Protein AF-0000000084665982 (afdb_homodimer)

Secondary structure (DSSP, 8-state):
-HHHHH---TT----------HHHHHHHHHHS-GGG-----HHHHHHHHHHHHHHHHHH-GGGGGG-SHHHHHHHHHHHHHHHTT-HHHHHHHHHHHTT--BHHHHHHHHHT--SSHHHHHHHHHHTS-HHHHHHHHHHHHHHHH-SS-EEHHHHHHHTTB-TTSSSSB-GGGSBSSTTHHHHHHGGGEEEEEGGGS---------S-----GGGEEEEES-HHHHHHHTSGGGGGSTTGGG---HHHHHHHHHHHHHHHHTT---S---HHHHHH-TTHHHHHHHHHHHHHTS-S--HHHHHHHHHHT-TTSHHHHHHHHH--TTSTTSPP-TT--GGGS--HHHHHHHTT-HHHHHHHHHHHHHTT--SS-THHHHHH-/-HHHHH---TT----------HHHHHHHHHHS-GGG-----HHHHHHHHHHHHHHHHHH-GGGGGG-SHHHHHHHHHHHHHHHTT-HHHHHHHHHHHTT--BHHHHHHHHHT--SSHHHHHHHHHHTS-HHHHHHHHHHHHHHHH-SS-EEHHHHHHHTTB-TTSSSSB-GGGSBSSTTHHHHHHGGGEEEEEGGGS---------S-----GGGEEEEES-HHHHHHHTSGGGGGSTTGGG---HHHHHHHHHHHHHHHHTT---S---HHHHHH-TTHHHHHHHHHHHHHTS-S--HHHHHHHHHHT-TTSHHHHHHHHH--TTSTTSPP-TT--GGGS--HHHHHHHTT-HHHHHHHHHHHHHTT--SS-THHHHHH-

pLDDT: mean 83.97, std 17.58, range [30.2, 98.5]

Sequence (762 aa):
LEIIAGRSLQNLHLLVTSRREPDIESTLEDIVNDQSRICLQSALVDKDIQRYVQDRLATDKLLQKWRKDDVRQEIEAVLKDGAKGMFRWAACQVDSLAKCRNRATLRKTLATLPPTLDQTYERILSAISEADSEYAIRILRWLTFSARPLSINDIAEVVAIDTKRDPVFDRDEVLEDPLEALHICSSLVTITDSDSEQDSDYEQDSDCELEDVSQQIVALAHYSVKEYLMSDRILTGEAAKYGMRDDACHYAMARSCLGYLLQLEQPELHAAFLEEFRLARYSAEYWSSHARKTGERTEDIGQLAARLCSRNSYLYVNWIRLWGPEEPEDDPCLQRRLDQIYDPIYYAALLGLKDVVKLLQQECAQGSYKNRPRASVQATALEIIAGRSLQNLHLLVTSRREPDIESTLEDIVNDQSRICLQSALVDKDIQRYVQDRLATDKLLQKWRKDDVRQEIEAVLKDGAKGMFRWAACQVDSLAKCRNRATLRKTLATLPPTLDQTYERILSAISEADSEYAIRILRWLTFSARPLSINDIAEVVAIDTKRDPVFDRDEVLEDPLEALHICSSLVTITDSDSEQDSDYEQDSDCELEDVSQQIVALAHYSVKEYLMSDRILTGEAAKYGMRDDACHYAMARSCLGYLLQLEQPELHAAFLEEFRLARYSAEYWSSHARKTGERTEDIGQLAARLCSRNSYLYVNWIRLWGPEEPEDDPCLQRRLDQIYDPIYYAALLGLKDVVKLLQQECAQGSYKNRPRASVQATA

InterPro domains:
  IPR054471 GPI inositol-deacylase, winged helix domain [PF22939] (134-195)

Foldseek 3Di:
DCVVLPPPPPPDDDDDDDDVDVVVCVVCPVRPDPVNDDDPPLVVLLVVLLVVLVVCCVPPPLNVVQVDDVSSVVLSVLLSVLCSNPSLLSLLLSLVLSPDDDPVVNVVSSVPRDSDPLVSLLVLLLPQDPVLNLLLLQLVLCQLDAPDWDALQRSLQSSQACLVDVLRGDLVSRDPDSCCNCVRSPSQKDKDAPPPPPPPPPPPPPPPPPPPSRRITMHGNDVVSSVSLADPVCCPDSNNVSHDHQQVSLLSLLSRLLSLLLVPQDLADDPCNCVSPVCNLSSLQCSLVSLVSHPDPCVVSLVSLLSQQDLPTSSVVQSCQSAPLVCRPDHGNRPDDSVNDDHSLLVCLSSPPVSNNVVVVVVVVVDPPPDDDPPPNVVSD/DCVVLPPPPPPDDDDDDDDVDVVVCVVCPVRPDPVNDDDPPLVVLLVVLLVVLVVCCVPPPLNVVQVDDVSSVVLSVLLSVLCSNPSLLSLLLSLVLSPDDDPVVNVVSSVPRDSDPLVSLLVLLLPQDPVLNLLLLQLVLCQLDAPDWDALQRSLQSSQACLPDVLRGDLVSRDPDSCCNCVRSPSQKDKDAPPPPPPPPPPPPPPPPPPPSRRITMHGNDVVSSVSLADPVCCPDSNNVSHDHQQVSLLSLLSRLLSLLLVPQDLADDPCNCVSPVCNLSSLQCSLVSVVSRDPDPVVSLVSLLSQQDLPTSSVVQSCQSAPLVCRPDHGNRPDDSVNDDHSLLVCLSSPVVSNNVVVVVVVVVDPPPDDDPPPNVVSD

Organism: Exserohilum turcicum (strain 28A) (NCBI:txid671987)

Radius of gyration: 35.39 Å; Cα contacts (8 Å, |Δi|>4): 920; chains: 2; bounding box: 88×113×77 Å

Solvent-accessible surface area (backbone atoms only — not comparable to full-atom values): 42826 Å² total; per-residue (Å²): 107,64,65,62,61,63,48,72,54,86,91,62,82,81,87,82,85,74,74,96,37,66,72,53,46,57,52,40,62,73,66,44,55,74,86,73,55,74,69,83,51,54,66,62,40,28,53,50,45,36,51,48,51,52,49,46,37,71,67,36,76,69,34,42,69,49,58,52,64,71,57,35,53,50,52,43,50,53,42,37,67,60,27,73,53,35,61,67,48,37,55,50,50,55,58,57,56,45,73,43,58,21,54,46,54,39,51,52,47,68,73,62,57,61,85,44,62,67,52,42,50,38,50,57,56,56,64,42,50,78,86,41,42,66,41,35,45,41,46,52,50,48,56,65,65,50,92,59,89,37,31,32,55,37,50,16,46,42,46,15,48,38,79,89,45,90,70,22,56,39,78,46,42,24,38,60,49,41,70,51,55,46,66,52,45,41,80,54,41,40,78,45,72,62,57,75,75,64,76,70,78,78,70,78,71,74,75,77,70,71,69,72,57,69,53,23,30,43,39,58,56,44,72,66,55,52,53,46,35,54,34,74,71,28,58,77,46,89,32,27,89,59,40,48,48,70,37,63,49,24,38,50,48,15,49,42,20,48,40,47,48,68,66,47,59,52,88,70,57,53,80,66,44,54,74,73,38,60,52,51,47,58,25,46,62,41,22,66,62,25,48,68,53,25,61,88,91,46,65,66,56,30,54,53,49,40,62,39,47,32,85,92,36,43,32,30,50,45,38,43,17,43,30,39,85,92,47,70,87,54,76,59,42,53,78,65,50,70,91,76,51,78,59,47,58,50,55,30,54,73,70,65,34,62,64,33,35,52,51,51,49,51,49,51,66,70,41,81,76,77,80,71,84,68,60,71,59,60,70,75,103,106,66,66,61,60,64,49,71,53,87,92,62,84,82,87,82,84,74,73,94,37,67,72,56,46,56,52,40,63,73,65,43,56,74,87,74,55,75,69,83,50,52,66,62,40,31,53,51,45,37,50,49,50,51,49,45,37,71,67,37,76,69,32,42,70,50,59,53,64,72,57,35,52,51,53,42,52,52,42,36,66,60,27,73,51,36,62,67,48,38,54,50,52,57,58,59,56,45,73,44,58,20,54,46,55,39,52,52,47,68,72,60,57,62,84,43,60,66,53,42,51,37,50,57,57,54,65,42,49,77,87,41,42,66,42,34,45,41,45,52,49,47,56,66,66,49,92,60,89,36,31,31,56,37,51,16,46,41,46,16,49,38,77,91,46,89,70,22,56,39,79,46,42,24,38,61,49,40,71,50,56,47,67,51,44,42,79,54,41,41,76,43,71,60,56,75,76,63,75,72,77,79,71,79,72,74,75,76,69,70,70,72,57,67,54,23,30,44,38,59,55,45,70,66,55,51,51,44,35,55,32,76,72,28,58,78,45,90,32,27,88,60,41,48,48,69,37,63,49,23,38,50,48,16,49,42,20,47,40,46,49,68,66,46,60,54,88,70,57,54,81,66,44,55,73,72,38,59,54,52,47,56,23,47,64,39,21,64,62,25,47,68,52,24,61,91,83,56,63,65,54,35,52,53,51,39,62,38,48,31,87,92,37,42,31,29,48,44,39,43,17,43,31,39,85,90,48,71,87,54,75,58,43,53,78,67,50,71,91,76,52,78,58,47,60,51,56,30,52,74,70,66,35,61,66,35,36,52,53,52,51,50,50,52,66,72,42,82,76,76,80,73,84,67,61,73,60,57,68,76,97

Structure (mmCIF, N/CA/C/O backbone):
data_AF-0000000084665982-model_v1
#
loop_
_entity.id
_entity.type
_entity.pdbx_description
1 polymer 'Nuclear pore complex protein'
#
loop_
_atom_site.group_PDB
_atom_site.id
_atom_site.type_symbol
_atom_site.label_atom_id
_atom_site.label_alt_id
_atom_site.label_comp_id
_atom_site.label_asym_id
_atom_site.label_entity_id
_atom_site.label_seq_id
_atom_site.pdbx_PDB_ins_code
_atom_site.Cartn_x
_atom_site.Cartn_y
_atom_site.Cartn_z
_atom_site.occupancy
_atom_site.B_iso_or_equiv
_atom_site.auth_seq_id
_atom_site.auth_comp_id
_atom_site.auth_asym_id
_atom_site.auth_atom_id
_atom_site.pdbx_PDB_model_num
ATOM 1 N N . LEU A 1 1 ? 31.25 32.875 6.523 1 62.34 1 LEU A N 1
ATOM 2 C CA . LEU A 1 1 ? 32.438 32.062 6.746 1 62.34 1 LEU A CA 1
ATOM 3 C C . LEU A 1 1 ? 33.656 32.938 6.98 1 62.34 1 LEU A C 1
ATOM 5 O O . LEU A 1 1 ? 34.469 32.656 7.879 1 62.34 1 LEU A O 1
ATOM 9 N N . GLU A 1 2 ? 33.781 34 6.27 1 62.09 2 GLU A N 1
ATOM 10 C CA . GLU A 1 2 ? 34.906 34.938 6.418 1 62.09 2 GLU A CA 1
ATOM 11 C C . GLU A 1 2 ? 34.906 35.594 7.793 1 62.09 2 GLU A C 1
ATOM 13 O O . GLU A 1 2 ? 35.938 35.781 8.414 1 62.09 2 GLU A O 1
ATOM 18 N N . ILE A 1 3 ? 33.688 35.875 8.156 1 63.06 3 ILE A N 1
ATOM 19 C CA . ILE A 1 3 ? 33.562 36.562 9.453 1 63.06 3 ILE A CA 1
ATOM 20 C C . ILE A 1 3 ? 33.969 35.594 10.57 1 63.06 3 ILE A C 1
ATOM 22 O O . ILE A 1 3 ? 34.656 36 11.508 1 63.06 3 ILE A O 1
ATOM 26 N N . ILE A 1 4 ? 33.531 34.344 10.398 1 61.84 4 ILE A N 1
ATOM 27 C CA . ILE A 1 4 ? 33.875 33.375 11.406 1 61.84 4 ILE A CA 1
ATOM 28 C C . ILE A 1 4 ? 35.375 33.094 11.398 1 61.84 4 ILE A C 1
ATOM 30 O O . ILE A 1 4 ? 36 32.969 12.453 1 61.84 4 ILE A O 1
ATOM 34 N N . ALA A 1 5 ? 35.875 33.031 10.156 1 59.81 5 ALA A N 1
ATOM 35 C CA . ALA A 1 5 ? 37.312 32.75 9.992 1 59.81 5 ALA A CA 1
ATOM 36 C C . ALA A 1 5 ? 38.156 33.938 10.516 1 59.81 5 ALA A C 1
ATOM 38 O O . ALA A 1 5 ? 39.281 33.719 11 1 59.81 5 ALA A O 1
ATOM 39 N N . GLY A 1 6 ? 37.562 35.031 10.305 1 59.38 6 GLY A N 1
ATOM 40 C CA . GLY A 1 6 ? 38.281 36.219 10.75 1 59.38 6 GLY A CA 1
ATOM 41 C C . GLY A 1 6 ? 38.219 36.406 12.258 1 59.38 6 GLY A C 1
ATOM 42 O O . GLY A 1 6 ? 39 37.188 12.82 1 59.38 6 GLY A O 1
ATOM 43 N N . ARG A 1 7 ? 37.125 35.906 12.758 1 54.84 7 ARG A N 1
ATOM 44 C CA . ARG A 1 7 ? 37.031 36.094 14.203 1 54.84 7 ARG A CA 1
ATOM 45 C C . ARG A 1 7 ? 37.906 35.062 14.93 1 54.84 7 ARG A C 1
ATOM 47 O O . ARG A 1 7 ? 37.719 33.875 14.812 1 54.84 7 ARG A O 1
ATOM 54 N N . SER A 1 8 ? 39.188 35.281 14.859 1 53.34 8 SER A N 1
ATOM 55 C CA . SER A 1 8 ? 40.188 34.5 15.594 1 53.34 8 SER A CA 1
ATOM 56 C C . SER A 1 8 ? 39.75 34.312 17.047 1 53.34 8 SER A C 1
ATOM 58 O O . SER A 1 8 ? 39.938 35.25 17.859 1 53.34 8 SER A O 1
ATOM 60 N N . LEU A 1 9 ? 38.5 33.906 17.281 1 51.44 9 LEU A N 1
ATOM 61 C CA . LEU A 1 9 ? 38.281 33.625 18.703 1 51.44 9 LEU A CA 1
ATOM 62 C C . LEU A 1 9 ? 39.375 32.719 19.25 1 51.44 9 LEU A C 1
ATOM 64 O O . LEU A 1 9 ? 39.656 31.656 18.672 1 51.44 9 LEU A O 1
ATOM 68 N N . GLN A 1 10 ? 40.219 33.062 20.047 1 56.03 10 GLN A N 1
ATOM 69 C CA . GLN A 1 10 ? 41.188 32.312 20.859 1 56.03 10 GLN A CA 1
ATOM 70 C C . GLN A 1 10 ? 40.5 31.109 21.516 1 56.03 10 GLN A C 1
ATOM 72 O O . GLN A 1 10 ? 39.406 31.219 22.062 1 56.03 10 GLN A O 1
ATOM 77 N N . ASN A 1 11 ? 40.844 29.781 21.047 1 66.06 11 ASN A N 1
ATOM 78 C CA . ASN A 1 11 ? 40.438 28.516 21.656 1 66.06 11 ASN A CA 1
ATOM 79 C C . ASN A 1 11 ? 39.188 27.938 21 1 66.06 11 ASN A C 1
ATOM 81 O O . ASN A 1 11 ? 38.5 27.109 21.594 1 66.06 11 ASN A O 1
ATOM 85 N N . LEU A 1 12 ? 38.656 28.656 20.047 1 64.75 12 LEU A N 1
ATOM 86 C CA . LEU A 1 12 ? 37.531 28.062 19.359 1 64.75 12 LEU A CA 1
ATOM 87 C C . LEU A 1 12 ? 37.969 27.344 18.094 1 64.75 12 LEU A C 1
ATOM 89 O O . LEU A 1 12 ? 38.656 27.922 17.25 1 64.75 12 LEU A O 1
ATOM 93 N N . HIS A 1 13 ? 37.969 26.031 18.141 1 69 13 HIS A N 1
ATOM 94 C CA . HIS A 1 13 ? 38.156 25.219 16.953 1 69 13 HIS A CA 1
ATOM 95 C C . HIS A 1 13 ? 36.844 25.047 16.172 1 69 13 HIS A C 1
ATOM 97 O O . HIS A 1 13 ? 35.844 24.688 16.766 1 69 13 HIS A O 1
ATOM 103 N N . LEU A 1 14 ? 36.812 25.703 15.062 1 65.62 14 LEU A N 1
ATOM 104 C CA . LEU A 1 14 ? 35.625 25.609 14.25 1 65.62 14 LEU A CA 1
ATOM 105 C C . LEU A 1 14 ? 35.75 24.516 13.195 1 65.62 14 LEU A C 1
ATOM 107 O O . LEU A 1 14 ? 36.781 24.438 12.492 1 65.62 14 LEU A O 1
ATOM 111 N N . LEU A 1 15 ? 34.938 23.438 13.312 1 69.5 15 LEU A N 1
ATOM 112 C CA . LEU A 1 15 ? 34.812 22.453 12.242 1 69.5 15 LEU A CA 1
ATOM 113 C C . LEU A 1 15 ? 33.625 22.828 11.32 1 69.5 15 LEU A C 1
ATOM 115 O O . LEU A 1 15 ? 32.5 23.016 11.781 1 69.5 15 LEU A O 1
ATOM 119 N N . VAL A 1 16 ? 34.062 23.234 10.141 1 66.06 16 VAL A N 1
ATOM 120 C CA . VAL A 1 16 ? 33.031 23.578 9.156 1 66.06 16 VAL A CA 1
ATOM 121 C C . VAL A 1 16 ? 32.906 22.438 8.141 1 66.06 16 VAL A C 1
ATOM 123 O O . VAL A 1 16 ? 33.906 21.953 7.617 1 66.06 16 VAL A O 1
ATOM 126 N N . THR A 1 17 ? 31.75 21.906 8.062 1 68.5 17 THR A N 1
ATOM 127 C CA . THR A 1 17 ? 31.484 20.891 7.043 1 68.5 17 THR A CA 1
ATOM 128 C C . THR A 1 17 ? 30.547 21.453 5.965 1 68.5 17 THR A C 1
ATOM 130 O O . THR A 1 17 ? 29.719 22.312 6.242 1 68.5 17 THR A O 1
ATOM 133 N N . SER A 1 18 ? 31 21.438 4.766 1 64.81 18 SER A N 1
ATOM 134 C CA . SER A 1 18 ? 30.172 21.906 3.664 1 64.81 18 SER A CA 1
ATOM 135 C C . SER A 1 18 ? 30.188 20.922 2.504 1 64.81 18 SER A C 1
ATOM 137 O O . SER A 1 18 ? 31.094 20.109 2.381 1 64.81 18 SER A O 1
ATOM 139 N N . ARG A 1 19 ? 29.031 21 1.774 1 64.69 19 ARG A N 1
ATOM 140 C CA . ARG A 1 19 ? 29.094 20.375 0.459 1 64.69 19 ARG A CA 1
ATOM 141 C C . ARG A 1 19 ? 30.031 21.141 -0.469 1 64.69 19 ARG A C 1
ATOM 143 O O . ARG A 1 19 ? 30.469 22.25 -0.146 1 64.69 19 ARG A O 1
ATOM 150 N N . ARG A 1 20 ? 30.562 20.453 -1.64 1 61.31 20 ARG A N 1
ATOM 151 C CA . ARG A 1 20 ? 31.484 21.094 -2.572 1 61.31 20 ARG A CA 1
ATOM 152 C C . ARG A 1 20 ? 30.766 22.188 -3.377 1 61.31 20 ARG A C 1
ATOM 154 O O . ARG A 1 20 ? 30.453 21.984 -4.555 1 61.31 20 ARG A O 1
ATOM 161 N N . GLU A 1 21 ? 30.219 23.031 -2.684 1 62.59 21 GLU A N 1
ATOM 162 C CA . GLU A 1 21 ? 29.641 24.188 -3.35 1 62.59 21 GLU A CA 1
ATOM 163 C C . GLU A 1 21 ? 30.703 25.234 -3.689 1 62.59 21 GLU A C 1
ATOM 165 O O . GLU A 1 21 ? 31.5 25.609 -2.828 1 62.59 21 GLU A O 1
ATOM 170 N N . PRO A 1 22 ? 30.766 25.484 -4.965 1 63.16 22 PRO A N 1
ATOM 171 C CA . PRO A 1 22 ? 31.859 26.344 -5.422 1 63.16 22 PRO A CA 1
ATOM 172 C C . PRO A 1 22 ? 32.031 27.594 -4.555 1 63.16 22 PRO A C 1
ATOM 174 O O . PRO A 1 22 ? 33.188 27.984 -4.254 1 63.16 22 PRO A O 1
ATOM 177 N N . ASP A 1 23 ? 30.922 28.156 -4.266 1 63.25 23 ASP A N 1
ATOM 178 C CA . ASP A 1 23 ? 31.031 29.391 -3.498 1 63.25 23 ASP A CA 1
ATOM 179 C C . ASP A 1 23 ? 31.656 29.141 -2.125 1 63.25 23 ASP A C 1
ATOM 181 O O . ASP A 1 23 ? 32.469 29.938 -1.651 1 63.25 23 ASP A O 1
ATOM 185 N N . ILE A 1 24 ? 31.297 28.031 -1.513 1 65.44 24 ILE A N 1
ATOM 186 C CA . ILE A 1 24 ? 31.844 27.703 -0.198 1 65.44 24 ILE A CA 1
ATOM 187 C C . ILE A 1 24 ? 33.281 27.281 -0.333 1 65.44 24 ILE A C 1
ATOM 189 O O . ILE A 1 24 ? 34.156 27.672 0.472 1 65.44 24 ILE A O 1
ATOM 193 N N . GLU A 1 25 ? 33.562 26.547 -1.387 1 67.56 25 GLU A N 1
ATOM 194 C CA . GLU A 1 25 ? 34.938 26.031 -1.6 1 67.56 25 GLU A CA 1
ATOM 195 C C . GLU A 1 25 ? 35.906 27.188 -1.798 1 67.56 25 GLU A C 1
ATOM 197 O O . GLU A 1 25 ? 37 27.172 -1.233 1 67.56 25 GLU A O 1
ATOM 202 N N . SER A 1 26 ? 35.406 28.109 -2.562 1 68.75 26 SER A N 1
ATOM 203 C CA . SER A 1 26 ? 36.281 29.234 -2.834 1 68.75 26 SER A CA 1
ATOM 204 C C . SER A 1 26 ? 36.562 30.047 -1.564 1 68.75 26 SER A C 1
ATOM 206 O O . SER A 1 26 ? 37.688 30.453 -1.315 1 68.75 26 SER A O 1
ATOM 208 N N . THR A 1 27 ? 35.5 30.141 -0.818 1 66 27 THR A N 1
ATOM 209 C CA . THR A 1 27 ? 35.656 30.922 0.405 1 66 27 THR A CA 1
ATOM 210 C C . THR A 1 27 ? 36.5 30.188 1.432 1 66 27 THR A C 1
ATOM 212 O O . THR A 1 27 ? 37.344 30.781 2.1 1 66 27 THR A O 1
ATOM 215 N N . LEU A 1 28 ? 36.344 28.938 1.464 1 71 28 LEU A N 1
ATOM 216 C CA . LEU A 1 28 ? 37.062 28.141 2.455 1 71 28 LEU A CA 1
ATOM 217 C C . LEU A 1 28 ? 38.531 27.969 2.07 1 71 28 LEU A C 1
ATOM 219 O O . LEU A 1 28 ? 39.406 27.859 2.941 1 71 28 LEU A O 1
ATOM 223 N N . GLU A 1 29 ? 38.75 27.875 0.781 1 70.31 29 GLU A N 1
ATOM 224 C CA . GLU A 1 29 ? 40.125 27.766 0.307 1 70.31 29 GLU A CA 1
ATOM 225 C C . GLU A 1 29 ? 40.938 28.953 0.769 1 70.31 29 GLU A C 1
ATOM 227 O O . GLU A 1 29 ? 42.156 28.812 1.054 1 70.31 29 GLU A O 1
ATOM 232 N N . ASP A 1 30 ? 40.219 30 0.969 1 67.94 30 ASP A N 1
ATOM 233 C CA . ASP A 1 30 ? 40.906 31.234 1.358 1 67.94 30 ASP A CA 1
ATOM 234 C C . ASP A 1 30 ? 41.094 31.297 2.873 1 67.94 30 ASP A C 1
ATOM 236 O O . ASP A 1 30 ? 42.031 31.938 3.359 1 67.94 30 ASP A O 1
ATOM 240 N N . ILE A 1 31 ? 40.219 30.578 3.529 1 69.56 31 ILE A N 1
ATOM 241 C CA . ILE A 1 31 ? 40.156 30.781 4.973 1 69.56 31 ILE A CA 1
ATOM 242 C C . ILE A 1 31 ? 40.812 29.609 5.684 1 69.56 31 ILE A C 1
ATOM 244 O O . ILE A 1 31 ? 41.406 29.766 6.754 1 69.56 31 ILE A O 1
ATOM 248 N N . VAL A 1 32 ? 40.688 28.438 5.133 1 69.06 32 VAL A N 1
ATOM 249 C CA . VAL A 1 32 ? 41.125 27.234 5.824 1 69.06 32 VAL A CA 1
ATOM 250 C C . VAL A 1 32 ? 42.344 26.641 5.105 1 69.06 32 VAL A C 1
ATOM 252 O O . VAL A 1 32 ? 42.375 26.594 3.873 1 69.06 32 VAL A O 1
ATOM 255 N N . ASN A 1 33 ? 43.344 26.406 5.891 1 66.38 33 ASN A N 1
ATOM 256 C CA . ASN A 1 33 ? 44.531 25.766 5.352 1 66.38 33 ASN A CA 1
ATOM 257 C C . ASN A 1 33 ? 44.219 24.406 4.73 1 66.38 33 ASN A C 1
ATOM 259 O O . ASN A 1 33 ? 43.312 23.719 5.18 1 66.38 33 ASN A O 1
ATOM 263 N N . ASP A 1 34 ? 44.875 24.047 3.613 1 65.31 34 ASP A N 1
ATOM 264 C CA . ASP A 1 34 ? 44.688 22.812 2.871 1 65.31 34 ASP A CA 1
ATOM 265 C C . ASP A 1 34 ? 44.75 21.594 3.801 1 65.31 34 ASP A C 1
ATOM 267 O O . ASP A 1 34 ? 44 20.625 3.607 1 65.31 34 ASP A O 1
ATOM 271 N N . GLN A 1 35 ? 45.594 21.75 4.82 1 66 35 GLN A N 1
ATOM 272 C CA . GLN A 1 35 ? 45.75 20.625 5.727 1 66 35 GLN A CA 1
ATOM 273 C C . GLN A 1 35 ? 44.531 20.422 6.605 1 66 35 GLN A C 1
ATOM 275 O O . GLN A 1 35 ? 44.281 19.328 7.094 1 66 35 GLN A O 1
ATOM 280 N N . SER A 1 36 ? 43.812 21.516 6.711 1 63.81 36 SER A N 1
ATOM 281 C CA . SER A 1 36 ? 42.656 21.469 7.598 1 63.81 36 SER A CA 1
ATOM 282 C C . SER A 1 36 ? 41.375 21.172 6.816 1 63.81 36 SER A C 1
ATOM 284 O O . SER A 1 36 ? 40.281 21.172 7.383 1 63.81 36 SER A O 1
ATOM 286 N N . ARG A 1 37 ? 41.5 21.062 5.609 1 63.16 37 ARG A N 1
ATOM 287 C CA . ARG A 1 37 ? 40.344 20.703 4.773 1 63.16 37 ARG A CA 1
ATOM 288 C C . ARG A 1 37 ? 40.312 19.188 4.527 1 63.16 37 ARG A C 1
ATOM 290 O O . ARG A 1 37 ? 41.281 18.609 4.016 1 63.16 37 ARG A O 1
ATOM 297 N N . ILE A 1 38 ? 39.375 18.578 5.145 1 59.78 38 ILE A N 1
ATOM 298 C CA . ILE A 1 38 ? 39.188 17.156 4.945 1 59.78 38 ILE A CA 1
ATOM 299 C C . ILE A 1 38 ? 38.031 16.906 4.008 1 59.78 38 ILE A C 1
ATOM 301 O O . ILE A 1 38 ? 36.906 17.375 4.266 1 59.78 38 ILE A O 1
ATOM 305 N N . CYS A 1 39 ? 38.406 16.609 2.824 1 56.19 39 CYS A N 1
ATOM 306 C CA . CYS A 1 39 ? 37.344 16.188 1.923 1 56.19 39 CYS A CA 1
ATOM 307 C C . CYS A 1 39 ? 36.844 14.789 2.266 1 56.19 39 CYS A C 1
ATOM 309 O O . CYS A 1 39 ? 37.656 13.867 2.414 1 56.19 39 CYS A O 1
ATOM 311 N N . LEU A 1 40 ? 35.719 14.812 2.955 1 56.28 40 LEU A N 1
ATOM 312 C CA . LEU A 1 40 ? 35.219 13.461 3.166 1 56.28 40 LEU A CA 1
ATOM 313 C C . LEU A 1 40 ? 35.375 12.617 1.91 1 56.28 40 LEU A C 1
ATOM 315 O O . LEU A 1 40 ? 34.906 12.992 0.835 1 56.28 40 LEU A O 1
ATOM 319 N N . GLN A 1 41 ? 36.5 11.859 1.886 1 56.28 41 GLN A N 1
ATOM 320 C CA . GLN A 1 41 ? 36.844 11.008 0.75 1 56.28 41 GLN A CA 1
ATOM 321 C C . GLN A 1 41 ? 35.688 10.078 0.4 1 56.28 41 GLN A C 1
ATOM 323 O O . GLN A 1 41 ? 35.062 9.484 1.287 1 56.28 41 GLN A O 1
ATOM 328 N N . SER A 1 42 ? 35.25 10.211 -0.871 1 60.41 42 SER A N 1
ATOM 329 C CA . SER A 1 42 ? 34.188 9.414 -1.461 1 60.41 42 SER A CA 1
ATOM 330 C C . SER A 1 42 ? 34.312 7.949 -1.062 1 60.41 42 SER A C 1
ATOM 332 O O . SER A 1 42 ? 33.312 7.309 -0.747 1 60.41 42 SER A O 1
ATOM 334 N N . ALA A 1 43 ? 35.562 7.449 -0.907 1 63.59 43 ALA A N 1
ATOM 335 C CA . ALA A 1 43 ? 35.75 6.023 -0.653 1 63.59 43 ALA A CA 1
ATOM 336 C C . ALA A 1 43 ? 35.312 5.652 0.753 1 63.59 43 ALA A C 1
ATOM 338 O O . ALA A 1 43 ? 34.719 4.586 0.958 1 63.59 43 ALA A O 1
ATOM 339 N N . LEU A 1 44 ? 35.656 6.48 1.688 1 68.69 44 LEU A N 1
ATOM 340 C CA . LEU A 1 44 ? 35.219 6.215 3.059 1 68.69 44 LEU A CA 1
ATOM 341 C C . LEU A 1 44 ? 33.719 6.305 3.18 1 68.69 44 LEU A C 1
ATOM 343 O O . LEU A 1 44 ? 33.094 5.496 3.877 1 68.69 44 LEU A O 1
ATOM 347 N N . VAL A 1 45 ? 33.219 7.129 2.434 1 79.44 45 VAL A N 1
ATOM 348 C CA . VAL A 1 45 ? 31.781 7.305 2.463 1 79.44 45 VAL A CA 1
ATOM 349 C C . VAL A 1 45 ? 31.109 6.098 1.814 1 79.44 45 VAL A C 1
ATOM 351 O O . VAL A 1 45 ? 30.062 5.633 2.291 1 79.44 45 VAL A O 1
ATOM 354 N N . ASP A 1 46 ? 31.828 5.547 0.889 1 83.75 46 ASP A N 1
ATOM 355 C CA . ASP A 1 46 ? 31.266 4.398 0.185 1 83.75 46 ASP A CA 1
ATOM 356 C C . ASP A 1 46 ? 31.172 3.184 1.106 1 83.75 46 ASP A C 1
ATOM 358 O O . ASP A 1 46 ? 30.203 2.43 1.052 1 83.75 46 ASP A O 1
ATOM 362 N N . LYS A 1 47 ? 32.156 3.039 1.879 1 86.75 47 LYS A N 1
ATOM 363 C CA . LYS A 1 47 ? 32.125 1.924 2.822 1 86.75 47 LYS A CA 1
ATOM 364 C C . LYS A 1 47 ? 31.016 2.104 3.852 1 86.75 47 LYS A C 1
ATOM 366 O O . LYS A 1 47 ? 30.375 1.132 4.258 1 86.75 47 LYS A O 1
ATOM 371 N N . ASP A 1 48 ? 30.891 3.301 4.254 1 89.5 48 ASP A N 1
ATOM 372 C CA . ASP A 1 48 ? 29.828 3.588 5.203 1 89.5 48 ASP A CA 1
ATOM 373 C C . ASP A 1 48 ? 28.453 3.33 4.574 1 89.5 48 ASP A C 1
ATOM 375 O O . ASP A 1 48 ? 27.547 2.805 5.234 1 89.5 48 ASP A O 1
ATOM 379 N N . ILE A 1 49 ? 28.312 3.721 3.344 1 91.56 49 ILE A N 1
ATOM 380 C CA . ILE A 1 49 ? 27.062 3.49 2.627 1 91.56 49 ILE A CA 1
ATOM 381 C C . ILE A 1 49 ? 26.812 1.99 2.51 1 91.56 49 ILE A C 1
ATOM 383 O O . ILE A 1 49 ? 25.688 1.53 2.711 1 91.56 49 ILE A O 1
ATOM 387 N N . GLN A 1 50 ? 27.844 1.3 2.221 1 92.31 50 GLN A N 1
ATOM 388 C CA . GLN A 1 50 ? 27.719 -0.151 2.133 1 92.31 50 GLN A CA 1
ATOM 389 C C . GLN A 1 50 ? 27.25 -0.745 3.457 1 92.31 50 GLN A C 1
ATOM 391 O O . GLN A 1 50 ? 26.359 -1.601 3.48 1 92.31 50 GLN A O 1
ATOM 396 N N . ARG A 1 51 ? 27.828 -0.292 4.527 1 92.19 51 ARG A N 1
ATOM 397 C CA . ARG A 1 51 ? 27.422 -0.772 5.852 1 92.19 51 ARG A CA 1
ATOM 398 C C . ARG A 1 51 ? 25.984 -0.412 6.156 1 92.19 51 ARG A C 1
ATOM 400 O O . ARG A 1 51 ? 25.25 -1.208 6.75 1 92.19 51 ARG A O 1
ATOM 407 N N . TYR A 1 52 ? 25.688 0.759 5.77 1 92.75 52 TYR A N 1
ATOM 408 C CA . TYR A 1 52 ? 24.312 1.207 5.961 1 92.75 52 TYR A CA 1
ATOM 409 C C . TYR A 1 52 ? 23.328 0.295 5.227 1 92.75 52 TYR A C 1
ATOM 411 O O . TYR A 1 52 ? 22.328 -0.137 5.801 1 92.75 52 TYR A O 1
ATOM 419 N N . VAL A 1 53 ? 23.562 0.017 3.99 1 93.75 53 VAL A N 1
ATOM 420 C CA . VAL A 1 53 ? 22.703 -0.82 3.16 1 93.75 53 VAL A CA 1
ATOM 421 C C . VAL A 1 53 ? 22.609 -2.221 3.762 1 93.75 53 VAL A C 1
ATOM 423 O O . VAL A 1 53 ? 21.531 -2.789 3.859 1 93.75 53 VAL A O 1
ATOM 426 N N . GLN A 1 54 ? 23.703 -2.701 4.215 1 92.94 54 GLN A N 1
ATOM 427 C CA . GLN A 1 54 ? 23.734 -4.016 4.844 1 92.94 54 GLN A CA 1
ATOM 428 C C . GLN A 1 54 ? 22.859 -4.051 6.09 1 92.94 54 GLN A C 1
ATOM 430 O O . GLN A 1 54 ? 22.094 -5 6.289 1 92.94 54 GLN A O 1
ATOM 435 N N . ASP A 1 55 ? 23 -3.051 6.836 1 92.06 55 ASP A N 1
ATOM 436 C CA . ASP A 1 55 ? 22.203 -2.965 8.062 1 92.06 55 ASP A CA 1
ATOM 437 C C . ASP A 1 55 ? 20.719 -2.9 7.75 1 92.06 55 ASP A C 1
ATOM 439 O O . ASP A 1 55 ? 19.906 -3.586 8.391 1 92.06 55 ASP A O 1
ATOM 443 N N . ARG A 1 56 ? 20.359 -2.094 6.766 1 92.44 56 ARG A N 1
ATOM 444 C CA . ARG A 1 56 ? 18.969 -1.953 6.367 1 92.44 56 ARG A CA 1
ATOM 445 C C . ARG A 1 56 ? 18.406 -3.277 5.863 1 92.44 56 ARG A C 1
ATOM 447 O O . ARG A 1 56 ? 17.297 -3.672 6.234 1 92.44 56 ARG A O 1
ATOM 454 N N . LEU A 1 57 ? 19.125 -3.982 5.055 1 93.19 57 LEU A N 1
ATOM 455 C CA . LEU A 1 57 ? 18.703 -5.262 4.5 1 93.19 57 LEU A CA 1
ATOM 456 C C . LEU A 1 57 ? 18.547 -6.309 5.594 1 93.19 57 LEU A C 1
ATOM 458 O O . LEU A 1 57 ? 17.719 -7.211 5.488 1 93.19 57 LEU A O 1
ATOM 462 N N . ALA A 1 58 ? 19.266 -6.141 6.664 1 89.31 58 ALA A N 1
ATOM 463 C CA . ALA A 1 58 ? 19.266 -7.121 7.746 1 89.31 58 ALA A CA 1
ATOM 464 C C . ALA A 1 58 ? 18.141 -6.844 8.742 1 89.31 58 ALA A C 1
ATOM 466 O O . ALA A 1 58 ? 17.562 -7.773 9.312 1 89.31 58 ALA A O 1
ATOM 467 N N . THR A 1 59 ? 17.781 -5.59 8.914 1 89.25 59 THR A N 1
ATOM 468 C CA . THR A 1 59 ? 16.938 -5.23 10.047 1 89.25 59 THR A CA 1
ATOM 469 C C . THR A 1 59 ? 15.539 -4.848 9.586 1 89.25 59 THR A C 1
ATOM 471 O O . THR A 1 59 ? 14.562 -4.992 10.328 1 89.25 59 THR A O 1
ATOM 474 N N . ASP A 1 60 ? 15.445 -4.332 8.406 1 89.12 60 ASP A N 1
ATOM 475 C CA . ASP A 1 60 ? 14.148 -3.885 7.898 1 89.12 60 ASP A CA 1
ATOM 476 C C . ASP A 1 60 ? 13.289 -5.07 7.461 1 89.12 60 ASP A C 1
ATOM 478 O O . ASP A 1 60 ? 13.68 -5.824 6.566 1 89.12 60 ASP A O 1
ATOM 482 N N . LYS A 1 61 ? 12.125 -5.191 8.008 1 85.62 61 LYS A N 1
ATOM 483 C CA . LYS A 1 61 ? 11.242 -6.328 7.777 1 85.62 61 LYS A CA 1
ATOM 484 C C . LYS A 1 61 ? 10.797 -6.395 6.32 1 85.62 61 LYS A C 1
ATOM 486 O O . LYS A 1 61 ? 10.641 -7.48 5.762 1 85.62 61 LYS A O 1
ATOM 491 N N . LEU A 1 62 ? 10.641 -5.27 5.684 1 85 62 LEU A N 1
ATOM 492 C CA . LEU A 1 62 ? 10.156 -5.215 4.309 1 85 62 LEU A CA 1
ATOM 493 C C . LEU A 1 62 ? 11.258 -5.602 3.33 1 85 62 LEU A C 1
ATOM 495 O O . LEU A 1 62 ? 10.977 -5.922 2.172 1 85 62 LEU A O 1
ATOM 499 N N . LEU A 1 63 ? 12.5 -5.559 3.793 1 92.19 63 LEU A N 1
ATOM 500 C CA . LEU A 1 63 ? 13.641 -5.82 2.918 1 92.19 63 LEU A CA 1
ATOM 501 C C . LEU A 1 63 ? 14.227 -7.203 3.193 1 92.19 63 LEU A C 1
ATOM 503 O O . LEU A 1 63 ? 15.141 -7.645 2.488 1 92.19 63 LEU A O 1
ATOM 507 N N . GLN A 1 64 ? 13.625 -7.895 4.141 1 87.81 64 GLN A N 1
ATOM 508 C CA . GLN A 1 64 ? 14.156 -9.18 4.574 1 87.81 64 GLN A CA 1
ATOM 509 C C . GLN A 1 64 ? 14.07 -10.219 3.455 1 87.81 64 GLN A C 1
ATOM 511 O O . GLN A 1 64 ? 14.844 -11.18 3.432 1 87.81 64 GLN A O 1
ATOM 516 N N . LYS A 1 65 ? 13.188 -10.023 2.58 1 90.19 65 LYS A N 1
ATOM 517 C CA . LYS A 1 65 ? 13.031 -10.969 1.479 1 90.19 65 LYS A CA 1
ATOM 518 C C . LYS A 1 65 ? 14.258 -10.961 0.571 1 90.19 65 LYS A C 1
ATOM 520 O O . LYS A 1 65 ? 14.477 -11.906 -0.189 1 90.19 65 LYS A O 1
ATOM 525 N N . TRP A 1 66 ? 15.07 -9.93 0.669 1 93.62 66 TRP A N 1
ATOM 526 C CA . TRP A 1 66 ? 16.266 -9.82 -0.166 1 93.62 66 TRP A CA 1
ATOM 527 C C . TRP A 1 66 ? 17.5 -10.242 0.603 1 93.62 66 TRP A C 1
ATOM 529 O O . TRP A 1 66 ? 18.609 -9.789 0.306 1 93.62 66 TRP A O 1
ATOM 539 N N . ARG A 1 67 ? 17.406 -11.094 1.515 1 85.31 67 ARG A N 1
ATOM 540 C CA . ARG A 1 67 ? 18.5 -11.422 2.422 1 85.31 67 ARG A CA 1
ATOM 541 C C . ARG A 1 67 ? 19.422 -12.477 1.807 1 85.31 67 ARG A C 1
ATOM 543 O O . ARG A 1 67 ? 20.531 -12.688 2.285 1 85.31 67 ARG A O 1
ATOM 550 N N . LYS A 1 68 ? 18.938 -13.211 0.775 1 87.5 68 LYS A N 1
ATOM 551 C CA . LYS A 1 68 ? 19.812 -14.211 0.158 1 87.5 68 LYS A CA 1
ATOM 552 C C . LYS A 1 68 ? 21.094 -13.586 -0.371 1 87.5 68 LYS A C 1
ATOM 554 O O . LYS A 1 68 ? 21.062 -12.492 -0.944 1 87.5 68 LYS A O 1
ATOM 559 N N . ASP A 1 69 ? 22.172 -14.258 -0.299 1 84.69 69 ASP A N 1
ATOM 560 C CA . ASP A 1 69 ? 23.516 -13.719 -0.475 1 84.69 69 ASP A CA 1
ATOM 561 C C . ASP A 1 69 ? 23.703 -13.148 -1.878 1 84.69 69 ASP A C 1
ATOM 563 O O . ASP A 1 69 ? 24.203 -12.031 -2.037 1 84.69 69 ASP A O 1
ATOM 567 N N . ASP A 1 70 ? 23.297 -13.82 -2.822 1 89.25 70 ASP A N 1
ATOM 568 C CA . ASP A 1 70 ? 23.531 -13.367 -4.188 1 89.25 70 ASP A CA 1
ATOM 569 C C . ASP A 1 70 ? 22.781 -12.062 -4.469 1 89.25 70 ASP A C 1
ATOM 571 O O . ASP A 1 70 ? 23.359 -11.117 -5.016 1 89.25 70 ASP A O 1
ATOM 575 N N . VAL A 1 71 ? 21.609 -11.953 -4.043 1 93.44 71 VAL A N 1
ATOM 576 C CA . VAL A 1 71 ? 20.797 -10.766 -4.273 1 93.44 71 VAL A CA 1
ATOM 577 C C . VAL A 1 71 ? 21.297 -9.617 -3.406 1 93.44 71 VAL A C 1
ATOM 579 O O . VAL A 1 71 ? 21.391 -8.477 -3.871 1 93.44 71 VAL A O 1
ATOM 582 N N . ARG A 1 72 ? 21.594 -9.906 -2.186 1 94.06 72 ARG A N 1
ATOM 583 C CA . ARG A 1 72 ? 22.109 -8.906 -1.26 1 94.06 72 ARG A CA 1
ATOM 584 C C . ARG A 1 72 ? 23.375 -8.25 -1.812 1 94.06 72 ARG A C 1
ATOM 586 O O . ARG A 1 72 ? 23.5 -7.02 -1.805 1 94.06 72 ARG A O 1
ATOM 593 N N . GLN A 1 73 ? 24.312 -9.07 -2.26 1 93.81 73 GLN A N 1
ATOM 594 C CA . GLN A 1 73 ? 25.578 -8.562 -2.807 1 93.81 73 GLN A CA 1
ATOM 595 C C . GLN A 1 73 ? 25.328 -7.691 -4.035 1 93.81 73 GLN A C 1
ATOM 597 O O . GLN A 1 73 ? 25.969 -6.66 -4.211 1 93.81 73 GLN A O 1
ATOM 602 N N . GLU A 1 74 ? 24.391 -8.148 -4.809 1 95.31 74 GLU A N 1
ATOM 603 C CA . GLU A 1 74 ? 24.031 -7.367 -5.988 1 95.31 74 GLU A CA 1
ATOM 604 C C . GLU A 1 74 ? 23.5 -5.996 -5.594 1 95.31 74 GLU A C 1
ATOM 606 O O . GLU A 1 74 ? 23.906 -4.977 -6.148 1 95.31 74 GLU A O 1
ATOM 611 N N . ILE A 1 75 ? 22.578 -5.93 -4.66 1 96.62 75 ILE A N 1
ATOM 612 C CA . ILE A 1 75 ? 21.969 -4.691 -4.172 1 96.62 75 ILE A CA 1
ATOM 613 C C . ILE A 1 75 ? 23.062 -3.773 -3.615 1 96.62 75 ILE A C 1
ATOM 615 O O . ILE A 1 75 ? 23.141 -2.598 -3.977 1 96.62 75 ILE A O 1
ATOM 619 N N . GLU A 1 76 ? 23.984 -4.328 -2.777 1 94.56 76 GLU A N 1
ATOM 620 C CA . GLU A 1 76 ? 25.031 -3.555 -2.139 1 94.56 76 GLU A CA 1
ATOM 621 C C . GLU A 1 76 ? 25.969 -2.93 -3.176 1 94.56 76 GLU A C 1
ATOM 623 O O . GLU A 1 76 ? 26.312 -1.753 -3.074 1 94.56 76 GLU A O 1
ATOM 628 N N . ALA A 1 77 ? 26.312 -3.699 -4.133 1 93.62 77 ALA A N 1
ATOM 629 C CA . ALA A 1 77 ? 27.234 -3.227 -5.164 1 93.62 77 ALA A CA 1
ATOM 630 C C . ALA A 1 77 ? 26.609 -2.09 -5.973 1 93.62 77 ALA A C 1
ATOM 632 O O . ALA A 1 77 ? 27.25 -1.047 -6.168 1 93.62 77 ALA A O 1
ATOM 633 N N . VAL A 1 78 ? 25.391 -2.264 -6.414 1 95.62 78 VAL A N 1
ATOM 634 C CA . VAL A 1 78 ? 24.734 -1.273 -7.258 1 95.62 78 VAL A CA 1
ATOM 635 C C . VAL A 1 78 ? 24.516 0.019 -6.469 1 95.62 78 VAL A C 1
ATOM 637 O O . VAL A 1 78 ? 24.781 1.111 -6.98 1 95.62 78 VAL A O 1
ATOM 640 N N . LEU A 1 79 ? 24.078 -0.058 -5.227 1 94.81 79 LEU A N 1
ATOM 641 C CA . LEU A 1 79 ? 23.781 1.125 -4.426 1 94.81 79 LEU A CA 1
ATOM 642 C C . LEU A 1 79 ? 25.062 1.847 -4.027 1 94.81 79 LEU A C 1
ATOM 644 O O . LEU A 1 79 ? 25.109 3.078 -3.98 1 94.81 79 LEU A O 1
ATOM 648 N N . LYS A 1 80 ? 26.094 1.078 -3.73 1 91.38 80 LYS A N 1
ATOM 649 C CA . LYS A 1 80 ? 27.391 1.681 -3.418 1 91.38 80 LYS A CA 1
ATOM 650 C C . LYS A 1 80 ? 27.938 2.459 -4.613 1 91.38 80 LYS A C 1
ATOM 652 O O . LYS A 1 80 ? 28.328 3.623 -4.477 1 91.38 80 LYS A O 1
ATOM 657 N N . ASP A 1 81 ? 27.891 1.85 -5.742 1 90.5 81 ASP A N 1
ATOM 658 C CA . ASP A 1 81 ? 28.438 2.459 -6.953 1 90.5 81 ASP A CA 1
ATOM 659 C C . ASP A 1 81 ? 27.578 3.635 -7.406 1 90.5 81 ASP A C 1
ATOM 661 O O . ASP A 1 81 ? 28.094 4.648 -7.879 1 90.5 81 ASP A O 1
ATOM 665 N N . GLY A 1 82 ? 26.312 3.516 -7.25 1 91.12 82 GLY A N 1
ATOM 666 C CA . GLY A 1 82 ? 25.391 4.547 -7.707 1 91.12 82 GLY A CA 1
ATOM 667 C C . GLY A 1 82 ? 25.328 5.746 -6.781 1 91.12 82 GLY A C 1
ATOM 668 O O . GLY A 1 82 ? 25.016 6.859 -7.215 1 91.12 82 GLY A O 1
ATOM 669 N N . ALA A 1 83 ? 25.547 5.559 -5.531 1 90.31 83 ALA A N 1
ATOM 670 C CA . ALA A 1 83 ? 25.375 6.617 -4.539 1 90.31 83 ALA A CA 1
ATOM 671 C C . ALA A 1 83 ? 26.422 7.715 -4.734 1 90.31 83 ALA A C 1
ATOM 673 O O . ALA A 1 83 ? 26.141 8.891 -4.5 1 90.31 83 ALA A O 1
ATOM 674 N N . LYS A 1 84 ? 27.625 7.305 -5.176 1 84.69 84 LYS A N 1
ATOM 675 C CA . LYS A 1 84 ? 28.719 8.25 -5.352 1 84.69 84 LYS A CA 1
ATOM 676 C C . LYS A 1 84 ? 28.859 9.156 -4.129 1 84.69 84 LYS A C 1
ATOM 678 O O . LYS A 1 84 ? 28.938 10.383 -4.262 1 84.69 84 LYS A O 1
ATOM 683 N N . GLY A 1 85 ? 28.703 8.57 -3.023 1 81.94 85 GLY A N 1
ATOM 684 C CA . GLY A 1 85 ? 28.922 9.273 -1.767 1 81.94 85 GLY A CA 1
ATOM 685 C C . GLY A 1 85 ? 27.656 9.914 -1.223 1 81.94 85 GLY A C 1
ATOM 686 O O . GLY A 1 85 ? 27.656 10.492 -0.135 1 81.94 85 GLY A O 1
ATOM 687 N N . MET A 1 86 ? 26.594 9.859 -1.891 1 86.06 86 MET A N 1
ATOM 688 C CA . MET A 1 86 ? 25.344 10.477 -1.44 1 86.06 86 MET A CA 1
ATOM 689 C C . MET A 1 86 ? 24.516 9.5 -0.618 1 86.06 86 MET A C 1
ATOM 691 O O . MET A 1 86 ? 23.766 8.695 -1.175 1 86.06 86 MET A O 1
ATOM 695 N N . PHE A 1 87 ? 24.578 9.672 0.734 1 87.62 87 PHE A N 1
ATOM 696 C CA . PHE A 1 87 ? 23.844 8.812 1.658 1 87.62 87 PHE A CA 1
ATOM 697 C C . PHE A 1 87 ? 22.344 8.914 1.408 1 87.62 87 PHE A C 1
ATOM 699 O O . PHE A 1 87 ? 21.641 7.902 1.435 1 87.62 87 PHE A O 1
ATOM 706 N N . ARG A 1 88 ? 21.953 10.086 1.125 1 91.25 88 ARG A N 1
ATOM 707 C CA . ARG A 1 88 ? 20.531 10.336 0.913 1 91.25 88 ARG A CA 1
ATOM 708 C C . ARG A 1 88 ? 20.016 9.562 -0.295 1 91.25 88 ARG A C 1
ATOM 710 O O . ARG A 1 88 ? 18.922 8.984 -0.25 1 91.25 88 ARG A O 1
ATOM 717 N N . TRP A 1 89 ? 20.781 9.555 -1.305 1 93.62 89 TRP A N 1
ATOM 718 C CA . TRP A 1 89 ? 20.422 8.797 -2.498 1 93.62 89 TRP A CA 1
ATOM 719 C C . TRP A 1 89 ? 20.281 7.316 -2.18 1 93.62 89 TRP A C 1
ATOM 721 O O . TRP A 1 89 ? 19.266 6.695 -2.512 1 93.62 89 TRP A O 1
ATOM 731 N N . ALA A 1 90 ? 21.25 6.781 -1.493 1 93.62 90 ALA A N 1
ATOM 732 C CA . ALA A 1 90 ? 21.25 5.367 -1.139 1 93.62 90 ALA A CA 1
ATOM 733 C C . ALA A 1 90 ? 20.031 5.027 -0.271 1 93.62 90 ALA A C 1
ATOM 735 O O . ALA A 1 90 ? 19.375 4.016 -0.49 1 93.62 90 ALA A O 1
ATOM 736 N N . ALA A 1 91 ? 19.734 5.902 0.653 1 91.69 91 ALA A N 1
ATOM 737 C CA . ALA A 1 91 ? 18.625 5.676 1.564 1 91.69 91 ALA A CA 1
ATOM 738 C C . ALA A 1 91 ? 17.297 5.609 0.805 1 91.69 91 ALA A C 1
ATOM 740 O O . ALA A 1 91 ? 16.484 4.711 1.033 1 91.69 91 ALA A O 1
ATOM 741 N N . CYS A 1 92 ? 17.109 6.516 -0.121 1 95.12 92 CYS A N 1
ATOM 742 C CA . CYS A 1 92 ? 15.891 6.551 -0.914 1 95.12 92 CYS A CA 1
ATOM 743 C C . CYS A 1 92 ? 15.781 5.32 -1.805 1 95.12 92 CYS A C 1
ATOM 745 O O . CYS A 1 92 ? 14.695 4.746 -1.946 1 95.12 92 CYS A O 1
ATOM 747 N N . GLN A 1 93 ? 16.906 4.914 -2.391 1 96 93 GLN A N 1
ATOM 748 C CA . GLN A 1 93 ? 16.875 3.787 -3.316 1 96 93 GLN A CA 1
ATOM 749 C C . GLN A 1 93 ? 16.578 2.482 -2.582 1 96 93 GLN A C 1
ATOM 751 O O . GLN A 1 93 ? 15.844 1.634 -3.088 1 96 93 GLN A O 1
ATOM 756 N N . VAL A 1 94 ? 17.141 2.359 -1.423 1 94.75 94 VAL A N 1
ATOM 757 C CA . VAL A 1 94 ? 16.891 1.155 -0.639 1 94.75 94 VAL A CA 1
ATOM 758 C C . VAL A 1 94 ? 15.391 1.042 -0.341 1 94.75 94 VAL A C 1
ATOM 760 O O . VAL A 1 94 ? 14.82 -0.048 -0.415 1 94.75 94 VAL A O 1
ATOM 763 N N . ASP A 1 95 ? 14.734 2.148 -0.024 1 92.44 95 ASP A N 1
ATOM 764 C CA . ASP A 1 95 ? 13.297 2.166 0.252 1 92.44 95 ASP A CA 1
ATOM 765 C C . ASP A 1 95 ? 12.5 1.665 -0.95 1 92.44 95 ASP A C 1
ATOM 767 O O . ASP A 1 95 ? 11.484 0.983 -0.789 1 92.44 95 ASP A O 1
ATOM 771 N N . SER A 1 96 ? 12.953 1.996 -2.096 1 92.69 96 SER A N 1
ATOM 772 C CA . SER A 1 96 ? 12.219 1.642 -3.307 1 92.69 96 SER A CA 1
ATOM 773 C C . SER A 1 96 ? 12.258 0.137 -3.557 1 92.69 96 SER A C 1
ATOM 775 O O . SER A 1 96 ? 11.375 -0.411 -4.219 1 92.69 96 SER A O 1
ATOM 777 N N . LEU A 1 97 ? 13.281 -0.518 -3.01 1 94.88 97 LEU A N 1
ATOM 778 C CA . LEU A 1 97 ? 13.461 -1.942 -3.27 1 94.88 97 LEU A CA 1
ATOM 779 C C . LEU A 1 97 ? 12.438 -2.766 -2.49 1 94.88 97 LEU A C 1
ATOM 781 O O . LEU A 1 97 ? 12.18 -3.924 -2.826 1 94.88 97 LEU A O 1
ATOM 785 N N . ALA A 1 98 ? 11.898 -2.148 -1.444 1 89.19 98 ALA A N 1
ATOM 786 C CA . ALA A 1 98 ? 10.914 -2.84 -0.617 1 89.19 98 ALA A CA 1
ATOM 787 C C . ALA A 1 98 ? 9.641 -3.137 -1.409 1 89.19 98 ALA A C 1
ATOM 789 O O . ALA A 1 98 ? 8.93 -4.094 -1.109 1 89.19 98 ALA A O 1
ATOM 790 N N . LYS A 1 99 ? 9.391 -2.445 -2.461 1 89.06 99 LYS A N 1
ATOM 791 C CA . LYS A 1 99 ? 8.148 -2.572 -3.227 1 89.06 99 LYS A CA 1
ATOM 792 C C . LYS A 1 99 ? 8.266 -3.668 -4.281 1 89.06 99 LYS A C 1
ATOM 794 O O . LYS A 1 99 ? 7.258 -4.105 -4.84 1 89.06 99 LYS A O 1
ATOM 799 N N . CYS A 1 100 ? 9.438 -4.098 -4.574 1 94.12 100 CYS A N 1
ATOM 800 C CA . CYS A 1 100 ? 9.641 -5.133 -5.578 1 94.12 100 CYS A CA 1
ATOM 801 C C . CYS A 1 100 ? 9.141 -6.484 -5.082 1 94.12 100 CYS A C 1
ATOM 803 O O . CYS A 1 100 ? 9.336 -6.832 -3.918 1 94.12 100 CYS A O 1
ATOM 805 N N . ARG A 1 101 ? 8.5 -7.191 -5.98 1 94.25 101 ARG A N 1
ATOM 806 C CA . ARG A 1 101 ? 7.855 -8.438 -5.578 1 94.25 101 ARG A CA 1
ATOM 807 C C . ARG A 1 101 ? 8.758 -9.633 -5.84 1 94.25 101 ARG A C 1
ATOM 809 O O . ARG A 1 101 ? 8.641 -10.664 -5.176 1 94.25 101 ARG A O 1
ATOM 816 N N . ASN A 1 102 ? 9.594 -9.547 -6.785 1 95.81 102 ASN A N 1
ATOM 817 C CA . ASN A 1 102 ? 10.438 -10.656 -7.211 1 95.81 102 ASN A CA 1
ATOM 818 C C . ASN A 1 102 ? 11.773 -10.172 -7.75 1 95.81 102 ASN A C 1
ATOM 820 O O . ASN A 1 102 ? 12.008 -8.961 -7.844 1 95.81 102 ASN A O 1
ATOM 824 N N . ARG A 1 103 ? 12.672 -11.07 -8.078 1 96.19 103 ARG A N 1
ATOM 825 C CA . ARG A 1 103 ? 14.023 -10.742 -8.492 1 96.19 103 ARG A CA 1
ATOM 826 C C . ARG A 1 103 ? 14.023 -10.023 -9.836 1 96.19 103 ARG A C 1
ATOM 828 O O . ARG A 1 103 ? 14.852 -9.141 -10.078 1 96.19 103 ARG A O 1
ATOM 835 N N . ALA A 1 104 ? 13.141 -10.438 -10.727 1 95.75 104 ALA A N 1
ATOM 836 C CA . ALA A 1 104 ? 13.062 -9.789 -12.031 1 95.75 104 ALA A CA 1
ATOM 837 C C . ALA A 1 104 ? 12.766 -8.297 -11.883 1 95.75 104 ALA A C 1
ATOM 839 O O . ALA A 1 104 ? 13.453 -7.457 -12.461 1 95.75 104 ALA A O 1
ATOM 840 N N . THR A 1 105 ? 11.75 -7.988 -11.117 1 95.12 105 THR A N 1
ATOM 841 C CA . THR A 1 105 ? 11.398 -6.59 -10.906 1 95.12 105 THR A CA 1
ATOM 842 C C . THR A 1 105 ? 12.484 -5.875 -10.109 1 95.12 105 THR A C 1
ATOM 844 O O . THR A 1 105 ? 12.742 -4.688 -10.328 1 95.12 105 THR A O 1
ATOM 847 N N . LEU A 1 106 ? 13.133 -6.527 -9.148 1 96.31 106 LEU A N 1
ATOM 848 C CA . LEU A 1 106 ? 14.25 -5.965 -8.391 1 96.31 106 LEU A CA 1
ATOM 849 C C . LEU A 1 106 ? 15.391 -5.562 -9.32 1 96.31 106 LEU A C 1
ATOM 851 O O . LEU A 1 106 ? 15.883 -4.434 -9.25 1 96.31 106 LEU A O 1
ATOM 855 N N . ARG A 1 107 ? 15.773 -6.473 -10.172 1 96.31 107 ARG A N 1
ATOM 856 C CA . ARG A 1 107 ? 16.891 -6.219 -11.086 1 96.31 107 ARG A CA 1
ATOM 857 C C . ARG A 1 107 ? 16.547 -5.121 -12.078 1 96.31 107 ARG A C 1
ATOM 859 O O . ARG A 1 107 ? 17.391 -4.293 -12.422 1 96.31 107 ARG A O 1
ATOM 866 N N . LYS A 1 108 ? 15.344 -5.172 -12.547 1 95.5 108 LYS A N 1
ATOM 867 C CA . LYS A 1 108 ? 14.898 -4.082 -13.406 1 95.5 108 LYS A CA 1
ATOM 868 C C . LYS A 1 108 ? 14.984 -2.738 -12.688 1 95.5 108 LYS A C 1
ATOM 870 O O . LYS A 1 108 ? 15.438 -1.749 -13.258 1 95.5 108 LYS A O 1
ATOM 875 N N . THR A 1 109 ? 14.539 -2.68 -11.438 1 95.38 109 THR A N 1
ATOM 876 C CA . THR A 1 109 ? 14.594 -1.464 -10.633 1 95.38 109 THR A CA 1
ATOM 877 C C . THR A 1 109 ? 16.031 -1.021 -10.414 1 95.38 109 THR A C 1
ATOM 879 O O . THR A 1 109 ? 16.359 0.151 -10.594 1 95.38 109 THR A O 1
ATOM 882 N N . LEU A 1 110 ? 16.906 -1.955 -10.055 1 96.5 110 LEU A N 1
ATOM 883 C CA . LEU A 1 110 ? 18.312 -1.655 -9.82 1 96.5 110 LEU A CA 1
ATOM 884 C C . LEU A 1 110 ? 18.969 -1.098 -11.078 1 96.5 110 LEU A C 1
ATOM 886 O O . LEU A 1 110 ? 19.859 -0.24 -10.992 1 96.5 110 LEU A O 1
ATOM 890 N N . ALA A 1 111 ? 18.484 -1.543 -12.203 1 96 111 ALA A N 1
ATOM 891 C CA . ALA A 1 111 ? 19.078 -1.133 -13.477 1 96 111 ALA A CA 1
ATOM 892 C C . ALA A 1 111 ? 18.594 0.254 -13.883 1 96 111 ALA A C 1
ATOM 894 O O . ALA A 1 111 ? 19.203 0.916 -14.719 1 96 111 ALA A O 1
ATOM 895 N N . THR A 1 112 ? 17.469 0.664 -13.289 1 95.56 112 THR A N 1
ATOM 896 C CA . THR A 1 112 ? 16.859 1.907 -13.75 1 95.56 112 THR A CA 1
ATOM 897 C C . THR A 1 112 ? 16.812 2.936 -12.625 1 95.56 112 THR A C 1
ATOM 899 O O . THR A 1 112 ? 15.977 3.836 -12.633 1 95.56 112 THR A O 1
ATOM 902 N N . LEU A 1 113 ? 17.625 2.795 -11.602 1 95.44 113 LEU A N 1
ATOM 903 C CA . LEU A 1 113 ? 17.672 3.773 -10.523 1 95.44 113 LEU A CA 1
ATOM 904 C C . LEU A 1 113 ? 18.016 5.16 -11.055 1 95.44 113 LEU A C 1
ATOM 906 O O . LEU A 1 113 ? 18.859 5.293 -11.945 1 95.44 113 LEU A O 1
ATOM 910 N N . PRO A 1 114 ? 17.312 6.195 -10.547 1 95.12 114 PRO A N 1
ATOM 911 C CA . PRO A 1 114 ? 17.672 7.551 -10.992 1 95.12 114 PRO A CA 1
ATOM 912 C C . PRO A 1 114 ? 19.094 7.941 -10.617 1 95.12 114 PRO A C 1
ATOM 914 O O . PRO A 1 114 ? 19.547 7.648 -9.508 1 95.12 114 PRO A O 1
ATOM 917 N N . PRO A 1 115 ? 19.766 8.617 -11.461 1 92.25 115 PRO A N 1
ATOM 918 C CA . PRO A 1 115 ? 21.172 8.93 -11.195 1 92.25 115 PRO A CA 1
ATOM 919 C C . PRO A 1 115 ? 21.344 10.117 -10.25 1 92.25 115 PRO A C 1
ATOM 921 O O . PRO A 1 115 ? 22.406 10.281 -9.656 1 92.25 115 PRO A O 1
ATOM 924 N N . THR A 1 116 ? 20.328 10.961 -10.109 1 92.94 116 THR A N 1
ATOM 925 C CA . THR A 1 116 ? 20.484 12.156 -9.281 1 92.94 116 THR A CA 1
ATOM 926 C C . THR A 1 116 ? 19.438 12.188 -8.172 1 92.94 116 THR A C 1
ATOM 928 O O . THR A 1 116 ? 18.438 11.461 -8.234 1 92.94 116 THR A O 1
ATOM 931 N N . LEU A 1 117 ? 19.703 13 -7.223 1 93 117 LEU A N 1
ATOM 932 C CA . LEU A 1 117 ? 18.75 13.172 -6.121 1 93 117 LEU A CA 1
ATOM 933 C C . LEU A 1 117 ? 17.469 13.812 -6.609 1 93 117 LEU A C 1
ATOM 935 O O . LEU A 1 117 ? 16.375 13.422 -6.188 1 93 117 LEU A O 1
ATOM 939 N N . ASP A 1 118 ? 17.578 14.773 -7.492 1 94.56 118 ASP A N 1
ATOM 940 C CA . ASP A 1 118 ? 16.391 15.43 -8.047 1 94.56 118 ASP A CA 1
ATOM 941 C C . ASP A 1 118 ? 15.469 14.414 -8.711 1 94.56 118 ASP A C 1
ATOM 943 O O . ASP A 1 118 ? 14.266 14.398 -8.445 1 94.56 118 ASP A O 1
ATOM 947 N N . GLN A 1 119 ? 16.078 13.602 -9.508 1 95.81 119 GLN A N 1
ATOM 948 C CA . GLN A 1 119 ? 15.289 12.594 -10.195 1 95.81 119 GLN A CA 1
ATOM 949 C C . GLN A 1 119 ? 14.711 11.578 -9.211 1 95.81 119 GLN A C 1
ATOM 951 O O . GLN A 1 119 ? 13.609 11.055 -9.422 1 95.81 119 GLN A O 1
ATOM 956 N N . THR A 1 120 ? 15.453 11.305 -8.156 1 96.19 120 THR A N 1
ATOM 957 C CA . THR A 1 120 ? 14.977 10.414 -7.102 1 96.19 120 THR A CA 1
ATOM 958 C C . THR A 1 120 ? 13.742 10.992 -6.43 1 96.19 120 THR A C 1
ATOM 960 O O . THR A 1 120 ? 12.727 10.305 -6.277 1 96.19 120 THR A O 1
ATOM 963 N N . TYR A 1 121 ? 13.82 12.258 -6.066 1 97.38 121 TYR A N 1
ATOM 964 C CA . TYR A 1 121 ? 12.688 12.914 -5.426 1 97.38 121 TYR A CA 1
ATOM 965 C C . TYR A 1 121 ? 11.492 12.984 -6.371 1 97.38 121 TYR A C 1
ATOM 967 O O . TYR A 1 121 ? 10.352 12.773 -5.957 1 97.38 121 TYR A O 1
ATOM 975 N N . GLU A 1 122 ? 11.797 13.289 -7.613 1 97.5 122 GLU A N 1
ATOM 976 C CA . GLU A 1 122 ? 10.727 13.328 -8.609 1 97.5 122 GLU A CA 1
ATOM 977 C C . GLU A 1 122 ? 9.992 11.992 -8.688 1 97.5 122 GLU A C 1
ATOM 979 O O . GLU A 1 122 ? 8.766 11.953 -8.727 1 97.5 122 GLU A O 1
ATOM 984 N N . ARG A 1 123 ? 10.758 10.961 -8.711 1 95.62 123 ARG A N 1
ATOM 985 C CA . ARG A 1 123 ? 10.18 9.617 -8.773 1 95.62 123 ARG A CA 1
ATOM 986 C C . ARG A 1 123 ? 9.32 9.328 -7.547 1 95.62 123 ARG A C 1
ATOM 988 O O . ARG A 1 123 ? 8.227 8.773 -7.664 1 95.62 123 ARG A O 1
ATOM 995 N N . ILE A 1 124 ? 9.766 9.648 -6.355 1 96.56 124 ILE A N 1
ATOM 996 C CA . ILE A 1 124 ? 9.047 9.406 -5.113 1 96.56 124 ILE A CA 1
ATOM 997 C C . ILE A 1 124 ? 7.742 10.211 -5.109 1 96.56 124 ILE A C 1
ATOM 999 O O . ILE A 1 124 ? 6.676 9.664 -4.809 1 96.56 124 ILE A O 1
ATOM 1003 N N . LEU A 1 125 ? 7.832 11.484 -5.504 1 97.88 125 LEU A N 1
ATOM 1004 C CA . LEU A 1 125 ? 6.664 12.359 -5.531 1 97.88 125 LEU A CA 1
ATOM 1005 C C . LEU A 1 125 ? 5.641 11.867 -6.547 1 97.88 125 LEU A C 1
ATOM 1007 O O . LEU A 1 125 ? 4.441 11.844 -6.27 1 97.88 125 LEU A O 1
ATOM 1011 N N . SER A 1 126 ? 6.168 11.43 -7.691 1 95.94 126 SER A N 1
ATOM 1012 C CA . SER A 1 126 ? 5.285 10.984 -8.766 1 95.94 126 SER A CA 1
ATOM 1013 C C . SER A 1 126 ? 4.605 9.672 -8.406 1 95.94 126 SER A C 1
ATOM 1015 O O . SER A 1 126 ? 3.566 9.32 -8.977 1 95.94 126 SER A O 1
ATOM 1017 N N . ALA A 1 127 ? 5.16 8.953 -7.492 1 92.56 127 ALA A N 1
ATOM 1018 C CA . ALA A 1 127 ? 4.621 7.656 -7.098 1 92.56 127 ALA A CA 1
ATOM 1019 C C . ALA A 1 127 ? 3.533 7.809 -6.043 1 92.56 127 ALA A C 1
ATOM 1021 O O . ALA A 1 127 ? 2.828 6.848 -5.723 1 92.56 127 ALA A O 1
ATOM 1022 N N . ILE A 1 128 ? 3.346 9 -5.465 1 95 128 ILE A N 1
ATOM 1023 C CA . ILE A 1 128 ? 2.287 9.227 -4.488 1 95 128 ILE A CA 1
ATOM 1024 C C . ILE A 1 128 ? 0.924 9.094 -5.164 1 95 128 ILE A C 1
ATOM 1026 O O . ILE A 1 128 ? 0.705 9.648 -6.246 1 95 128 ILE A O 1
ATOM 1030 N N . SER A 1 129 ? 0.051 8.359 -4.535 1 91.19 129 SER A N 1
ATOM 1031 C CA . SER A 1 129 ? -1.264 8.125 -5.125 1 91.19 129 SER A CA 1
ATOM 1032 C C . SER A 1 129 ? -2.037 9.43 -5.289 1 91.19 129 SER A C 1
ATOM 1034 O O . SER A 1 129 ? -1.806 10.391 -4.551 1 91.19 129 SER A O 1
ATOM 1036 N N . GLU A 1 130 ? -2.945 9.406 -6.16 1 91.19 130 GLU A N 1
ATOM 1037 C CA . GLU A 1 130 ? -3.775 10.586 -6.402 1 91.19 130 GLU A CA 1
ATOM 1038 C C . GLU A 1 130 ? -4.578 10.953 -5.16 1 91.19 130 GLU A C 1
ATOM 1040 O O . GLU A 1 130 ? -4.719 12.141 -4.836 1 91.19 130 GLU A O 1
ATOM 1045 N N . ALA A 1 131 ? -5.039 10 -4.43 1 88.69 131 ALA A N 1
ATOM 1046 C CA . ALA A 1 131 ? -5.848 10.219 -3.232 1 88.69 131 ALA A CA 1
ATOM 1047 C C . ALA A 1 131 ? -5.027 10.891 -2.135 1 88.69 131 ALA A C 1
ATOM 1049 O O . ALA A 1 131 ? -5.559 11.672 -1.34 1 88.69 131 ALA A O 1
ATOM 1050 N N . ASP A 1 132 ? -3.717 10.617 -2.125 1 94.88 132 ASP A N 1
ATOM 1051 C CA . ASP A 1 132 ? -2.861 11.109 -1.054 1 94.88 132 ASP A CA 1
ATOM 1052 C C . ASP A 1 132 ? -2.139 12.391 -1.476 1 94.88 132 ASP A C 1
ATOM 1054 O O . ASP A 1 132 ? -1.502 13.047 -0.653 1 94.88 132 ASP A O 1
ATOM 1058 N N . SER A 1 133 ? -2.219 12.758 -2.73 1 96.88 133 SER A N 1
ATOM 1059 C CA . SER A 1 133 ? -1.411 13.836 -3.289 1 96.88 133 SER A CA 1
ATOM 1060 C C . SER A 1 133 ? -1.669 15.156 -2.564 1 96.88 133 SER A C 1
ATOM 1062 O O . SER A 1 133 ? -0.729 15.859 -2.193 1 96.88 133 SER A O 1
ATOM 1064 N N . GLU A 1 134 ? -2.977 15.453 -2.348 1 96.25 134 GLU A N 1
ATOM 1065 C CA . GLU A 1 134 ? -3.303 16.719 -1.688 1 96.25 134 GLU A CA 1
ATOM 1066 C C . GLU A 1 134 ? -2.781 16.734 -0.253 1 96.25 134 GLU A C 1
ATOM 1068 O O . GLU A 1 134 ? -2.316 17.766 0.229 1 96.25 134 GLU A O 1
ATOM 1073 N N . TYR A 1 135 ? -2.871 15.617 0.413 1 97.25 135 TYR A N 1
ATOM 1074 C CA . TYR A 1 135 ? -2.348 15.516 1.771 1 97.25 135 TYR A CA 1
ATOM 1075 C C . TYR A 1 135 ? -0.834 15.695 1.786 1 97.25 135 TYR A C 1
ATOM 1077 O O . TYR A 1 135 ? -0.295 16.406 2.646 1 97.25 135 TYR A O 1
ATOM 1085 N N . ALA A 1 136 ? -0.195 15.078 0.784 1 98.19 136 ALA A N 1
ATOM 1086 C CA . ALA A 1 136 ? 1.258 15.195 0.69 1 98.19 136 ALA A CA 1
ATOM 1087 C C . ALA A 1 136 ? 1.679 16.641 0.502 1 98.19 136 ALA A C 1
ATOM 1089 O O . ALA A 1 136 ? 2.627 17.109 1.139 1 98.19 136 ALA A O 1
ATOM 1090 N N . ILE A 1 137 ? 0.977 17.359 -0.311 1 98 137 ILE A N 1
ATOM 1091 C CA . ILE A 1 137 ? 1.279 18.766 -0.573 1 98 137 ILE A CA 1
ATOM 1092 C C . ILE A 1 137 ? 1.175 19.562 0.723 1 98 137 ILE A C 1
ATOM 1094 O O . ILE A 1 137 ? 2.068 20.359 1.048 1 98 137 ILE A O 1
ATOM 1098 N N . ARG A 1 138 ? 0.115 19.328 1.427 1 97.94 138 ARG A N 1
ATOM 1099 C CA . ARG A 1 138 ? -0.106 20.062 2.672 1 97.94 138 ARG A CA 1
ATOM 1100 C C . ARG A 1 138 ? 0.971 19.719 3.699 1 97.94 138 ARG A C 1
ATOM 1102 O O . ARG A 1 138 ? 1.533 20.625 4.332 1 97.94 138 ARG A O 1
ATOM 1109 N N . ILE A 1 139 ? 1.325 18.469 3.852 1 98.38 139 ILE A N 1
ATOM 1110 C CA . ILE A 1 139 ? 2.326 18.016 4.816 1 98.38 139 ILE A CA 1
ATOM 1111 C C . ILE A 1 139 ? 3.684 18.625 4.465 1 98.38 139 ILE A C 1
ATOM 1113 O O . ILE A 1 139 ? 4.34 19.234 5.32 1 98.38 139 ILE A O 1
ATOM 1117 N N . LEU A 1 140 ? 4.062 18.516 3.188 1 98.5 140 LEU A N 1
ATOM 1118 C CA . LEU A 1 140 ? 5.379 18.969 2.76 1 98.5 140 LEU A CA 1
ATOM 1119 C C . LEU A 1 140 ? 5.488 20.484 2.875 1 98.5 140 LEU A C 1
ATOM 1121 O O . LEU A 1 140 ? 6.539 21.016 3.25 1 98.5 140 LEU A O 1
ATOM 1125 N N . ARG A 1 141 ? 4.445 21.203 2.596 1 98.19 141 ARG A N 1
ATOM 1126 C CA . ARG A 1 141 ? 4.438 22.656 2.736 1 98.19 141 ARG A CA 1
ATOM 1127 C C . ARG A 1 141 ? 4.668 23.078 4.188 1 98.19 141 ARG A C 1
ATOM 1129 O O . ARG A 1 141 ? 5.523 23.906 4.473 1 98.19 141 ARG A O 1
ATOM 1136 N N . TRP A 1 142 ? 3.961 22.453 5.059 1 98.44 142 TRP A N 1
ATOM 1137 C CA . TRP A 1 142 ? 4.086 22.812 6.469 1 98.44 142 TRP A CA 1
ATOM 1138 C C . TRP A 1 142 ? 5.461 22.422 7.008 1 98.44 142 TRP A C 1
ATOM 1140 O O . TRP A 1 142 ? 6.059 23.156 7.797 1 98.44 142 TRP A O 1
ATOM 1150 N N . LEU A 1 143 ? 5.945 21.281 6.578 1 98.06 143 LEU A N 1
ATOM 1151 C CA . LEU A 1 143 ? 7.254 20.859 7.055 1 98.06 143 LEU A CA 1
ATOM 1152 C C . LEU A 1 143 ? 8.359 21.75 6.496 1 98.06 143 LEU A C 1
ATOM 1154 O O . LEU A 1 143 ? 9.398 21.938 7.133 1 98.06 143 LEU A O 1
ATOM 1158 N N . THR A 1 144 ? 8.156 22.281 5.359 1 98.19 144 THR A N 1
ATOM 1159 C CA . THR A 1 144 ? 9.148 23.125 4.695 1 98.19 144 THR A CA 1
ATOM 1160 C C . THR A 1 144 ? 9.164 24.531 5.301 1 98.19 144 THR A C 1
ATOM 1162 O O . THR A 1 144 ? 10.234 25.125 5.457 1 98.19 144 THR A O 1
ATOM 1165 N N . PHE A 1 145 ? 8.008 25.047 5.758 1 97.88 145 PHE A N 1
ATOM 1166 C CA . PHE A 1 145 ? 7.941 26.469 6.031 1 97.88 145 PHE A CA 1
ATOM 1167 C C . PHE A 1 145 ? 7.574 26.734 7.488 1 97.88 145 PHE A C 1
ATOM 1169 O O . PHE A 1 145 ? 7.562 27.875 7.938 1 97.88 145 PHE A O 1
ATOM 1176 N N . SER A 1 146 ? 7.285 25.656 8.227 1 97.12 146 SER A N 1
ATOM 1177 C CA . SER A 1 146 ? 6.945 25.875 9.633 1 97.12 146 SER A CA 1
ATOM 1178 C C . SER A 1 146 ? 8.094 26.547 10.383 1 97.12 146 SER A C 1
ATOM 1180 O O . SER A 1 146 ? 9.266 26.281 10.094 1 97.12 146 SER A O 1
ATOM 1182 N N . ALA A 1 147 ? 7.703 27.312 11.344 1 95.81 147 ALA A N 1
ATOM 1183 C CA . ALA A 1 147 ? 8.672 28.094 12.109 1 95.81 147 ALA A CA 1
ATOM 1184 C C . ALA A 1 147 ? 9.25 27.281 13.258 1 95.81 147 ALA A C 1
ATOM 1186 O O . ALA A 1 147 ? 10.242 27.672 13.867 1 95.81 147 ALA A O 1
ATOM 1187 N N . ARG A 1 148 ? 8.727 26.188 13.609 1 94.38 148 ARG A N 1
ATOM 1188 C CA . ARG A 1 148 ? 9.211 25.266 14.633 1 94.38 148 ARG A CA 1
ATOM 1189 C C . ARG A 1 148 ? 8.922 23.828 14.242 1 94.38 148 ARG A C 1
ATOM 1191 O O . ARG A 1 148 ? 8.094 23.562 13.359 1 94.38 148 ARG A O 1
ATOM 1198 N N . PRO A 1 149 ? 9.609 22.891 14.883 1 94.31 149 PRO A N 1
ATOM 1199 C CA . PRO A 1 149 ? 9.32 21.484 14.594 1 94.31 149 PRO A CA 1
ATOM 1200 C C . PRO A 1 149 ? 7.875 21.109 14.914 1 94.31 149 PRO A C 1
ATOM 1202 O O . PRO A 1 149 ? 7.297 21.625 15.883 1 94.31 149 PRO A O 1
ATOM 1205 N N . LEU A 1 150 ? 7.344 20.297 14.133 1 96.31 150 LEU A N 1
ATOM 1206 C CA . LEU A 1 150 ? 5.973 19.828 14.305 1 96.31 150 LEU A CA 1
ATOM 1207 C C . LEU A 1 150 ? 5.938 18.391 14.789 1 96.31 150 LEU A C 1
ATOM 1209 O O . LEU A 1 150 ? 6.723 17.562 14.328 1 96.31 150 LEU A O 1
ATOM 1213 N N . SER A 1 151 ? 5.066 18.125 15.727 1 94.69 151 SER A N 1
ATOM 1214 C CA . SER A 1 151 ? 4.863 16.75 16.188 1 94.69 151 SER A CA 1
ATOM 1215 C C . SER A 1 151 ? 4.027 15.953 15.188 1 94.69 151 SER A C 1
ATOM 1217 O O . SER A 1 151 ? 3.426 16.531 14.273 1 94.69 151 SER A O 1
ATOM 1219 N N . ILE A 1 152 ? 4.059 14.688 15.391 1 94.69 152 ILE A N 1
ATOM 1220 C CA . ILE A 1 152 ? 3.287 13.805 14.523 1 94.69 152 ILE A CA 1
ATOM 1221 C C . ILE A 1 152 ? 1.801 14.141 14.633 1 94.69 152 ILE A C 1
ATOM 1223 O O . ILE A 1 152 ? 1.064 14.062 13.648 1 94.69 152 ILE A O 1
ATOM 1227 N N . ASN A 1 153 ? 1.341 14.586 15.805 1 94.69 153 ASN A N 1
ATOM 1228 C CA . ASN A 1 153 ? -0.054 14.969 15.984 1 94.69 153 ASN A CA 1
ATOM 1229 C C . ASN A 1 153 ? -0.366 16.297 15.305 1 94.69 153 ASN A C 1
ATOM 1231 O O . ASN A 1 153 ? -1.473 16.5 14.797 1 94.69 153 ASN A O 1
ATOM 1235 N N . ASP A 1 154 ? 0.594 17.219 15.25 1 96.31 154 ASP A N 1
ATOM 1236 C CA . ASP A 1 154 ? 0.434 18.438 14.469 1 96.31 154 ASP A CA 1
ATOM 1237 C C . ASP A 1 154 ? 0.188 18.125 13 1 96.31 154 ASP A C 1
ATOM 1239 O O . ASP A 1 154 ? -0.731 18.672 12.383 1 96.31 154 ASP A O 1
ATOM 1243 N N . ILE A 1 155 ? 1.008 17.203 12.547 1 97.38 155 ILE A N 1
ATOM 1244 C CA . ILE A 1 155 ? 0.962 16.859 11.125 1 97.38 155 ILE A CA 1
ATOM 1245 C C . ILE A 1 155 ? -0.376 16.203 10.797 1 97.38 155 ILE A C 1
ATOM 1247 O O . ILE A 1 155 ? -0.932 16.422 9.719 1 97.38 155 ILE A O 1
ATOM 1251 N N . ALA A 1 156 ? -0.881 15.406 11.703 1 96.81 156 ALA A N 1
ATOM 1252 C CA . ALA A 1 156 ? -2.188 14.789 11.5 1 96.81 156 ALA A CA 1
ATOM 1253 C C . ALA A 1 156 ? -3.268 15.844 11.281 1 96.81 156 ALA A C 1
ATOM 1255 O O . ALA A 1 156 ? -4.199 15.633 10.5 1 96.81 156 ALA A O 1
ATOM 1256 N N . GLU A 1 157 ? -3.166 17.016 11.914 1 96.88 157 GLU A N 1
ATOM 1257 C CA . GLU A 1 157 ? -4.129 18.094 11.742 1 96.88 157 GLU A CA 1
ATOM 1258 C C . GLU A 1 157 ? -3.836 18.906 10.492 1 96.88 157 GLU A C 1
ATOM 1260 O O . GLU A 1 157 ? -4.754 19.438 9.859 1 96.88 157 GLU A O 1
ATOM 1265 N N . VAL A 1 158 ? -2.582 19 10.18 1 97.88 158 VAL A N 1
ATOM 1266 C CA . VAL A 1 158 ? -2.178 19.734 8.992 1 97.88 158 VAL A CA 1
ATOM 1267 C C . VAL A 1 158 ? -2.9 19.172 7.766 1 97.88 158 VAL A C 1
ATOM 1269 O O . VAL A 1 158 ? -3.373 19.938 6.914 1 97.88 158 VAL A O 1
ATOM 1272 N N . VAL A 1 159 ? -3.041 17.891 7.723 1 97.56 159 VAL A N 1
ATOM 1273 C CA . VAL A 1 159 ? -3.695 17.219 6.609 1 97.56 159 VAL A CA 1
ATOM 1274 C C . VAL A 1 159 ? -5.133 17.719 6.477 1 97.56 159 VAL A C 1
ATOM 1276 O O . VAL A 1 159 ? -5.672 17.781 5.371 1 97.56 159 VAL A O 1
ATOM 1279 N N . ALA A 1 160 ? -5.707 18.156 7.566 1 98 160 ALA A N 1
ATOM 1280 C CA . ALA A 1 160 ? -7.121 18.516 7.633 1 98 160 ALA A CA 1
ATOM 1281 C C . ALA A 1 160 ? -7.324 20 7.301 1 98 160 ALA A C 1
ATOM 1283 O O . ALA A 1 160 ? -8.453 20.5 7.312 1 98 160 ALA A O 1
ATOM 1284 N N . ILE A 1 161 ? -6.254 20.719 6.996 1 97.75 161 ILE A N 1
ATOM 1285 C CA . ILE A 1 161 ? -6.34 22.141 6.676 1 97.75 161 ILE A CA 1
ATOM 1286 C C . ILE A 1 161 ? -6.316 22.328 5.16 1 97.75 161 ILE A C 1
ATOM 1288 O O . ILE A 1 161 ? -5.348 21.953 4.496 1 97.75 161 ILE A O 1
ATOM 1292 N N . ASP A 1 162 ? -7.355 22.828 4.617 1 96.56 162 ASP A N 1
ATOM 1293 C CA . ASP A 1 162 ? -7.492 23.141 3.201 1 96.56 162 ASP A CA 1
ATOM 1294 C C . ASP A 1 162 ? -7.84 24.609 3.002 1 96.56 162 ASP A C 1
ATOM 1296 O O . ASP A 1 162 ? -8.969 25.031 3.271 1 96.56 162 ASP A O 1
ATOM 1300 N N . THR A 1 163 ? -6.934 25.312 2.482 1 93.88 163 THR A N 1
ATOM 1301 C CA . THR A 1 163 ? -7.09 26.766 2.357 1 93.88 163 THR A CA 1
ATOM 1302 C C . THR A 1 163 ? -8.109 27.109 1.276 1 93.88 163 THR A C 1
ATOM 1304 O O . THR A 1 163 ? -8.562 28.25 1.18 1 93.88 163 THR A O 1
ATOM 1307 N N . LYS A 1 164 ? -8.531 26.109 0.493 1 92.38 164 LYS A N 1
ATOM 1308 C CA . LYS A 1 164 ? -9.484 26.344 -0.59 1 92.38 164 LYS A CA 1
ATOM 1309 C C . LYS A 1 164 ? -10.922 26.203 -0.097 1 92.38 164 LYS A C 1
ATOM 1311 O O . LYS A 1 164 ? -11.867 26.469 -0.839 1 92.38 164 LYS A O 1
ATOM 1316 N N . ARG A 1 165 ? -11.031 25.906 1.119 1 93.06 165 ARG A N 1
ATOM 1317 C CA . ARG A 1 165 ? -12.375 25.703 1.655 1 93.06 165 ARG A CA 1
ATOM 1318 C C . ARG A 1 165 ? -12.625 26.609 2.859 1 93.06 165 ARG A C 1
ATOM 1320 O O . ARG A 1 165 ? -11.68 27.172 3.422 1 93.06 165 ARG A O 1
ATOM 1327 N N . ASP A 1 166 ? -13.922 26.922 3.305 1 91.94 166 ASP A N 1
ATOM 1328 C CA . ASP A 1 166 ? -14.375 27.672 4.473 1 91.94 166 ASP A CA 1
ATOM 1329 C C . ASP A 1 166 ? -15.453 26.906 5.23 1 91.94 166 ASP A C 1
ATOM 1331 O O . ASP A 1 166 ? -16.547 26.672 4.695 1 91.94 166 ASP A O 1
ATOM 1335 N N . PRO A 1 167 ? -15.117 26.406 6.438 1 94.44 167 PRO A N 1
ATOM 1336 C CA . PRO A 1 167 ? -13.914 26.625 7.242 1 94.44 167 PRO A CA 1
ATOM 1337 C C . PRO A 1 167 ? -12.719 25.828 6.75 1 94.44 167 PRO A C 1
ATOM 1339 O O . PRO A 1 167 ? -12.891 24.766 6.156 1 94.44 167 PRO A O 1
ATOM 1342 N N . VAL A 1 168 ? -11.547 26.359 7 1 96.06 168 VAL A N 1
ATOM 1343 C CA . VAL A 1 168 ? -10.32 25.812 6.434 1 96.06 168 VAL A CA 1
ATOM 1344 C C . VAL A 1 168 ? -10.008 24.469 7.098 1 96.06 168 VAL A C 1
ATOM 1346 O O . VAL A 1 168 ? -9.453 23.562 6.469 1 96.06 168 VAL A O 1
ATOM 1349 N N . PHE A 1 169 ? -10.398 24.328 8.375 1 97.06 169 PHE A N 1
ATOM 1350 C CA . PHE A 1 169 ? -10.062 23.141 9.141 1 97.06 169 PHE A CA 1
ATOM 1351 C C . PHE A 1 169 ? -11.281 22.234 9.289 1 97.06 169 PHE A C 1
ATOM 1353 O O . PHE A 1 169 ? -12.352 22.688 9.703 1 97.06 169 PHE A O 1
ATOM 1360 N N . ASP A 1 170 ? -11.133 21.062 8.875 1 96.56 170 ASP A N 1
ATOM 1361 C CA . ASP A 1 170 ? -12.156 20.031 9.039 1 96.56 170 ASP A CA 1
ATOM 1362 C C . ASP A 1 170 ? -11.656 18.906 9.938 1 96.56 170 ASP A C 1
ATOM 1364 O O . ASP A 1 170 ? -10.852 18.078 9.516 1 96.56 170 ASP A O 1
ATOM 1368 N N . ARG A 1 171 ? -12.242 18.844 11.102 1 94.69 171 ARG A N 1
ATOM 1369 C CA . ARG A 1 171 ? -11.805 17.875 12.109 1 94.69 171 ARG A CA 1
ATOM 1370 C C . ARG A 1 171 ? -11.922 16.453 11.578 1 94.69 171 ARG A C 1
ATOM 1372 O O . ARG A 1 171 ? -11.117 15.578 11.922 1 94.69 171 ARG A O 1
ATOM 1379 N N . ASP A 1 172 ? -12.836 16.172 10.773 1 95 172 ASP A N 1
ATOM 1380 C CA . ASP A 1 172 ? -13.07 14.828 10.25 1 95 172 ASP A CA 1
ATOM 1381 C C . ASP A 1 172 ? -11.992 14.438 9.242 1 95 172 ASP A C 1
ATOM 1383 O O . ASP A 1 172 ? -11.875 13.266 8.875 1 95 172 ASP A O 1
ATOM 1387 N N . GLU A 1 173 ? -11.172 15.359 8.836 1 96.44 173 GLU A N 1
ATOM 1388 C CA . GLU A 1 173 ? -10.109 15.062 7.879 1 96.44 173 GLU A CA 1
ATOM 1389 C C . GLU A 1 173 ? -8.773 14.836 8.586 1 96.44 173 GLU A C 1
ATOM 1391 O O . GLU A 1 173 ? -7.754 14.602 7.938 1 96.44 173 GLU A O 1
ATOM 1396 N N . VAL A 1 174 ? -8.82 14.977 9.898 1 97.25 174 VAL A N 1
ATOM 1397 C CA . VAL A 1 174 ? -7.602 14.703 10.648 1 97.25 174 VAL A CA 1
ATOM 1398 C C . VAL A 1 174 ? -7.234 13.227 10.531 1 97.25 174 VAL A C 1
ATOM 1400 O O . VAL A 1 174 ? -8.109 12.359 10.609 1 97.25 174 VAL A O 1
ATOM 1403 N N . LEU A 1 175 ? -5.961 12.93 10.289 1 96.44 175 LEU A N 1
ATOM 1404 C CA . LEU A 1 175 ? -5.539 11.531 10.195 1 96.44 175 LEU A CA 1
ATOM 1405 C C . LEU A 1 175 ? -5.902 10.773 11.469 1 96.44 175 LEU A C 1
ATOM 1407 O O . LEU A 1 175 ? -5.582 11.219 12.578 1 96.44 175 LEU A O 1
ATOM 1411 N N . GLU A 1 176 ? -6.594 9.703 11.312 1 94.75 176 GLU A N 1
ATOM 1412 C CA . GLU A 1 176 ? -6.957 8.898 12.469 1 94.75 176 GLU A CA 1
ATOM 1413 C C . GLU A 1 176 ? -5.727 8.258 13.109 1 94.75 176 GLU A C 1
ATOM 1415 O O . GLU A 1 176 ? -5.633 8.172 14.336 1 94.75 176 GLU A O 1
ATOM 1420 N N . ASP A 1 177 ? -4.871 7.809 12.344 1 91.62 177 ASP A N 1
ATOM 1421 C CA . ASP A 1 177 ? -3.541 7.367 12.75 1 91.62 177 ASP A CA 1
ATOM 1422 C C . ASP A 1 177 ? -2.471 8.352 12.273 1 91.62 177 ASP A C 1
ATOM 1424 O O . ASP A 1 177 ? -2.117 8.367 11.094 1 91.62 177 ASP A O 1
ATOM 1428 N N . PRO A 1 178 ? -1.925 9.078 13.188 1 92.94 178 PRO A N 1
ATOM 1429 C CA . PRO A 1 178 ? -0.959 10.109 12.805 1 92.94 178 PRO A CA 1
ATOM 1430 C C . PRO A 1 178 ? 0.237 9.547 12.039 1 92.94 178 PRO A C 1
ATOM 1432 O O . PRO A 1 178 ? 0.837 10.242 11.219 1 92.94 178 PRO A O 1
ATOM 1435 N N . LEU A 1 179 ? 0.565 8.289 12.234 1 90.12 179 LEU A N 1
ATOM 1436 C CA . LEU A 1 179 ? 1.732 7.68 11.609 1 90.12 179 LEU A CA 1
ATOM 1437 C C . LEU A 1 179 ? 1.511 7.496 10.109 1 90.12 179 LEU A C 1
ATOM 1439 O O . LEU A 1 179 ? 2.463 7.266 9.359 1 90.12 179 LEU A O 1
ATOM 1443 N N . GLU A 1 180 ? 0.296 7.641 9.625 1 92.44 180 GLU A N 1
ATOM 1444 C CA . GLU A 1 180 ? -0.013 7.504 8.211 1 92.44 180 GLU A CA 1
ATOM 1445 C C . GLU A 1 180 ? 0.639 8.617 7.391 1 92.44 180 GLU A C 1
ATOM 1447 O O . GLU A 1 180 ? 0.775 8.5 6.172 1 92.44 180 GLU A O 1
ATOM 1452 N N . ALA A 1 181 ? 1.027 9.68 8.07 1 93.56 181 ALA A N 1
ATOM 1453 C CA . ALA A 1 181 ? 1.757 10.75 7.391 1 93.56 181 ALA A CA 1
ATOM 1454 C C . ALA A 1 181 ? 3.031 10.211 6.742 1 93.56 181 ALA A C 1
ATOM 1456 O O . ALA A 1 181 ? 3.42 10.656 5.66 1 93.56 181 ALA A O 1
ATOM 1457 N N . LEU A 1 182 ? 3.678 9.25 7.383 1 90.44 182 LEU A N 1
ATOM 1458 C CA . LEU A 1 182 ? 4.906 8.648 6.867 1 90.44 182 LEU A CA 1
ATOM 1459 C C . LEU A 1 182 ? 4.621 7.824 5.617 1 90.44 182 LEU A C 1
ATOM 1461 O O . LEU A 1 182 ? 5.445 7.781 4.695 1 90.44 182 LEU A O 1
ATOM 1465 N N . HIS A 1 183 ? 3.461 7.238 5.613 1 90.12 183 HIS A N 1
ATOM 1466 C CA . HIS A 1 183 ? 3.07 6.461 4.441 1 90.12 183 HIS A CA 1
ATOM 1467 C C . HIS A 1 183 ? 2.756 7.367 3.258 1 90.12 183 HIS A C 1
ATOM 1469 O O . HIS A 1 183 ? 3.074 7.031 2.113 1 90.12 183 HIS A O 1
ATOM 1475 N N . ILE A 1 184 ? 2.191 8.445 3.541 1 95.19 184 ILE A N 1
ATOM 1476 C CA . ILE A 1 184 ? 1.769 9.383 2.508 1 95.19 184 ILE A CA 1
ATOM 1477 C C . ILE A 1 184 ? 2.994 10 1.835 1 95.19 184 ILE A C 1
ATOM 1479 O O . ILE A 1 184 ? 3.07 10.062 0.606 1 95.19 184 ILE A O 1
ATOM 1483 N N . CYS A 1 185 ? 3.961 10.344 2.621 1 95.88 185 CYS A N 1
ATOM 1484 C CA . CYS A 1 185 ? 5.082 11.109 2.084 1 95.88 185 CYS A CA 1
ATOM 1485 C C . CYS A 1 185 ? 6.301 10.211 1.878 1 95.88 185 CYS A C 1
ATOM 1487 O O . CYS A 1 185 ? 7.309 10.648 1.317 1 95.88 185 CYS A O 1
ATOM 1489 N N . SER A 1 186 ? 6.172 9 2.248 1 91.5 186 SER A N 1
ATOM 1490 C CA . SER A 1 186 ? 7.188 7.98 2.012 1 91.5 186 SER A CA 1
ATOM 1491 C C . SER A 1 186 ? 8.555 8.438 2.508 1 91.5 186 SER A C 1
ATOM 1493 O O . SER A 1 186 ? 8.703 8.828 3.668 1 91.5 186 SER A O 1
ATOM 1495 N N . SER A 1 187 ? 9.617 8.391 1.658 1 92.56 187 SER A N 1
ATOM 1496 C CA . SER A 1 187 ? 11.008 8.586 2.061 1 92.56 187 SER A CA 1
ATOM 1497 C C . SER A 1 187 ? 11.352 10.07 2.146 1 92.56 187 SER A C 1
ATOM 1499 O O . SER A 1 187 ? 12.492 10.438 2.447 1 92.56 187 SER A O 1
ATOM 1501 N N . LEU A 1 188 ? 10.359 10.914 2.006 1 96.75 188 LEU A N 1
ATOM 1502 C CA . LEU A 1 188 ? 10.617 12.352 1.995 1 96.75 188 LEU A CA 1
ATOM 1503 C C . LEU A 1 188 ? 10.562 12.922 3.406 1 96.75 188 LEU A C 1
ATOM 1505 O O . LEU A 1 188 ? 11 14.047 3.641 1 96.75 188 LEU A O 1
ATOM 1509 N N . VAL A 1 189 ? 9.969 12.125 4.324 1 95.75 189 VAL A N 1
ATOM 1510 C CA . VAL A 1 189 ? 9.805 12.594 5.691 1 95.75 189 VAL A CA 1
ATOM 1511 C C . VAL A 1 189 ? 10.383 11.578 6.668 1 95.75 189 VAL A C 1
ATOM 1513 O O . VAL A 1 189 ? 10.539 10.398 6.328 1 95.75 189 VAL A O 1
ATOM 1516 N N . THR A 1 190 ? 10.781 12.062 7.844 1 92.31 190 THR A N 1
ATOM 1517 C CA . THR A 1 190 ? 11.32 11.211 8.898 1 92.31 190 THR A CA 1
ATOM 1518 C C . THR A 1 190 ? 10.742 11.602 10.258 1 92.31 190 THR A C 1
ATOM 1520 O O . THR A 1 190 ? 10.203 12.695 10.414 1 92.31 190 THR A O 1
ATOM 1523 N N . ILE A 1 191 ? 10.711 10.664 11.148 1 90.06 191 ILE A N 1
ATOM 1524 C CA . ILE A 1 191 ? 10.227 10.891 12.508 1 90.06 191 ILE A CA 1
ATOM 1525 C C . ILE A 1 191 ? 11.383 10.734 13.492 1 90.06 191 ILE A C 1
ATOM 1527 O O . ILE A 1 191 ? 12.211 9.828 13.367 1 90.06 191 ILE A O 1
ATOM 1531 N N . THR A 1 192 ? 11.555 11.664 14.344 1 86.88 192 THR A N 1
ATOM 1532 C CA . THR A 1 192 ? 12.578 11.586 15.383 1 86.88 192 THR A CA 1
ATOM 1533 C C . THR A 1 192 ? 11.953 11.797 16.766 1 86.88 192 THR A C 1
ATOM 1535 O O . THR A 1 192 ? 10.922 12.461 16.891 1 86.88 192 THR A O 1
ATOM 1538 N N . ASP A 1 193 ? 12.453 11.117 17.844 1 79.31 193 ASP A N 1
ATOM 1539 C CA . ASP A 1 193 ? 11.977 11.273 19.219 1 79.31 193 ASP A CA 1
ATOM 1540 C C . ASP A 1 193 ? 12.438 12.609 19.812 1 79.31 193 ASP A C 1
ATOM 1542 O O . ASP A 1 193 ? 13.555 13.055 19.531 1 79.31 193 ASP A O 1
ATOM 1546 N N . SER A 1 194 ? 11.555 13.414 20.219 1 64.69 194 SER A N 1
ATOM 1547 C CA . SER A 1 194 ? 11.922 14.703 20.797 1 64.69 194 SER A CA 1
ATOM 1548 C C . SER A 1 194 ? 12.945 14.531 21.922 1 64.69 194 SER A C 1
ATOM 1550 O O . SER A 1 194 ? 13.805 15.391 22.109 1 64.69 194 SER A O 1
ATOM 1552 N N . ASP A 1 195 ? 12.656 13.578 23.062 1 55.75 195 ASP A N 1
ATOM 1553 C CA . ASP A 1 195 ? 13.477 13.562 24.266 1 55.75 195 ASP A CA 1
ATOM 1554 C C . ASP A 1 195 ? 14.891 13.07 23.969 1 55.75 195 ASP A C 1
ATOM 1556 O O . ASP A 1 195 ? 15.633 12.688 24.891 1 55.75 195 ASP A O 1
ATOM 1560 N N . SER A 1 196 ? 15.32 12.688 22.891 1 45.69 196 SER A N 1
ATOM 1561 C CA . SER A 1 196 ? 16.688 12.211 23.094 1 45.69 196 SER A CA 1
ATOM 1562 C C . SER A 1 196 ? 17.484 13.172 23.953 1 45.69 196 SER A C 1
ATOM 1564 O O . SER A 1 196 ? 18.5 12.797 24.547 1 45.69 196 SER A O 1
ATOM 1566 N N . GLU A 1 197 ? 17.531 14.461 23.828 1 39.84 197 GLU A N 1
ATOM 1567 C CA . GLU A 1 197 ? 18.453 15.117 24.75 1 39.84 197 GLU A CA 1
ATOM 1568 C C . GLU A 1 197 ? 17.891 15.164 26.172 1 39.84 197 GLU A C 1
ATOM 1570 O O . GLU A 1 197 ? 18.594 15.516 27.109 1 39.84 197 GLU A O 1
ATOM 1575 N N . GLN A 1 198 ? 16.656 15.445 26.562 1 36.5 198 GLN A N 1
ATOM 1576 C CA . GLN A 1 198 ? 16.453 15.516 28.016 1 36.5 198 GLN A CA 1
ATOM 1577 C C . GLN A 1 198 ? 16.406 14.117 28.625 1 36.5 198 GLN A C 1
ATOM 1579 O O . GLN A 1 198 ? 15.641 13.258 28.203 1 36.5 198 GLN A O 1
ATOM 1584 N N . ASP A 1 199 ? 17.516 13.555 29.188 1 34.94 199 ASP A N 1
ATOM 1585 C CA . ASP A 1 199 ? 17.781 12.523 30.188 1 34.94 199 ASP A CA 1
ATOM 1586 C C . ASP A 1 199 ? 16.641 12.422 31.188 1 34.94 199 ASP A C 1
ATOM 1588 O O . ASP A 1 199 ? 16.688 13.039 32.25 1 34.94 199 ASP A O 1
ATOM 1592 N N . SER A 1 200 ? 15.422 12.836 31.094 1 33.31 200 SER A N 1
ATOM 1593 C CA . SER A 1 200 ? 14.656 12.523 32.312 1 33.31 200 SER A CA 1
ATOM 1594 C C . SER A 1 200 ? 14.781 11.055 32.656 1 33.31 200 SER A C 1
ATOM 1596 O O . SER A 1 200 ? 14.633 10.18 31.812 1 33.31 200 SER A O 1
ATOM 1598 N N . ASP A 1 201 ? 15.547 10.664 33.719 1 31.25 201 ASP A N 1
ATOM 1599 C CA . ASP A 1 201 ? 15.641 9.508 34.625 1 31.25 201 ASP A CA 1
ATOM 1600 C C . ASP A 1 201 ? 14.281 8.836 34.781 1 31.25 201 ASP A C 1
ATOM 1602 O O . ASP A 1 201 ? 14.156 7.848 35.531 1 31.25 201 ASP A O 1
ATOM 1606 N N . TYR A 1 202 ? 13.133 9.617 34.906 1 30.2 202 TYR A N 1
ATOM 1607 C CA . TYR A 1 202 ? 12.016 8.844 35.469 1 30.2 202 TYR A CA 1
ATOM 1608 C C . TYR A 1 202 ? 11.586 7.762 34.469 1 30.2 202 TYR A C 1
ATOM 1610 O O . TYR A 1 202 ? 11.203 8.062 33.344 1 30.2 202 TYR A O 1
ATOM 1618 N N . GLU A 1 203 ? 12.203 6.555 34.5 1 32.22 203 GLU A N 1
ATOM 1619 C CA . GLU A 1 203 ? 11.82 5.207 34.094 1 32.22 203 GLU A CA 1
ATOM 1620 C C . GLU A 1 203 ? 10.328 4.961 34.344 1 32.22 203 GLU A C 1
ATOM 1622 O O . GLU A 1 203 ? 9.945 4.402 35.375 1 32.22 203 GLU A O 1
ATOM 1627 N N . GLN A 1 204 ? 9.375 5.883 34.5 1 30.45 204 GLN A N 1
ATOM 1628 C CA . GLN A 1 204 ? 8.117 5.227 34.844 1 30.45 204 GLN A CA 1
ATOM 1629 C C . GLN A 1 204 ? 7.871 4.02 33.938 1 30.45 204 GLN A C 1
ATOM 1631 O O . GLN A 1 204 ? 7.977 4.113 32.719 1 30.45 204 GLN A O 1
ATOM 1636 N N . ASP A 1 205 ? 7.938 2.74 34.438 1 30.95 205 ASP A N 1
ATO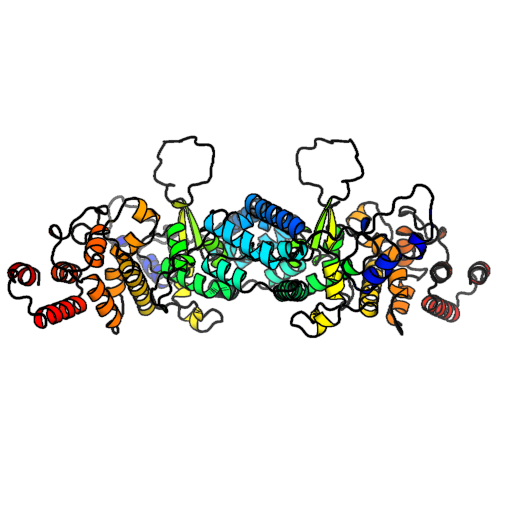M 1637 C CA . ASP A 1 205 ? 7.66 1.323 34.219 1 30.95 205 ASP A CA 1
ATOM 1638 C C . ASP A 1 205 ? 6.375 1.132 33.406 1 30.95 205 ASP A C 1
ATOM 1640 O O . ASP A 1 205 ? 5.801 0.04 33.406 1 30.95 205 ASP A O 1
ATOM 1644 N N . SER A 1 206 ? 5.453 2.115 33.344 1 32.5 206 SER A N 1
ATOM 1645 C CA . SER A 1 206 ? 4.191 1.493 32.969 1 32.5 206 SER A CA 1
ATOM 1646 C C . SER A 1 206 ? 4.344 0.687 31.688 1 32.5 206 SER A C 1
ATOM 1648 O O . SER A 1 206 ? 5.066 1.094 30.781 1 32.5 206 SER A O 1
ATOM 1650 N N . ASP A 1 207 ? 4.148 -0.59 31.688 1 32.41 207 ASP A N 1
ATOM 1651 C CA . ASP A 1 207 ? 4.07 -1.769 30.828 1 32.41 207 ASP A CA 1
ATOM 1652 C C . ASP A 1 207 ? 3.549 -1.404 29.438 1 32.41 207 ASP A C 1
ATOM 1654 O O . ASP A 1 207 ? 3.67 -2.191 28.5 1 32.41 207 ASP A O 1
ATOM 1658 N N . CYS A 1 208 ? 2.281 -0.82 29.453 1 34.88 208 CYS A N 1
ATOM 1659 C CA . CYS A 1 208 ? 1.682 -0.78 28.125 1 34.88 208 CYS A CA 1
ATOM 1660 C C . CYS A 1 208 ? 2.477 0.127 27.188 1 34.88 208 CYS A C 1
ATOM 1662 O O . CYS A 1 208 ? 2.533 1.341 27.391 1 34.88 208 CYS A O 1
ATOM 1664 N N . GLU A 1 209 ? 3.654 -0.1 26.812 1 37.38 209 GLU A N 1
ATOM 1665 C CA . GLU A 1 209 ? 4.602 0.517 25.891 1 37.38 209 GLU A CA 1
ATOM 1666 C C . GLU A 1 209 ? 3.879 1.23 24.75 1 37.38 209 GLU A C 1
ATOM 1668 O O . GLU A 1 209 ? 4.055 0.883 23.578 1 37.38 209 GLU A O 1
ATOM 1673 N N . LEU A 1 210 ? 2.582 1.415 24.75 1 39.38 210 LEU A N 1
ATOM 1674 C CA . LEU A 1 210 ? 2.195 2.268 23.641 1 39.38 210 LEU A CA 1
ATOM 1675 C C . LEU A 1 210 ? 3.061 3.521 23.578 1 39.38 210 LEU A C 1
ATOM 1677 O O . LEU A 1 210 ? 3.102 4.293 24.547 1 39.38 210 LEU A O 1
ATOM 1681 N N . GLU A 1 211 ? 4.312 3.562 23.141 1 45.81 211 GLU A N 1
ATOM 1682 C CA . GLU A 1 211 ? 5.215 4.691 22.922 1 45.81 211 GLU A CA 1
ATOM 1683 C C . GLU A 1 211 ? 4.434 5.973 22.641 1 45.81 211 GLU A C 1
ATOM 1685 O O . GLU A 1 211 ? 3.461 5.965 21.891 1 45.81 211 GLU A O 1
ATOM 1690 N N . ASP A 1 212 ? 4.289 6.797 23.547 1 54.38 212 ASP A N 1
ATOM 1691 C CA . ASP A 1 212 ? 3.637 8.094 23.438 1 54.38 212 ASP A CA 1
ATOM 1692 C C . ASP A 1 212 ? 4.105 8.836 22.188 1 54.38 212 ASP A C 1
ATOM 1694 O O . ASP A 1 212 ? 5.121 9.531 22.203 1 54.38 212 ASP A O 1
ATOM 1698 N N . VAL A 1 213 ? 3.73 8.414 21.031 1 58.97 213 VAL A N 1
ATOM 1699 C CA . VAL A 1 213 ? 4.043 8.953 19.719 1 58.97 213 VAL A CA 1
ATOM 1700 C C . VAL A 1 213 ? 3.775 10.461 19.703 1 58.97 213 VAL A C 1
ATOM 1702 O O . VAL A 1 213 ? 4.266 11.18 18.828 1 58.97 213 VAL A O 1
ATOM 1705 N N . SER A 1 214 ? 3.139 10.938 20.781 1 65.12 214 SER A N 1
ATOM 1706 C CA . SER A 1 214 ? 2.709 12.336 20.75 1 65.12 214 SER A CA 1
ATOM 1707 C C . SER A 1 214 ? 3.902 13.281 20.797 1 65.12 214 SER A C 1
ATOM 1709 O O . SER A 1 214 ? 3.811 14.422 20.344 1 65.12 214 SER A O 1
ATOM 1711 N N . GLN A 1 215 ? 5.035 12.711 21.125 1 75.5 215 GLN A N 1
ATOM 1712 C CA . GLN A 1 215 ? 6.188 13.594 21.266 1 75.5 215 GLN A CA 1
ATOM 1713 C C . GLN A 1 215 ? 7.152 13.438 20.094 1 75.5 215 GLN A C 1
ATOM 1715 O O . GLN A 1 215 ? 8.188 14.102 20.047 1 75.5 215 GLN A O 1
ATOM 1720 N N . GLN A 1 216 ? 6.723 12.688 19.172 1 88.69 216 GLN A N 1
ATOM 1721 C CA . GLN A 1 216 ? 7.582 12.484 18.016 1 88.69 216 GLN A CA 1
ATOM 1722 C C . GLN A 1 216 ? 7.492 13.656 17.047 1 88.69 216 GLN A C 1
ATOM 1724 O O . GLN A 1 216 ? 6.41 14.203 16.828 1 88.69 216 GLN A O 1
ATOM 1729 N N . ILE A 1 217 ? 8.664 14.039 16.625 1 93 217 ILE A N 1
ATOM 1730 C CA . ILE A 1 217 ? 8.75 15.172 15.711 1 93 217 ILE A CA 1
ATOM 1731 C C . ILE A 1 217 ? 8.898 14.68 14.273 1 93 217 ILE A C 1
ATOM 1733 O O . ILE A 1 217 ? 9.633 13.727 14.016 1 93 217 ILE A O 1
ATOM 1737 N N . VAL A 1 218 ? 8.172 15.289 13.383 1 95 218 VAL A N 1
ATOM 1738 C CA . VAL A 1 218 ? 8.242 14.969 11.961 1 95 218 VAL A CA 1
ATOM 1739 C C . VAL A 1 218 ? 9.031 16.062 11.234 1 95 218 VAL A C 1
ATOM 1741 O O . VAL A 1 218 ? 8.859 17.25 11.5 1 95 218 VAL A O 1
ATOM 1744 N N . ALA A 1 219 ? 9.938 15.688 10.438 1 95.75 219 ALA A N 1
ATOM 1745 C CA . ALA A 1 219 ? 10.734 16.625 9.656 1 95.75 219 ALA A CA 1
ATOM 1746 C C . ALA A 1 219 ? 10.984 16.078 8.25 1 95.75 219 ALA A C 1
ATOM 1748 O O . ALA A 1 219 ? 10.75 14.906 7.977 1 95.75 219 ALA A O 1
ATOM 1749 N N . LEU A 1 220 ? 11.25 17 7.336 1 96.88 220 LEU A N 1
ATOM 1750 C CA . LEU A 1 220 ? 11.773 16.5 6.066 1 96.88 220 LEU A CA 1
ATOM 1751 C C . LEU A 1 220 ? 12.984 15.602 6.285 1 96.88 220 LEU A C 1
ATOM 1753 O O . LEU A 1 220 ? 13.805 15.867 7.164 1 96.88 220 LEU A O 1
ATOM 1757 N N . ALA A 1 221 ? 13.086 14.562 5.527 1 93.44 221 ALA A N 1
ATOM 1758 C CA . ALA A 1 221 ? 14.117 13.547 5.742 1 93.44 221 ALA A CA 1
ATOM 1759 C C . ALA A 1 221 ? 15.508 14.148 5.559 1 93.44 221 ALA A C 1
ATOM 1761 O O . ALA A 1 221 ? 16.484 13.641 6.125 1 93.44 221 ALA A O 1
ATOM 1762 N N . HIS A 1 222 ? 15.688 15.188 4.758 1 92.38 222 HIS A N 1
ATOM 1763 C CA . HIS A 1 222 ? 16.938 15.867 4.469 1 92.38 222 HIS A CA 1
ATOM 1764 C C . HIS A 1 222 ? 16.703 17.266 3.914 1 92.38 222 HIS A C 1
ATOM 1766 O O . HIS A 1 222 ? 15.664 17.516 3.303 1 92.38 222 HIS A O 1
ATOM 1772 N N . TYR A 1 223 ? 17.625 18.094 4.09 1 92.31 223 TYR A N 1
ATOM 1773 C CA . TYR A 1 223 ? 17.516 19.484 3.631 1 92.31 223 TYR A CA 1
ATOM 1774 C C . TYR A 1 223 ? 17.344 19.531 2.117 1 92.31 223 TYR A C 1
ATOM 1776 O O . TYR A 1 223 ? 16.656 20.422 1.597 1 92.31 223 TYR A O 1
ATOM 1784 N N . SER A 1 224 ? 17.938 18.531 1.414 1 93.44 224 SER A N 1
ATOM 1785 C CA . SER A 1 224 ? 17.891 18.5 -0.044 1 93.44 224 SER A CA 1
ATOM 1786 C C . SER A 1 224 ? 16.453 18.344 -0.54 1 93.44 224 SER A C 1
ATOM 1788 O O . SER A 1 224 ? 16.141 18.703 -1.678 1 93.44 224 SER A O 1
ATOM 1790 N N . VAL A 1 225 ? 15.57 17.828 0.3 1 96.5 225 VAL A N 1
ATOM 1791 C CA . VAL A 1 225 ? 14.164 17.734 -0.077 1 96.5 225 VAL A CA 1
ATOM 1792 C C . VAL A 1 225 ? 13.57 19.141 -0.214 1 96.5 225 VAL A C 1
ATOM 1794 O O . VAL A 1 225 ? 12.938 19.453 -1.223 1 96.5 225 VAL A O 1
ATOM 1797 N N . LYS A 1 226 ? 13.859 19.969 0.792 1 96.81 226 LYS A N 1
ATOM 1798 C CA . LYS A 1 226 ? 13.398 21.344 0.747 1 96.81 226 LYS A CA 1
ATOM 1799 C C . LYS A 1 226 ? 13.961 22.078 -0.469 1 96.81 226 LYS A C 1
ATOM 1801 O O . LYS A 1 226 ? 13.234 22.781 -1.168 1 96.81 226 LYS A O 1
ATOM 1806 N N . GLU A 1 227 ? 15.203 21.844 -0.701 1 96.19 227 GLU A N 1
ATOM 1807 C CA . GLU A 1 227 ? 15.867 22.5 -1.834 1 96.19 227 GLU A CA 1
ATOM 1808 C C . GLU A 1 227 ? 15.195 22.109 -3.15 1 96.19 227 GLU A C 1
ATOM 1810 O O . GLU A 1 227 ? 14.984 22.969 -4.016 1 96.19 227 GLU A O 1
ATOM 1815 N N . TYR A 1 228 ? 14.922 20.891 -3.229 1 97.25 228 TYR A N 1
ATOM 1816 C CA . TYR A 1 228 ? 14.289 20.422 -4.461 1 97.25 228 TYR A CA 1
ATOM 1817 C C . TYR A 1 228 ? 12.875 20.984 -4.594 1 97.25 228 TYR A C 1
ATOM 1819 O O . TYR A 1 228 ? 12.5 21.484 -5.656 1 97.25 228 TYR A O 1
ATOM 1827 N N . LEU A 1 229 ? 12.07 20.984 -3.541 1 98.25 229 LEU A N 1
ATOM 1828 C CA . LEU A 1 229 ? 10.688 21.453 -3.551 1 98.25 229 LEU A CA 1
ATOM 1829 C C . LEU A 1 229 ? 10.617 22.938 -3.918 1 98.25 229 LEU A C 1
ATOM 1831 O O . LEU A 1 229 ? 9.633 23.375 -4.52 1 98.25 229 LEU A O 1
ATOM 1835 N N . MET A 1 230 ? 11.648 23.641 -3.605 1 97.5 230 MET A N 1
ATOM 1836 C CA . MET A 1 230 ? 11.648 25.094 -3.812 1 97.5 230 MET A CA 1
ATOM 1837 C C . MET A 1 230 ? 12.398 25.453 -5.086 1 97.5 230 MET A C 1
ATOM 1839 O O . MET A 1 230 ? 12.531 26.641 -5.418 1 97.5 230 MET A O 1
ATOM 1843 N N . SER A 1 231 ? 12.883 24.453 -5.812 1 96.12 231 SER A N 1
ATOM 1844 C CA . SER A 1 231 ? 13.688 24.703 -7.004 1 96.12 231 SER A CA 1
ATOM 1845 C C . SER A 1 231 ? 12.805 24.891 -8.234 1 96.12 231 SER A C 1
ATOM 1847 O O . SER A 1 231 ? 11.656 24.453 -8.258 1 96.12 231 SER A O 1
ATOM 1849 N N . ASP A 1 232 ? 13.359 25.516 -9.258 1 95 232 ASP A N 1
ATOM 1850 C CA . ASP A 1 232 ? 12.688 25.641 -10.555 1 95 232 ASP A CA 1
ATOM 1851 C C . ASP A 1 232 ? 12.703 24.312 -11.305 1 95 232 ASP A C 1
ATOM 1853 O O . ASP A 1 232 ? 11.883 24.094 -12.203 1 95 232 ASP A O 1
ATOM 1857 N N . ARG A 1 233 ? 13.547 23.469 -10.875 1 94.5 233 ARG A N 1
ATOM 1858 C CA . ARG A 1 233 ? 13.719 22.188 -11.547 1 94.5 233 ARG A CA 1
ATOM 1859 C C . ARG A 1 233 ? 12.477 21.312 -11.391 1 94.5 233 ARG A C 1
ATOM 1861 O O . ARG A 1 233 ? 12.164 20.516 -12.273 1 94.5 233 ARG A O 1
ATOM 1868 N N . ILE A 1 234 ? 11.773 21.484 -10.328 1 96.25 234 ILE A N 1
ATOM 1869 C CA . ILE A 1 234 ? 10.602 20.656 -10.055 1 96.25 234 ILE A CA 1
ATOM 1870 C C . ILE A 1 234 ? 9.453 21.078 -10.969 1 96.25 234 ILE A C 1
ATOM 1872 O O . ILE A 1 234 ? 8.578 20.281 -11.289 1 96.25 234 ILE A O 1
ATOM 1876 N N . LEU A 1 235 ? 9.461 22.297 -11.445 1 93.62 235 LEU A N 1
ATOM 1877 C CA . LEU A 1 235 ? 8.336 22.875 -12.172 1 93.62 235 LEU A CA 1
ATOM 1878 C C . LEU A 1 235 ? 8.242 22.312 -13.578 1 93.62 235 LEU A C 1
ATOM 1880 O O . LEU A 1 235 ? 7.184 22.375 -14.211 1 93.62 235 LEU A O 1
ATOM 1884 N N . THR A 1 236 ? 9.234 21.75 -14.062 1 91.19 236 THR A N 1
ATOM 1885 C CA . THR A 1 236 ? 9.266 21.25 -15.438 1 91.19 236 THR A CA 1
ATOM 1886 C C . THR A 1 236 ? 9.094 19.734 -15.461 1 91.19 236 THR A C 1
ATOM 1888 O O . THR A 1 236 ? 9.07 19.125 -16.531 1 91.19 236 THR A O 1
ATOM 1891 N N . GLY A 1 237 ? 8.922 19.125 -14.406 1 91.25 237 GLY A N 1
ATOM 1892 C CA . GLY A 1 237 ? 8.844 17.672 -14.367 1 91.25 237 GLY A CA 1
ATOM 1893 C C . GLY A 1 237 ? 7.461 17.172 -13.992 1 91.25 237 GLY A C 1
ATOM 1894 O O . GLY A 1 237 ? 6.496 17.938 -13.969 1 91.25 237 GLY A O 1
ATOM 1895 N N . GLU A 1 238 ? 7.367 15.836 -13.766 1 93.75 238 GLU A N 1
ATOM 1896 C CA . GLU A 1 238 ? 6.117 15.156 -13.438 1 93.75 238 GLU A CA 1
ATOM 1897 C C . GLU A 1 238 ? 5.641 15.523 -12.031 1 93.75 238 GLU A C 1
ATOM 1899 O O . GLU A 1 238 ? 4.461 15.359 -11.711 1 93.75 238 GLU A O 1
ATOM 1904 N N . ALA A 1 239 ? 6.547 16.078 -11.266 1 97.12 239 ALA A N 1
ATOM 1905 C CA . ALA A 1 239 ? 6.23 16.406 -9.875 1 97.12 239 ALA A CA 1
ATOM 1906 C C . ALA A 1 239 ? 5.953 17.906 -9.711 1 97.12 239 ALA A C 1
ATOM 1908 O O . ALA A 1 239 ? 6.051 18.438 -8.602 1 97.12 239 ALA A O 1
ATOM 1909 N N . ALA A 1 240 ? 5.57 18.594 -10.734 1 97.56 240 ALA A N 1
ATOM 1910 C CA . ALA A 1 240 ? 5.418 20.047 -10.75 1 97.56 240 ALA A CA 1
ATOM 1911 C C . ALA A 1 240 ? 4.383 20.5 -9.727 1 97.56 240 ALA A C 1
ATOM 1913 O O . ALA A 1 240 ? 4.516 21.562 -9.133 1 97.56 240 ALA A O 1
ATOM 1914 N N . LYS A 1 241 ? 3.354 19.734 -9.516 1 97.12 241 LYS A N 1
ATOM 1915 C CA . LYS A 1 241 ? 2.266 20.125 -8.617 1 97.12 241 LYS A CA 1
ATOM 1916 C C . LYS A 1 241 ? 2.762 20.25 -7.18 1 97.12 241 LYS A C 1
ATOM 1918 O O . LYS A 1 241 ? 2.111 20.906 -6.355 1 97.12 241 LYS A O 1
ATOM 1923 N N . TYR A 1 242 ? 3.902 19.672 -6.879 1 98.06 242 TYR A N 1
ATOM 1924 C CA . TYR A 1 242 ? 4.445 19.734 -5.527 1 98.06 242 TYR A CA 1
ATOM 1925 C C . TYR A 1 242 ? 5.395 20.906 -5.367 1 98.06 242 TYR A C 1
ATOM 1927 O O . TYR A 1 242 ? 5.922 21.156 -4.277 1 98.06 242 TYR A O 1
ATOM 1935 N N . GLY A 1 243 ? 5.672 21.578 -6.434 1 98.12 243 GLY A N 1
ATOM 1936 C CA . GLY A 1 243 ? 6.566 22.734 -6.383 1 98.12 243 GLY A CA 1
ATOM 1937 C C . GLY A 1 243 ? 6.082 23.828 -5.453 1 98.12 243 GLY A C 1
ATOM 1938 O O . GLY A 1 243 ? 4.875 24.062 -5.332 1 98.12 243 GLY A O 1
ATOM 1939 N N . MET A 1 244 ? 7.094 24.578 -4.844 1 97.5 244 MET A N 1
ATOM 1940 C CA . MET A 1 244 ? 6.754 25.578 -3.838 1 97.5 244 MET A CA 1
ATOM 1941 C C . MET A 1 244 ? 7.48 26.891 -4.105 1 97.5 244 MET A C 1
ATOM 1943 O O . MET A 1 244 ? 8.641 26.891 -4.523 1 97.5 244 MET A O 1
ATOM 1947 N N . ARG A 1 245 ? 6.727 27.859 -3.811 1 95.25 245 ARG A N 1
ATOM 1948 C CA . ARG A 1 245 ? 7.285 29.203 -3.824 1 95.25 245 ARG A CA 1
ATOM 1949 C C . ARG A 1 245 ? 7.129 29.875 -2.465 1 95.25 245 ARG A C 1
ATOM 1951 O O . ARG A 1 245 ? 6.094 29.734 -1.81 1 95.25 245 ARG A O 1
ATOM 1958 N N . ASP A 1 246 ? 8.078 30.625 -2.113 1 95 246 ASP A N 1
ATOM 1959 C CA . ASP A 1 246 ? 8.156 31.203 -0.775 1 95 246 ASP A CA 1
ATOM 1960 C C . ASP A 1 246 ? 6.906 32.031 -0.454 1 95 246 ASP A C 1
ATOM 1962 O O . ASP A 1 246 ? 6.191 31.719 0.504 1 95 246 ASP A O 1
ATOM 1966 N N . ASP A 1 247 ? 6.582 32.969 -1.25 1 93.88 247 ASP A N 1
ATOM 1967 C CA . ASP A 1 247 ? 5.477 33.906 -0.985 1 93.88 247 ASP A CA 1
ATOM 1968 C C . ASP A 1 247 ? 4.145 33.156 -0.951 1 93.88 247 ASP A C 1
ATOM 1970 O O . ASP A 1 247 ? 3.344 33.344 -0.033 1 93.88 247 ASP A O 1
ATOM 1974 N N . ALA A 1 248 ? 3.982 32.312 -1.911 1 94 248 ALA A N 1
ATOM 1975 C CA . ALA A 1 248 ? 2.732 31.547 -2.008 1 94 248 ALA A CA 1
ATOM 1976 C C . ALA A 1 248 ? 2.559 30.609 -0.814 1 94 248 ALA A C 1
ATOM 1978 O O . ALA A 1 248 ? 1.446 30.438 -0.31 1 94 248 ALA A O 1
ATOM 1979 N N . CYS A 1 249 ? 3.635 30.016 -0.378 1 96.25 249 CYS A N 1
ATOM 1980 C CA . CYS A 1 249 ? 3.559 29.062 0.73 1 96.25 249 CYS A CA 1
ATOM 1981 C C . CYS A 1 249 ? 3.328 29.797 2.051 1 96.25 249 CYS A C 1
ATOM 1983 O O . CYS A 1 249 ? 2.549 29.344 2.889 1 96.25 249 CYS A O 1
ATOM 1985 N N . HIS A 1 250 ? 3.971 30.922 2.266 1 96 250 HIS A N 1
ATOM 1986 C CA . HIS A 1 250 ? 3.709 31.719 3.469 1 96 250 HIS A CA 1
ATOM 1987 C C . HIS A 1 250 ? 2.283 32.25 3.477 1 96 250 HIS A C 1
ATOM 1989 O O . HIS A 1 250 ? 1.66 32.344 4.535 1 96 250 HIS A O 1
ATOM 1995 N N . TYR A 1 251 ? 1.824 32.625 2.275 1 94.94 251 TYR A N 1
ATOM 1996 C CA . TYR A 1 251 ? 0.422 33.031 2.17 1 94.94 251 TYR A CA 1
ATOM 1997 C C . TYR A 1 251 ? -0.493 31.891 2.633 1 94.94 251 TYR A C 1
ATOM 1999 O O . TYR A 1 251 ? -1.389 32.125 3.453 1 94.94 251 TYR A O 1
ATOM 2007 N N . ALA A 1 252 ? -0.251 30.703 2.117 1 96 252 ALA A N 1
ATOM 2008 C CA . ALA A 1 252 ? -1.06 29.547 2.484 1 96 252 ALA A CA 1
ATOM 2009 C C . ALA A 1 252 ? -0.958 29.25 3.979 1 96 252 ALA A C 1
ATOM 2011 O O . ALA A 1 252 ? -1.955 28.922 4.621 1 96 252 ALA A O 1
ATOM 2012 N N . MET A 1 253 ? 0.211 29.406 4.52 1 97.25 253 MET A N 1
ATOM 2013 C CA . MET A 1 253 ? 0.427 29.172 5.941 1 97.25 253 MET A CA 1
ATOM 2014 C C . MET A 1 253 ? -0.333 30.188 6.785 1 97.25 253 MET A C 1
ATOM 2016 O O . MET A 1 253 ? -1.001 29.828 7.754 1 97.25 253 MET A O 1
ATOM 2020 N N . ALA A 1 254 ? -0.233 31.438 6.383 1 96.25 254 ALA A N 1
ATOM 2021 C CA . ALA A 1 254 ? -0.944 32.5 7.102 1 96.25 254 ALA A CA 1
ATOM 2022 C C . ALA A 1 254 ? -2.451 32.25 7.066 1 96.25 254 ALA A C 1
ATOM 2024 O O . ALA A 1 254 ? -3.123 32.344 8.094 1 96.25 254 ALA A O 1
ATOM 2025 N N . ARG A 1 255 ? -2.934 31.984 5.887 1 96.38 255 ARG A N 1
ATOM 2026 C CA . ARG A 1 255 ? -4.359 31.719 5.723 1 96.38 255 ARG A CA 1
ATOM 2027 C C . ARG A 1 255 ? -4.789 30.5 6.543 1 96.38 255 ARG A C 1
ATOM 2029 O O . ARG A 1 255 ? -5.859 30.516 7.156 1 96.38 255 ARG A O 1
ATOM 2036 N N . SER A 1 256 ? -3.967 29.453 6.523 1 97.88 256 SER A N 1
ATOM 2037 C CA . SER A 1 256 ? -4.246 28.25 7.301 1 97.88 256 SER A CA 1
ATOM 2038 C C . SER A 1 256 ? -4.336 28.562 8.789 1 97.88 256 SER A C 1
ATOM 2040 O O . SER A 1 256 ? -5.289 28.156 9.461 1 97.88 256 SER A O 1
ATOM 2042 N N . CYS A 1 257 ? -3.369 29.312 9.305 1 97.94 257 CYS A N 1
ATOM 2043 C CA . CYS A 1 257 ? -3.314 29.641 10.727 1 97.94 257 CYS A CA 1
ATOM 2044 C C . CYS A 1 257 ? -4.492 30.516 11.125 1 97.94 257 CYS A C 1
ATOM 2046 O O . CYS A 1 257 ? -5.168 30.234 12.125 1 97.94 257 CYS A O 1
ATOM 2048 N N . LEU A 1 258 ? -4.727 31.547 10.328 1 96.62 258 LEU A N 1
ATOM 2049 C CA . LEU A 1 258 ? -5.832 32.438 10.633 1 96.62 258 LEU A CA 1
ATOM 2050 C C . LEU A 1 258 ? -7.168 31.719 10.555 1 96.62 258 LEU A C 1
ATOM 2052 O O . LEU A 1 258 ? -8.008 31.859 11.445 1 96.62 258 LEU A O 1
ATOM 2056 N N . GLY A 1 259 ? -7.32 30.969 9.438 1 96.81 259 GLY A N 1
ATOM 2057 C CA . GLY A 1 259 ? -8.539 30.188 9.312 1 96.81 259 GLY A CA 1
ATOM 2058 C C . GLY A 1 259 ? -8.742 29.219 10.461 1 96.81 259 GLY A C 1
ATOM 2059 O O . GLY A 1 259 ? -9.875 28.984 10.898 1 96.81 259 GLY A O 1
ATOM 2060 N N . TYR A 1 260 ? -7.684 28.578 10.914 1 97.62 260 TYR A N 1
ATOM 2061 C CA . TYR A 1 260 ? -7.715 27.672 12.062 1 97.62 260 TYR A CA 1
ATOM 2062 C C . TYR A 1 260 ? -8.164 28.406 13.32 1 97.62 260 TYR A C 1
ATOM 2064 O O . TYR A 1 260 ? -9.07 27.953 14.016 1 97.62 260 TYR A O 1
ATOM 2072 N N . LEU A 1 261 ? -7.633 29.578 13.641 1 96.75 261 LEU A N 1
ATOM 2073 C CA . LEU A 1 261 ? -7.941 30.359 14.828 1 96.75 261 LEU A CA 1
ATOM 2074 C C . LEU A 1 261 ? -9.375 30.875 14.781 1 96.75 261 LEU A C 1
ATOM 2076 O O . LEU A 1 261 ? -10.047 30.953 15.82 1 96.75 261 LEU A O 1
ATOM 2080 N N . LEU A 1 262 ? -9.812 31.219 13.609 1 95.75 262 LEU A N 1
ATOM 2081 C CA . LEU A 1 262 ? -11.141 31.797 13.438 1 95.75 262 LEU A CA 1
ATOM 2082 C C . LEU A 1 262 ? -12.219 30.766 13.734 1 95.75 262 LEU A C 1
ATOM 2084 O O . LEU A 1 262 ? -13.398 31.109 13.859 1 95.75 262 LEU A O 1
ATOM 2088 N N . GLN A 1 263 ? -11.852 29.547 13.906 1 94.69 263 GLN A N 1
ATOM 2089 C CA . GLN A 1 263 ? -12.812 28.5 14.234 1 94.69 263 GLN A CA 1
ATOM 2090 C C . GLN A 1 263 ? -12.852 28.234 15.734 1 94.69 263 GLN A C 1
ATOM 2092 O O . GLN A 1 263 ? -13.711 27.5 16.219 1 94.69 263 GLN A O 1
ATOM 2097 N N . LEU A 1 264 ? -11.938 28.844 16.469 1 93.44 264 LEU A N 1
ATOM 2098 C CA . LEU A 1 264 ? -11.852 28.609 17.906 1 93.44 264 LEU A CA 1
ATOM 2099 C C . LEU A 1 264 ? -12.703 29.609 18.672 1 93.44 264 LEU A C 1
ATOM 2101 O O . LEU A 1 264 ? -12.188 30.391 19.469 1 93.44 264 LEU A O 1
ATOM 2105 N N . GLU A 1 265 ? -13.984 29.547 18.562 1 89.81 265 GLU A N 1
ATOM 2106 C CA . GLU A 1 265 ? -14.883 30.547 19.125 1 89.81 265 GLU A CA 1
ATOM 2107 C C . GLU A 1 265 ? -15.422 30.109 20.484 1 89.81 265 GLU A C 1
ATOM 2109 O O . GLU A 1 265 ? -16.344 30.719 21.031 1 89.81 265 GLU A O 1
ATOM 2114 N N . GLN A 1 266 ? -14.797 29.359 21.141 1 88.56 266 GLN A N 1
ATOM 2115 C CA . GLN A 1 266 ? -15.242 28.891 22.453 1 88.56 266 GLN A CA 1
ATOM 2116 C C . GLN A 1 266 ? -15.008 29.969 23.516 1 88.56 266 GLN A C 1
ATOM 2118 O O . GLN A 1 266 ? -13.977 30.625 23.516 1 88.56 266 GLN A O 1
ATOM 2123 N N . PRO A 1 267 ? -15.992 30.156 24.375 1 88.56 267 PRO A N 1
ATOM 2124 C CA . PRO A 1 267 ? -15.852 31.188 25.406 1 88.56 267 PRO A CA 1
ATOM 2125 C C . PRO A 1 267 ? -14.75 30.859 26.422 1 88.56 267 PRO A C 1
ATOM 2127 O O . PRO A 1 267 ? -14.07 31.766 26.906 1 88.56 267 PRO A O 1
ATOM 2130 N N . GLU A 1 268 ? -14.68 29.594 26.719 1 88.62 268 GLU A N 1
ATOM 2131 C CA . GLU A 1 268 ? -13.664 29.156 27.672 1 88.62 268 GLU A CA 1
ATOM 2132 C C . GLU A 1 268 ? -12.758 28.094 27.062 1 88.62 268 GLU A C 1
ATOM 2134 O O . GLU A 1 268 ? -13.211 27.234 26.297 1 88.62 268 GLU A O 1
ATOM 2139 N N . LEU A 1 269 ? -11.5 28.344 27.312 1 90.44 269 LEU A N 1
ATOM 2140 C CA . LEU A 1 269 ? -10.523 27.344 26.906 1 90.44 269 LEU A CA 1
ATOM 2141 C C . LEU A 1 269 ? -10.016 26.547 28.109 1 90.44 269 LEU A C 1
ATOM 2143 O O . LEU A 1 269 ? -9.656 27.141 29.141 1 90.44 269 LEU A O 1
ATOM 2147 N N . HIS A 1 270 ? -10.188 25.25 28.078 1 87.81 270 HIS A N 1
ATOM 2148 C CA . HIS A 1 270 ? -9.688 24.359 29.125 1 87.81 270 HIS A CA 1
ATOM 2149 C C . HIS A 1 270 ? -8.406 23.656 28.688 1 87.81 270 HIS A C 1
ATOM 2151 O O . HIS A 1 270 ? -8.008 23.75 27.516 1 87.81 270 HIS A O 1
ATOM 2157 N N . ALA A 1 271 ? -7.742 23.078 29.625 1 83.5 271 ALA A N 1
ATOM 2158 C CA . ALA A 1 271 ? -6.469 22.422 29.359 1 83.5 271 ALA A CA 1
ATOM 2159 C C . ALA A 1 271 ? -6.613 21.375 28.266 1 83.5 271 ALA A C 1
ATOM 2161 O O . ALA A 1 271 ? -5.711 21.203 27.438 1 83.5 271 ALA A O 1
ATOM 2162 N N . ALA A 1 272 ? -7.66 20.75 28.25 1 88.19 272 ALA A N 1
ATOM 2163 C CA . ALA A 1 272 ? -7.918 19.703 27.266 1 88.19 272 ALA A CA 1
ATOM 2164 C C . ALA A 1 272 ? -8.039 20.281 25.859 1 88.19 272 ALA A C 1
ATOM 2166 O O . ALA A 1 272 ? -7.918 19.547 24.875 1 88.19 272 ALA A O 1
ATOM 2167 N N . PHE A 1 273 ? -8.148 21.594 25.859 1 88.5 273 PHE A N 1
ATOM 2168 C CA . PHE A 1 273 ? -8.328 22.281 24.578 1 88.5 273 PHE A CA 1
ATOM 2169 C C . PHE A 1 273 ? -7.102 22.109 23.703 1 88.5 273 PHE A C 1
ATOM 2171 O O . PHE A 1 273 ? -7.227 21.875 22.5 1 88.5 273 PHE A O 1
ATOM 2178 N N . LEU A 1 274 ? -5.984 22.188 24.297 1 88.31 274 LEU A N 1
ATOM 2179 C CA . LEU A 1 274 ? -4.746 22.109 23.531 1 88.31 274 LEU A CA 1
ATOM 2180 C C . LEU A 1 274 ? -4.492 20.703 23.031 1 88.31 274 LEU A C 1
ATOM 2182 O O . LEU A 1 274 ? -3.754 20.5 22.062 1 88.31 274 LEU A O 1
ATOM 2186 N N . GLU A 1 275 ? -5.102 19.75 23.656 1 88.25 275 GLU A N 1
ATOM 2187 C CA . GLU A 1 275 ? -5.008 18.359 23.203 1 88.25 275 GLU A CA 1
ATOM 2188 C C . GLU A 1 275 ? -5.969 18.094 22.047 1 88.25 275 GLU A C 1
ATOM 2190 O O . GLU A 1 275 ? -5.699 17.266 21.188 1 88.25 275 GLU A O 1
ATOM 2195 N N . GLU A 1 276 ? -6.961 18.859 22.109 1 90.56 276 GLU A N 1
ATOM 2196 C CA . GLU A 1 276 ? -7.977 18.703 21.062 1 90.56 276 GLU A CA 1
ATOM 2197 C C . GLU A 1 276 ? -7.594 19.469 19.797 1 90.56 276 GLU A C 1
ATOM 2199 O O . GLU A 1 276 ? -7.867 19.031 18.688 1 90.56 276 GLU A O 1
ATOM 2204 N N . PHE A 1 277 ? -6.965 20.594 20.016 1 94.69 277 PHE A N 1
ATOM 2205 C CA . PHE A 1 277 ? -6.52 21.453 18.922 1 94.69 277 PHE A CA 1
ATOM 2206 C C . PHE A 1 277 ? -5.004 21.609 18.938 1 94.69 277 PHE A C 1
ATOM 2208 O O . PHE A 1 277 ? -4.48 22.578 19.5 1 94.69 277 PHE A O 1
ATOM 2215 N N . ARG A 1 278 ? -4.375 20.766 18.188 1 94.38 278 ARG A N 1
ATOM 2216 C CA . ARG A 1 278 ? -2.926 20.609 18.297 1 94.38 278 ARG A CA 1
ATOM 2217 C C . ARG A 1 278 ? -2.199 21.781 17.656 1 94.38 278 ARG A C 1
ATOM 2219 O O . ARG A 1 278 ? -1.104 22.156 18.078 1 94.38 278 ARG A O 1
ATOM 2226 N N . LEU A 1 279 ? -2.855 22.438 16.688 1 96.81 279 LEU A N 1
ATOM 2227 C CA . LEU A 1 279 ? -2.18 23.5 15.938 1 96.81 279 LEU A CA 1
ATOM 2228 C C . LEU A 1 279 ? -2.572 24.875 16.469 1 96.81 279 LEU A C 1
ATOM 2230 O O . LEU A 1 279 ? -2.162 25.891 15.906 1 96.81 279 LEU A O 1
ATOM 2234 N N . ALA A 1 280 ? -3.359 24.922 17.547 1 96.5 280 ALA A N 1
ATOM 2235 C CA . ALA A 1 280 ? -3.861 26.203 18.062 1 96.5 280 ALA A CA 1
ATOM 2236 C C . ALA A 1 280 ? -2.715 27.109 18.484 1 96.5 280 ALA A C 1
ATOM 2238 O O . ALA A 1 280 ? -2.65 28.266 18.078 1 96.5 280 ALA A O 1
ATOM 2239 N N . ARG A 1 281 ? -1.845 26.594 19.266 1 95.19 281 ARG A N 1
ATOM 2240 C CA . ARG A 1 281 ? -0.726 27.406 19.75 1 95.19 281 ARG A CA 1
ATOM 2241 C C . ARG A 1 281 ? 0.174 27.844 18.594 1 95.19 281 ARG A C 1
ATOM 2243 O O . ARG A 1 281 ? 0.587 29 18.531 1 95.19 281 ARG A O 1
ATOM 2250 N N . TYR A 1 282 ? 0.522 26.953 17.719 1 96.75 282 TYR A N 1
ATOM 2251 C CA . TYR A 1 282 ? 1.319 27.297 16.547 1 96.75 282 TYR A CA 1
ATOM 2252 C C . TYR A 1 282 ? 0.659 28.422 15.742 1 96.75 282 TYR A C 1
ATOM 2254 O O . TYR A 1 282 ? 1.315 29.391 15.375 1 96.75 282 TYR A O 1
ATOM 2262 N N . SER A 1 283 ? -0.595 28.25 15.469 1 98.06 283 SER A N 1
ATOM 2263 C CA . SER A 1 283 ? -1.33 29.219 14.664 1 98.06 283 SER A CA 1
ATOM 2264 C C . SER A 1 283 ? -1.346 30.594 15.328 1 98.06 283 SER A C 1
ATOM 2266 O O . SER A 1 283 ? -1.147 31.609 14.672 1 98.06 283 SER A O 1
ATOM 2268 N N . ALA A 1 284 ? -1.562 30.562 16.578 1 97 284 ALA A N 1
ATOM 2269 C CA . ALA A 1 284 ? -1.603 31.812 17.328 1 97 284 ALA A CA 1
ATOM 2270 C C . ALA A 1 284 ? -0.244 32.5 17.312 1 97 284 ALA A C 1
ATOM 2272 O O . ALA A 1 284 ? -0.166 33.719 17.156 1 97 284 ALA A O 1
ATOM 2273 N N . GLU A 1 285 ? 0.705 31.781 17.406 1 96.88 285 GLU A N 1
ATOM 2274 C CA . GLU A 1 285 ? 2.055 32.312 17.578 1 96.88 285 GLU A CA 1
ATOM 2275 C C . GLU A 1 285 ? 2.625 32.781 16.234 1 96.88 285 GLU A C 1
ATOM 2277 O O . GLU A 1 285 ? 3.342 33.781 16.172 1 96.88 285 GLU A O 1
ATOM 2282 N N . TYR A 1 286 ? 2.285 32.125 15.125 1 97.25 286 TYR A N 1
ATOM 2283 C CA . TYR A 1 286 ? 3.131 32.312 13.953 1 97.25 286 TYR A CA 1
ATOM 2284 C C . TYR A 1 286 ? 2.32 32.844 12.773 1 97.25 286 TYR A C 1
ATOM 2286 O O . TYR A 1 286 ? 2.873 33.125 11.703 1 97.25 286 TYR A O 1
ATOM 2294 N N . TRP A 1 287 ? 0.977 33 12.875 1 96.75 287 TRP A N 1
ATOM 2295 C CA . TRP A 1 287 ? 0.218 33.5 11.734 1 96.75 287 TRP A CA 1
ATOM 2296 C C . TRP A 1 287 ? 0.758 34.844 11.258 1 96.75 287 TRP A C 1
ATOM 2298 O O . TRP A 1 287 ? 0.861 35.094 10.055 1 96.75 287 TRP A O 1
ATOM 2308 N N . SER A 1 288 ? 1.145 35.75 12.188 1 94.25 288 SER A N 1
ATOM 2309 C CA . SER A 1 288 ? 1.606 37.094 11.82 1 94.25 288 SER A CA 1
ATOM 2310 C C . SER A 1 288 ? 2.953 37.031 11.109 1 94.25 288 SER A C 1
ATOM 2312 O O . SER A 1 288 ? 3.197 37.812 10.172 1 94.25 288 SER A O 1
ATOM 2314 N N . SER A 1 289 ? 3.846 36.156 11.617 1 93.75 289 SER A N 1
ATOM 2315 C CA . SER A 1 289 ? 5.141 36 10.969 1 93.75 289 SER A CA 1
ATOM 2316 C C . SER A 1 289 ? 4.973 35.5 9.531 1 93.75 289 SER A C 1
ATOM 2318 O O . SER A 1 289 ? 5.645 36 8.625 1 93.75 289 SER A O 1
ATOM 2320 N N . HIS A 1 290 ? 4.102 34.562 9.297 1 95.94 290 HIS A N 1
ATOM 2321 C CA . HIS A 1 290 ? 3.816 34.062 7.953 1 95.94 290 HIS A CA 1
ATOM 2322 C C . HIS A 1 290 ? 3.189 35.156 7.094 1 95.94 290 HIS A C 1
ATOM 2324 O O . HIS A 1 290 ? 3.506 35.281 5.91 1 95.94 290 HIS A O 1
ATOM 2330 N N . ALA A 1 291 ? 2.318 35.938 7.695 1 93.38 291 ALA A N 1
ATOM 2331 C CA . ALA A 1 291 ? 1.647 37.031 6.965 1 93.38 291 ALA A CA 1
ATOM 2332 C C . ALA A 1 291 ? 2.65 38.062 6.469 1 93.38 291 ALA A C 1
ATOM 2334 O O . ALA A 1 291 ? 2.514 38.594 5.363 1 93.38 291 ALA A O 1
ATOM 2335 N N . ARG A 1 292 ? 3.625 38.312 7.273 1 90.31 292 ARG A N 1
ATOM 2336 C CA . ARG A 1 292 ? 4.625 39.312 6.91 1 90.31 292 ARG A CA 1
ATOM 2337 C C . ARG A 1 292 ? 5.492 38.844 5.754 1 90.31 292 ARG A C 1
ATOM 2339 O O . ARG A 1 292 ? 6.062 39.625 5.016 1 90.31 292 ARG A O 1
ATOM 2346 N N . LYS A 1 293 ? 5.574 37.562 5.648 1 91.38 293 LYS A N 1
ATOM 2347 C CA . LYS A 1 293 ? 6.438 37 4.625 1 91.38 293 LYS A CA 1
ATOM 2348 C C . LYS A 1 293 ? 5.672 36.75 3.326 1 91.38 293 LYS A C 1
ATOM 2350 O O . LYS A 1 293 ? 6.234 36.25 2.35 1 91.38 293 LYS A O 1
ATOM 2355 N N . THR A 1 294 ? 4.355 37.156 3.502 1 88 294 THR A N 1
ATOM 2356 C CA . THR A 1 294 ? 3.555 37.062 2.287 1 88 294 THR A CA 1
ATOM 2357 C C . THR A 1 294 ? 3.885 38.188 1.315 1 88 294 THR A C 1
ATOM 2359 O O . THR A 1 294 ? 4.277 39.281 1.734 1 88 294 THR A O 1
ATOM 2362 N N . GLY A 1 295 ? 4.184 38 0.093 1 70.69 295 GLY A N 1
ATOM 2363 C CA . GLY A 1 295 ? 4.391 39.062 -0.884 1 70.69 295 GLY A CA 1
ATOM 2364 C C . GLY A 1 295 ? 3.248 40.062 -0.931 1 70.69 295 GLY A C 1
ATOM 2365 O O . GLY A 1 295 ? 2.496 40.188 0.037 1 70.69 295 GLY A O 1
ATOM 2366 N N . GLU A 1 296 ? 3.082 41.031 -1.95 1 60.69 296 GLU A N 1
ATOM 2367 C CA . GLU A 1 296 ? 2.244 42.219 -2.145 1 60.69 296 GLU A CA 1
ATOM 2368 C C . GLU A 1 296 ? 0.774 41.906 -1.885 1 60.69 296 GLU A C 1
ATOM 2370 O O . GLU A 1 296 ? 0.037 42.719 -1.354 1 60.69 296 GLU A O 1
ATOM 2375 N N . ARG A 1 297 ? 0.052 40.875 -2.428 1 59.72 297 ARG A N 1
ATOM 2376 C CA . ARG A 1 297 ? -1.398 40.75 -2.559 1 59.72 297 ARG A CA 1
ATOM 2377 C C . ARG A 1 297 ? -2.016 40.125 -1.313 1 59.72 297 ARG A C 1
ATOM 2379 O O . ARG A 1 297 ? -2.33 38.938 -1.304 1 59.72 297 ARG A O 1
ATOM 2386 N N . THR A 1 298 ? -2.035 40.938 -0.126 1 70.56 298 THR A N 1
ATOM 2387 C CA . THR A 1 298 ? -2.398 40.312 1.128 1 70.56 298 THR A CA 1
ATOM 2388 C C . THR A 1 298 ? -3.674 40.906 1.702 1 70.56 298 THR A C 1
ATOM 2390 O O . THR A 1 298 ? -3.826 41 2.922 1 70.56 298 THR A O 1
ATOM 2393 N N . GLU A 1 299 ? -4.613 41.438 0.8 1 80.81 299 GLU A N 1
ATOM 2394 C CA . GLU A 1 299 ? -5.832 42.031 1.341 1 80.81 299 GLU A CA 1
ATOM 2395 C C . GLU A 1 299 ? -6.676 41 2.07 1 80.81 299 GLU A C 1
ATOM 2397 O O . GLU A 1 299 ? -7.27 41.281 3.111 1 80.81 299 GLU A O 1
ATOM 2402 N N . ASP A 1 300 ? -6.652 39.906 1.488 1 88.5 300 ASP A N 1
ATOM 2403 C CA . ASP A 1 300 ? -7.465 38.844 2.09 1 88.5 300 ASP A CA 1
ATOM 2404 C C . ASP A 1 300 ? -6.926 38.438 3.465 1 88.5 300 ASP A C 1
ATOM 2406 O O . ASP A 1 300 ? -7.699 38.219 4.398 1 88.5 300 ASP A O 1
ATOM 2410 N N . ILE A 1 301 ? -5.641 38.406 3.609 1 91.88 301 ILE A N 1
ATOM 2411 C CA . ILE A 1 301 ? -5.027 38.062 4.891 1 91.88 301 ILE A CA 1
ATOM 2412 C C . ILE A 1 301 ? -5.348 39.156 5.914 1 91.88 301 ILE A C 1
ATOM 2414 O O . ILE A 1 301 ? -5.637 38.875 7.074 1 91.88 301 ILE A O 1
ATOM 2418 N N . GLY A 1 302 ? -5.293 40.406 5.402 1 89.94 302 GLY A N 1
ATOM 2419 C CA . GLY A 1 302 ? -5.652 41.5 6.27 1 89.94 302 GLY A CA 1
ATOM 2420 C C . GLY A 1 302 ? -7.07 41.406 6.797 1 89.94 302 GLY A C 1
ATOM 2421 O O . GLY A 1 302 ? -7.32 41.688 7.973 1 89.94 302 GLY A O 1
ATOM 2422 N N . GLN A 1 303 ? -7.949 41.031 5.941 1 90.12 303 GLN A N 1
ATOM 2423 C CA . GLN A 1 303 ? -9.352 40.906 6.332 1 90.12 303 GLN A CA 1
ATOM 2424 C C . GLN A 1 303 ? -9.531 39.781 7.363 1 90.12 303 GLN A C 1
ATOM 2426 O O . GLN A 1 303 ? -10.281 39.938 8.328 1 90.12 303 GLN A O 1
ATOM 2431 N N . LEU A 1 304 ? -8.852 38.688 7.098 1 93.12 304 LEU A N 1
ATOM 2432 C CA . LEU A 1 304 ? -8.93 37.594 8.047 1 93.12 304 LEU A CA 1
ATOM 2433 C C . LEU A 1 304 ? -8.344 38 9.398 1 93.12 304 LEU A C 1
ATOM 2435 O O . LEU A 1 304 ? -8.914 37.688 10.445 1 93.12 304 LEU A O 1
ATOM 2439 N N . ALA A 1 305 ? -7.262 38.688 9.344 1 93.5 305 ALA A N 1
ATOM 2440 C CA . ALA A 1 305 ? -6.617 39.156 10.57 1 93.5 305 ALA A CA 1
ATOM 2441 C C . ALA A 1 305 ? -7.512 40.156 11.305 1 93.5 305 ALA A C 1
ATOM 2443 O O . ALA A 1 305 ? -7.586 40.125 12.539 1 93.5 305 ALA A O 1
ATOM 2444 N N . ALA A 1 306 ? -8.172 40.938 10.555 1 90.06 306 ALA A N 1
ATOM 2445 C CA . ALA A 1 306 ? -9.078 41.906 11.156 1 90.06 306 ALA A CA 1
ATOM 2446 C C . ALA A 1 306 ? -10.25 41.219 11.852 1 90.06 306 ALA A C 1
ATOM 2448 O O . ALA A 1 306 ? -10.719 41.656 12.891 1 90.06 306 ALA A O 1
ATOM 2449 N N . ARG A 1 307 ? -10.695 40.188 11.242 1 90.5 307 ARG A N 1
ATOM 2450 C CA . ARG A 1 307 ? -11.766 39.406 11.852 1 90.5 307 ARG A CA 1
ATOM 2451 C C . ARG A 1 307 ? -11.312 38.812 13.172 1 90.5 307 ARG A C 1
ATOM 2453 O O . ARG A 1 307 ? -12.094 38.719 14.125 1 90.5 307 ARG A O 1
ATOM 2460 N N . LEU A 1 308 ? -10.086 38.375 13.227 1 93.75 308 LEU A N 1
ATOM 2461 C CA . LEU A 1 308 ? -9.523 37.812 14.445 1 93.75 308 LEU A CA 1
ATOM 2462 C C . LEU A 1 308 ? -9.375 38.875 15.523 1 93.75 308 LEU A C 1
ATOM 2464 O O . LEU A 1 308 ? -9.594 38.625 16.703 1 93.75 308 LEU A O 1
ATOM 2468 N N . CYS A 1 309 ? -9.109 40.094 15.094 1 88.81 309 CYS A N 1
ATOM 2469 C CA . CYS A 1 309 ? -8.852 41.219 15.992 1 88.81 309 CYS A CA 1
ATOM 2470 C C . CYS A 1 309 ? -10.125 42 16.281 1 88.81 309 CYS A C 1
ATOM 2472 O O . CYS A 1 309 ? -10.109 43.219 16.344 1 88.81 309 CYS A O 1
ATOM 2474 N N . SER A 1 310 ? -11.172 41.344 16.312 1 80.88 310 SER A N 1
ATOM 2475 C CA . SER A 1 310 ? -12.422 42.031 16.641 1 80.88 310 SER A CA 1
ATOM 2476 C C . SER A 1 310 ? -12.734 41.938 18.125 1 80.88 310 SER A C 1
ATOM 2478 O O . SER A 1 310 ? -12.711 40.844 18.703 1 80.88 310 SER A O 1
ATOM 2480 N N . ARG A 1 311 ? -12.898 43.062 18.875 1 71.75 311 ARG A N 1
ATOM 2481 C CA . ARG A 1 311 ? -13.016 43.188 20.312 1 71.75 311 ARG A CA 1
ATOM 2482 C C . ARG A 1 311 ? -14.227 42.406 20.828 1 71.75 311 ARG A C 1
ATOM 2484 O O . ARG A 1 311 ? -14.211 41.875 21.938 1 71.75 311 ARG A O 1
ATOM 2491 N N . ASN A 1 312 ? -15.211 42.312 20.141 1 71.94 312 ASN A N 1
ATOM 2492 C CA . ASN A 1 312 ? -16.406 41.688 20.703 1 71.94 312 ASN A CA 1
ATOM 2493 C C . ASN A 1 312 ? -16.5 40.219 20.328 1 71.94 312 ASN A C 1
ATOM 2495 O O . ASN A 1 312 ? -17.594 39.625 20.328 1 71.94 312 ASN A O 1
ATOM 2499 N N . SER A 1 313 ? -15.32 39.719 20.156 1 81.5 313 SER A N 1
ATOM 2500 C CA . SER A 1 313 ? -15.359 38.312 19.766 1 81.5 313 SER A CA 1
ATOM 2501 C C . SER A 1 313 ? -14.469 37.469 20.656 1 81.5 313 SER A C 1
ATOM 2503 O O . SER A 1 313 ? -13.469 37.938 21.188 1 81.5 313 SER A O 1
ATOM 2505 N N . TYR A 1 314 ? -14.883 36.219 20.969 1 90.31 314 TYR A N 1
ATOM 2506 C CA . TYR A 1 314 ? -14.062 35.281 21.734 1 90.31 314 TYR A CA 1
ATOM 2507 C C . TYR A 1 314 ? -12.805 34.906 20.969 1 90.31 314 TYR A C 1
ATOM 2509 O O . TYR A 1 314 ? -11.828 34.438 21.562 1 90.31 314 TYR A O 1
ATOM 2517 N N . LEU A 1 315 ? -12.875 35.219 19.688 1 93.94 315 LEU A N 1
ATOM 2518 C CA . LEU A 1 315 ? -11.75 34.844 18.844 1 93.94 315 LEU A CA 1
ATOM 2519 C C . LEU A 1 315 ? -10.5 35.656 19.219 1 93.94 315 LEU A C 1
ATOM 2521 O O . LEU A 1 315 ? -9.414 35.062 19.344 1 93.94 315 LEU A O 1
ATOM 2525 N N . TYR A 1 316 ? -10.727 36.938 19.453 1 93.38 316 TYR A N 1
ATOM 2526 C CA . TYR A 1 316 ? -9.625 37.812 19.812 1 93.38 316 TYR A CA 1
ATOM 2527 C C . TYR A 1 316 ? -9.031 37.438 21.156 1 93.38 316 TYR A C 1
ATOM 2529 O O . TYR A 1 316 ? -7.816 37.281 21.297 1 93.38 316 TYR A O 1
ATOM 2537 N N . VAL A 1 317 ? -9.859 37.188 22.094 1 93.25 317 VAL A N 1
ATOM 2538 C CA . VAL A 1 317 ? -9.414 36.844 23.438 1 93.25 317 VAL A CA 1
ATOM 2539 C C . VAL A 1 317 ? -8.68 35.5 23.406 1 93.25 317 VAL A C 1
ATOM 2541 O O . VAL A 1 317 ? -7.645 35.312 24.047 1 93.25 317 VAL A O 1
ATOM 2544 N N . ASN A 1 318 ? -9.234 34.562 22.703 1 95 318 ASN A N 1
ATOM 2545 C CA . ASN A 1 318 ? -8.641 33.219 22.609 1 95 318 ASN A CA 1
ATOM 2546 C C . ASN A 1 318 ? -7.273 33.25 21.938 1 95 318 ASN A C 1
ATOM 2548 O O . ASN A 1 318 ? -6.379 32.5 22.297 1 95 318 ASN A O 1
ATOM 2552 N N . TRP A 1 319 ? -7.148 34.125 20.922 1 95.62 319 TRP A N 1
ATOM 2553 C CA . TRP A 1 319 ? -5.84 34.312 20.297 1 95.62 319 TRP A CA 1
ATOM 2554 C C . TRP A 1 319 ? -4.797 34.75 21.344 1 95.62 319 TRP A C 1
ATOM 2556 O O . TRP A 1 319 ? -3.727 34.125 21.422 1 95.62 319 TRP A O 1
ATOM 2566 N N . ILE A 1 320 ? -5.141 35.625 22.188 1 93.75 320 ILE A N 1
ATOM 2567 C CA . ILE A 1 320 ? -4.219 36.156 23.188 1 93.75 320 ILE A CA 1
ATOM 2568 C C . ILE A 1 320 ? -4.023 35.125 24.297 1 93.75 320 ILE A C 1
ATOM 2570 O O . ILE A 1 320 ? -2.926 35 24.844 1 93.75 320 ILE A O 1
ATOM 2574 N N . ARG A 1 321 ? -5.09 34.406 24.625 1 94.69 321 ARG A N 1
ATOM 2575 C CA . ARG A 1 321 ? -4.98 33.344 25.594 1 94.69 321 ARG A CA 1
ATOM 2576 C C . ARG A 1 321 ? -3.949 32.312 25.156 1 94.69 321 ARG A C 1
ATOM 2578 O O . ARG A 1 321 ? -3.209 31.766 25.984 1 94.69 321 ARG A O 1
ATOM 2585 N N . LEU A 1 322 ? -3.875 32.031 23.875 1 95.88 322 LEU A N 1
ATOM 2586 C CA . LEU A 1 322 ? -3.012 30.984 23.328 1 95.88 322 LEU A CA 1
ATOM 2587 C C . LEU A 1 322 ? -1.57 31.484 23.219 1 95.88 322 LEU A C 1
ATOM 2589 O O . LEU A 1 322 ? -0.631 30.688 23.375 1 95.88 322 LEU A O 1
ATOM 2593 N N . TRP A 1 323 ? -1.448 32.75 22.922 1 95.56 323 TRP A N 1
ATOM 2594 C CA . TRP A 1 323 ? -0.122 33.312 22.766 1 95.56 323 TRP A CA 1
ATOM 2595 C C . TRP A 1 323 ? -0.165 34.844 22.984 1 95.56 323 TRP A C 1
ATOM 2597 O O . TRP A 1 323 ? -0.83 35.562 22.25 1 95.56 323 TRP A O 1
ATOM 2607 N N . GLY A 1 324 ? 0.548 35.281 24.016 1 92.62 324 GLY A N 1
ATOM 2608 C CA . GLY A 1 324 ? 0.647 36.719 24.281 1 92.62 324 GLY A CA 1
ATOM 2609 C C . GLY A 1 324 ? 1.815 37.375 23.578 1 92.62 324 GLY A C 1
ATOM 2610 O O . GLY A 1 324 ? 2.975 37.125 23.906 1 92.62 324 GLY A O 1
ATOM 2611 N N . PRO A 1 325 ? 1.551 38.219 22.578 1 92.19 325 PRO A N 1
ATOM 2612 C CA . PRO A 1 325 ? 2.635 38.844 21.812 1 92.19 325 PRO A CA 1
ATOM 2613 C C . PRO A 1 325 ? 3.604 39.625 22.688 1 92.19 325 PRO A C 1
ATOM 2615 O O . PRO A 1 325 ? 4.75 39.875 22.297 1 92.19 325 PRO A O 1
ATOM 2618 N N . GLU A 1 326 ? 3.223 40.062 23.906 1 90.25 326 GLU A N 1
ATOM 2619 C CA . GLU A 1 326 ? 4.078 40.844 24.812 1 90.25 326 GLU A CA 1
ATOM 2620 C C . GLU A 1 326 ? 5.133 39.938 25.469 1 90.25 326 GLU A C 1
ATOM 2622 O O . GLU A 1 326 ? 6.242 40.406 25.75 1 90.25 326 GLU A O 1
ATOM 2627 N N . GLU A 1 327 ? 4.762 38.75 25.719 1 90.69 327 GLU A N 1
ATOM 2628 C CA . GLU A 1 327 ? 5.648 37.75 26.312 1 90.69 327 GLU A CA 1
ATOM 2629 C C . GLU A 1 327 ? 5.629 36.438 25.531 1 90.69 327 GLU A C 1
ATOM 2631 O O . GLU A 1 327 ? 5.105 35.438 26 1 90.69 327 GLU A O 1
ATOM 2636 N N . PRO A 1 328 ? 6.262 36.469 24.453 1 89.38 328 PRO A N 1
ATOM 2637 C CA . PRO A 1 328 ? 6.148 35.375 23.5 1 89.38 328 PRO A CA 1
ATOM 2638 C C . PRO A 1 328 ? 6.695 34.062 24.062 1 89.38 328 PRO A C 1
ATOM 2640 O O . PRO A 1 328 ? 6.312 32.969 23.594 1 89.38 328 PRO A O 1
ATOM 2643 N N . GLU A 1 329 ? 7.484 34.094 25.016 1 88.31 329 GLU A N 1
ATOM 2644 C CA . GLU A 1 329 ? 8.109 32.906 25.531 1 88.31 329 GLU A CA 1
ATOM 2645 C C . GLU A 1 329 ? 7.2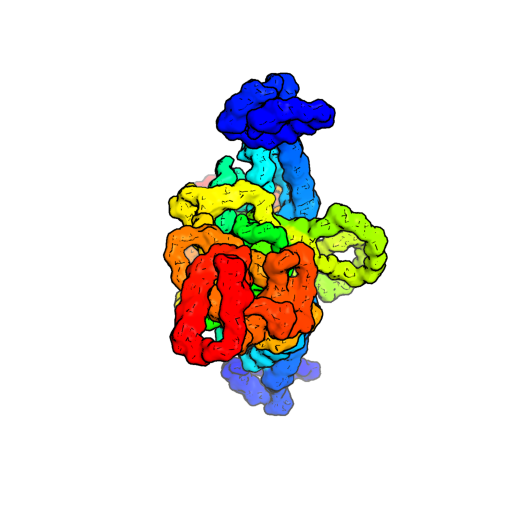42 32.219 26.609 1 88.31 329 GLU A C 1
ATOM 2647 O O . GLU A 1 329 ? 7.477 31.078 26.984 1 88.31 329 GLU A O 1
ATOM 2652 N N . ASP A 1 330 ? 6.199 32.938 27.016 1 88.31 330 ASP A N 1
ATOM 2653 C CA . ASP A 1 330 ? 5.355 32.438 28.094 1 88.31 330 ASP A CA 1
ATOM 2654 C C . ASP A 1 330 ? 4.418 31.344 27.578 1 88.31 330 ASP A C 1
ATOM 2656 O O . ASP A 1 330 ? 4.086 31.297 26.391 1 88.31 330 ASP A O 1
ATOM 2660 N N . ASP A 1 331 ? 4.059 30.5 28.547 1 90.31 331 ASP A N 1
ATOM 2661 C CA . ASP A 1 331 ? 3.033 29.5 28.25 1 90.31 331 ASP A CA 1
ATOM 2662 C C . ASP A 1 331 ? 1.666 30.156 28.078 1 90.31 331 ASP A C 1
ATOM 2664 O O . ASP A 1 331 ? 1.442 31.266 28.547 1 90.31 331 ASP A O 1
ATOM 2668 N N . PRO A 1 332 ? 0.799 29.469 27.391 1 92.75 332 PRO A N 1
ATOM 2669 C CA . PRO A 1 332 ? -0.557 29.984 27.219 1 92.75 332 PRO A CA 1
ATOM 2670 C C . PRO A 1 332 ? -1.248 30.281 28.547 1 92.75 332 PRO A C 1
ATOM 2672 O O . PRO A 1 332 ? -1.067 29.531 29.516 1 92.75 332 PRO A O 1
ATOM 2675 N N . CYS A 1 333 ? -1.941 31.344 28.578 1 92.12 333 CYS A N 1
ATOM 2676 C CA . CYS A 1 333 ? -2.791 31.688 29.719 1 92.12 333 CYS A CA 1
ATOM 2677 C C . CYS A 1 333 ? -4.266 31.547 29.359 1 92.12 333 CYS A C 1
ATOM 2679 O O . CYS A 1 333 ? -4.926 32.531 29.016 1 92.12 333 CYS A O 1
ATOM 2681 N N . LEU A 1 334 ? -4.824 30.422 29.562 1 92.44 334 LEU A N 1
ATOM 2682 C CA . LEU A 1 334 ? -6.129 30.031 29.031 1 92.44 334 LEU A CA 1
ATOM 2683 C C . LEU A 1 334 ? -7.25 30.734 29.797 1 92.44 334 LEU A C 1
ATOM 2685 O O . LEU A 1 334 ? -8.383 30.797 29.297 1 92.44 334 LEU A O 1
ATOM 2689 N N . GLN A 1 335 ? -7.008 31.344 30.922 1 89.12 335 GLN A N 1
ATOM 2690 C CA . GLN A 1 335 ? -8.055 31.938 31.75 1 89.12 335 GLN A CA 1
ATOM 2691 C C . GLN A 1 335 ? -8.031 33.469 31.656 1 89.12 335 GLN A C 1
ATOM 2693 O O . GLN A 1 335 ? -8.781 34.156 32.344 1 89.12 335 GLN A O 1
ATOM 2698 N N . ARG A 1 336 ? -7.254 33.938 30.781 1 89.75 336 ARG A N 1
ATOM 2699 C CA . ARG A 1 336 ? -7.18 35.375 30.609 1 89.75 336 ARG A CA 1
ATOM 2700 C C . ARG A 1 336 ? -8.523 35.938 30.188 1 89.75 336 ARG A C 1
ATOM 2702 O O . ARG A 1 336 ? -9.227 35.344 29.359 1 89.75 336 ARG A O 1
ATOM 2709 N N . ARG A 1 337 ? -8.891 37.062 30.781 1 89.38 337 ARG A N 1
ATOM 2710 C CA . ARG A 1 337 ? -10.172 37.688 30.484 1 89.38 337 ARG A CA 1
ATOM 2711 C C . ARG A 1 337 ? -9.992 38.906 29.578 1 89.38 337 ARG A C 1
ATOM 2713 O O . ARG A 1 337 ? -8.867 39.406 29.406 1 89.38 337 ARG A O 1
ATOM 2720 N N . LEU A 1 338 ? -11.078 39.344 29 1 86.56 338 LEU A N 1
ATOM 2721 C CA . LEU A 1 338 ? -11.07 40.438 28.062 1 86.56 338 LEU A CA 1
ATOM 2722 C C . LEU A 1 338 ? -10.555 41.719 28.719 1 86.56 338 LEU A C 1
ATOM 2724 O O . LEU A 1 338 ? -9.898 42.531 28.078 1 86.56 338 LEU A O 1
ATOM 2728 N N . ASP A 1 339 ? -10.852 41.906 29.984 1 85.88 339 ASP A N 1
ATOM 2729 C CA . ASP A 1 339 ? -10.477 43.125 30.703 1 85.88 339 ASP A CA 1
ATOM 2730 C C . ASP A 1 339 ? -8.984 43.125 31.031 1 85.88 339 ASP A C 1
ATOM 2732 O O . ASP A 1 339 ? -8.438 44.156 31.438 1 85.88 339 ASP A O 1
ATOM 2736 N N . GLN A 1 340 ? -8.359 42.031 30.766 1 87.56 340 GLN A N 1
ATOM 2737 C CA . GLN A 1 340 ? -6.934 41.906 31.062 1 87.56 340 GLN A CA 1
ATOM 2738 C C . GLN A 1 340 ? -6.094 42.031 29.797 1 87.56 340 GLN A C 1
ATOM 2740 O O . GLN A 1 340 ? -4.871 41.875 29.844 1 87.56 340 GLN A O 1
ATOM 2745 N N . ILE A 1 341 ? -6.777 42.281 28.672 1 88.88 341 ILE A N 1
ATOM 2746 C CA . ILE A 1 341 ? -6.055 42.312 27.406 1 88.88 341 ILE A CA 1
ATOM 2747 C C . ILE A 1 341 ? -6.203 43.719 26.781 1 88.88 341 ILE A C 1
ATOM 2749 O O . ILE A 1 341 ? -7.168 44.406 27.078 1 88.88 341 ILE A O 1
ATOM 2753 N N . TYR A 1 342 ? -5.27 44.094 26 1 89.38 342 TYR A N 1
ATOM 2754 C CA . TYR A 1 342 ? -5.27 45.375 25.344 1 89.38 342 TYR A CA 1
ATOM 2755 C C . TYR A 1 342 ? -6.191 45.375 24.125 1 89.38 342 TYR A C 1
ATOM 2757 O O . TYR A 1 342 ? -6.688 44.344 23.719 1 89.38 342 TYR A O 1
ATOM 2765 N N . ASP A 1 343 ? -6.422 46.594 23.625 1 88.44 343 ASP A N 1
ATOM 2766 C CA . ASP A 1 343 ? -7.23 46.719 22.422 1 88.44 343 ASP A CA 1
ATOM 2767 C C . ASP A 1 343 ? -6.555 46.062 21.219 1 88.44 343 ASP A C 1
ATOM 2769 O O . ASP A 1 343 ? -5.328 46.062 21.125 1 88.44 343 ASP A O 1
ATOM 2773 N N . PRO A 1 344 ? -7.309 45.531 20.297 1 90.25 344 PRO A N 1
ATOM 2774 C CA . PRO A 1 344 ? -6.75 44.812 19.141 1 90.25 344 PRO A CA 1
ATOM 2775 C C . PRO A 1 344 ? -5.742 45.688 18.359 1 90.25 344 PRO A C 1
ATOM 2777 O O . PRO A 1 344 ? -4.762 45.156 17.828 1 90.25 344 PRO A O 1
ATOM 2780 N N . ILE A 1 345 ? -6.016 46.938 18.266 1 89.25 345 ILE A N 1
ATOM 2781 C CA . ILE A 1 345 ? -5.141 47.844 17.516 1 89.25 345 ILE A CA 1
ATOM 2782 C C . ILE A 1 345 ? -3.744 47.844 18.125 1 89.25 345 ILE A C 1
ATOM 2784 O O . ILE A 1 345 ? -2.742 47.938 17.422 1 89.25 345 ILE A O 1
ATOM 2788 N N . TYR A 1 346 ? -3.654 47.75 19.469 1 91.06 346 TYR A N 1
ATOM 2789 C CA . TYR A 1 346 ? -2.375 47.656 20.156 1 91.06 346 TYR A CA 1
ATOM 2790 C C . TYR A 1 346 ? -1.554 46.469 19.688 1 91.06 346 TYR A C 1
ATOM 2792 O O . TYR A 1 346 ? -0.38 46.625 19.328 1 91.06 346 TYR A O 1
ATOM 2800 N N . TYR A 1 347 ? -2.146 45.344 19.703 1 91.94 347 TYR A N 1
ATOM 2801 C CA . TYR A 1 347 ? -1.435 44.125 19.312 1 91.94 347 TYR A CA 1
ATOM 2802 C C . TYR A 1 347 ? -1.088 44.156 17.828 1 91.94 347 TYR A C 1
ATOM 2804 O O . TYR A 1 347 ? -0.024 43.688 17.422 1 91.94 347 TYR A O 1
ATOM 2812 N N . ALA A 1 348 ? -2.008 44.594 16.969 1 90.19 348 ALA A N 1
ATOM 2813 C CA . ALA A 1 348 ? -1.725 44.719 15.539 1 90.19 348 ALA A CA 1
ATOM 2814 C C . ALA A 1 348 ? -0.508 45.625 15.297 1 90.19 348 ALA A C 1
ATOM 2816 O O . ALA A 1 348 ? 0.342 45.312 14.461 1 90.19 348 ALA A O 1
ATOM 2817 N N . ALA A 1 349 ? -0.443 46.688 16.062 1 90.25 349 ALA A N 1
ATOM 2818 C CA . ALA A 1 349 ? 0.692 47.625 15.953 1 90.25 349 ALA A CA 1
ATOM 2819 C C . ALA A 1 349 ? 1.971 46.969 16.469 1 90.25 349 ALA A C 1
ATOM 2821 O O . ALA A 1 349 ? 3.033 47.094 15.859 1 90.25 349 ALA A O 1
ATOM 2822 N N . LEU A 1 350 ? 1.815 46.344 17.609 1 92.31 350 LEU A N 1
ATOM 2823 C CA . LEU A 1 350 ? 2.955 45.656 18.219 1 92.31 350 LEU A CA 1
ATOM 2824 C C . LEU A 1 350 ? 3.572 44.656 17.25 1 92.31 350 LEU A C 1
ATOM 2826 O O . LEU A 1 350 ? 4.797 44.5 17.219 1 92.31 350 LEU A O 1
ATOM 2830 N N . LEU A 1 351 ? 2.781 44 16.453 1 91.56 351 LEU A N 1
ATOM 2831 C CA . LEU A 1 351 ? 3.232 42.938 15.547 1 91.56 351 LEU A CA 1
ATOM 2832 C C . LEU A 1 351 ? 3.578 43.5 14.172 1 91.56 351 LEU A C 1
ATOM 2834 O O . LEU A 1 351 ? 3.938 42.75 13.258 1 91.56 351 LEU A O 1
ATOM 2838 N N . GLY A 1 352 ? 3.4 44.75 13.992 1 86.44 352 GLY A N 1
ATOM 2839 C CA . GLY A 1 352 ? 3.783 45.406 12.75 1 86.44 352 GLY A CA 1
ATOM 2840 C C . GLY A 1 352 ? 2.828 45.125 11.609 1 86.44 352 GLY A C 1
ATOM 2841 O O . GLY A 1 352 ? 3.244 45.062 10.453 1 86.44 352 GLY A O 1
ATOM 2842 N N . LEU A 1 353 ? 1.51 44.969 11.938 1 88.38 353 LEU A N 1
ATOM 2843 C CA . LEU A 1 353 ? 0.516 44.656 10.914 1 88.38 353 LEU A CA 1
ATOM 2844 C C . LEU A 1 353 ? -0.154 45.938 10.406 1 88.38 353 LEU A C 1
ATOM 2846 O O . LEU A 1 353 ? -1.3 46.219 10.766 1 88.38 353 LEU A O 1
ATOM 2850 N N . LYS A 1 354 ? 0.473 46.562 9.508 1 85.81 354 LYS A N 1
ATOM 2851 C CA . LYS A 1 354 ? 0.063 47.875 9.055 1 85.81 354 LYS A CA 1
ATOM 2852 C C . LYS A 1 354 ? -1.326 47.844 8.43 1 85.81 354 LYS A C 1
ATOM 2854 O O . LYS A 1 354 ? -2.168 48.688 8.719 1 85.81 354 LYS A O 1
ATOM 2859 N N . ASP A 1 355 ? -1.541 46.906 7.676 1 85 355 ASP A N 1
ATOM 2860 C CA . ASP A 1 355 ? -2.816 46.812 6.969 1 85 355 ASP A CA 1
ATOM 2861 C C . ASP A 1 355 ? -3.963 46.531 7.938 1 85 355 ASP A C 1
ATOM 2863 O O . ASP A 1 355 ? -5.07 47.062 7.758 1 85 355 ASP A O 1
ATOM 2867 N N . VAL A 1 356 ? -3.691 45.75 8.852 1 87.19 356 VAL A N 1
ATOM 2868 C CA . VAL A 1 356 ? -4.707 45.438 9.852 1 87.19 356 VAL A CA 1
ATOM 2869 C C . VAL A 1 356 ? -5.023 46.656 10.688 1 87.19 356 VAL A C 1
ATOM 2871 O O . VAL A 1 356 ? -6.188 46.938 11 1 87.19 356 VAL A O 1
ATOM 2874 N N . VAL A 1 357 ? -3.998 47.438 11.055 1 88.44 357 VAL A N 1
ATOM 2875 C CA . VAL A 1 357 ? -4.172 48.656 11.82 1 88.44 357 VAL A CA 1
ATOM 2876 C C . VAL A 1 357 ? -5.066 49.625 11.055 1 88.44 357 VAL A C 1
ATOM 2878 O O . VAL A 1 357 ? -5.988 50.219 11.625 1 88.44 357 VAL A O 1
ATOM 2881 N N . LYS A 1 358 ? -4.762 49.688 9.805 1 87.88 358 LYS A N 1
ATOM 2882 C CA . LYS A 1 358 ? -5.57 50.562 8.961 1 87.88 358 LYS A CA 1
ATOM 2883 C C . LYS A 1 358 ? -7.031 50.125 8.945 1 87.88 358 LYS A C 1
ATOM 2885 O O . LYS A 1 358 ? -7.938 50.938 9.047 1 87.88 358 LYS A O 1
ATOM 2890 N N . LEU A 1 359 ? -7.246 48.906 8.844 1 86.75 359 LEU A N 1
ATOM 2891 C CA . LEU A 1 359 ? -8.602 48.375 8.797 1 86.75 359 LEU A CA 1
ATOM 2892 C C . LEU A 1 359 ? -9.32 48.594 10.125 1 86.75 359 LEU A C 1
ATOM 2894 O O . LEU A 1 359 ? -10.508 48.969 10.141 1 86.75 359 LEU A O 1
ATOM 2898 N N . LEU A 1 360 ? -8.617 48.406 11.164 1 86.06 360 LEU A N 1
ATOM 2899 C CA . LEU A 1 360 ? -9.211 48.562 12.492 1 86.06 360 LEU A CA 1
ATOM 2900 C C . LEU A 1 360 ? -9.531 50.031 12.758 1 86.06 360 LEU A C 1
ATOM 2902 O O . LEU A 1 360 ? -10.539 50.344 13.398 1 86.06 360 LEU A O 1
ATOM 2906 N N . GLN A 1 361 ? -8.719 50.906 12.25 1 86.19 361 GLN A N 1
ATOM 2907 C CA . GLN A 1 361 ? -8.945 52.344 12.398 1 86.19 361 GLN A CA 1
ATOM 2908 C C . GLN A 1 361 ? -10.18 52.781 11.609 1 86.19 361 GLN A C 1
ATOM 2910 O O . GLN A 1 361 ? -10.953 53.625 12.078 1 86.19 361 GLN A O 1
ATOM 2915 N N . GLN A 1 362 ? -10.297 52.219 10.492 1 83.5 362 GLN A N 1
ATOM 2916 C CA . GLN A 1 362 ? -11.453 52.531 9.656 1 83.5 362 GLN A CA 1
ATOM 2917 C C . GLN A 1 362 ? -12.742 52.062 10.312 1 83.5 362 GLN A C 1
ATOM 2919 O O . GLN A 1 362 ? -13.773 52.75 10.242 1 83.5 362 GLN A O 1
ATOM 2924 N N . GLU A 1 363 ? -12.734 51 10.867 1 77.69 363 GLU A N 1
ATOM 2925 C CA . GLU A 1 363 ? -13.906 50.469 11.555 1 77.69 363 GLU A CA 1
ATOM 2926 C C . GLU A 1 363 ? -14.273 51.312 12.758 1 77.69 363 GLU A C 1
ATOM 2928 O O . GLU A 1 363 ? -15.461 51.5 13.047 1 77.69 363 GLU A O 1
ATOM 2933 N N . CYS A 1 364 ? -13.258 51.656 13.484 1 71.69 364 CYS A N 1
ATOM 2934 C CA . CYS A 1 364 ? -13.484 52.531 14.633 1 71.69 364 CYS A CA 1
ATOM 2935 C C . CYS A 1 364 ? -14.055 53.875 14.195 1 71.69 364 CYS A C 1
ATOM 2937 O O . CYS A 1 364 ? -14.914 54.438 14.883 1 71.69 364 CYS A O 1
ATOM 2939 N N . ALA A 1 365 ? -13.555 54.312 13.102 1 67.38 365 ALA A N 1
ATOM 2940 C CA . ALA A 1 365 ? -14.039 55.594 12.594 1 67.38 365 ALA A CA 1
ATOM 2941 C C . ALA A 1 365 ? -15.5 55.5 12.156 1 67.38 365 ALA A C 1
ATOM 2943 O O . ALA A 1 365 ? -16.266 56.469 12.32 1 67.38 365 ALA A O 1
ATOM 2944 N N . GLN A 1 366 ? -15.836 54.469 11.461 1 60.44 366 GLN A N 1
ATOM 2945 C CA . GLN A 1 366 ? -17.219 54.312 11 1 60.44 366 GLN A CA 1
ATOM 2946 C C . GLN A 1 366 ? -18.156 54.031 12.164 1 60.44 366 GLN A C 1
ATOM 2948 O O . GLN A 1 366 ? -19.344 54.312 12.094 1 60.44 366 GLN A O 1
ATOM 2953 N N . GLY A 1 367 ? -17.812 53.25 13.039 1 54.66 367 GLY A N 1
ATOM 2954 C CA . GLY A 1 367 ? -18.641 52.969 14.195 1 54.66 367 GLY A CA 1
ATOM 2955 C C . GLY A 1 367 ? -18.562 54.031 15.258 1 54.66 367 GLY A C 1
ATOM 2956 O O . GLY A 1 367 ? -17.594 54.812 15.312 1 54.66 367 GLY A O 1
ATOM 2957 N N . SER A 1 368 ? -19.781 54.5 15.727 1 44.38 368 SER A N 1
ATOM 2958 C CA . SER A 1 368 ? -20.078 55.5 16.766 1 44.38 368 SER A CA 1
ATOM 2959 C C . SER A 1 368 ? -19.297 55.188 18.047 1 44.38 368 SER A C 1
ATOM 2961 O O . SER A 1 368 ? -19.891 54.875 19.078 1 44.38 368 SER A O 1
ATOM 2963 N N . TYR A 1 369 ? -18.344 54.375 18.047 1 43.09 369 TYR A N 1
ATOM 2964 C CA . TYR A 1 369 ? -17.781 54.094 19.359 1 43.09 369 TYR A CA 1
ATOM 2965 C C . TYR A 1 369 ? -17.219 55.375 19.984 1 43.09 369 TYR A C 1
ATOM 2967 O O . TYR A 1 369 ? -16.141 55.844 19.609 1 43.09 369 TYR A O 1
ATOM 2975 N N . LYS A 1 370 ? -18.141 56.281 20.516 1 41.25 370 LYS A N 1
ATOM 2976 C CA . LYS A 1 370 ? -18.016 57.531 21.281 1 41.25 370 LYS A CA 1
ATOM 2977 C C . LYS A 1 370 ? -16.891 57.406 22.312 1 41.25 370 LYS A C 1
ATOM 2979 O O . LYS A 1 370 ? -16.094 58.344 22.469 1 41.25 370 LYS A O 1
ATOM 2984 N N . ASN A 1 371 ? -17.125 56.75 23.547 1 35.75 371 ASN A N 1
ATOM 2985 C CA . ASN A 1 371 ? -16.672 57.125 24.875 1 35.75 371 ASN A CA 1
ATOM 2986 C C . ASN A 1 371 ? -15.289 56.531 25.188 1 35.75 371 ASN A C 1
ATOM 2988 O O . ASN A 1 371 ? -14.859 56.531 26.344 1 35.75 371 ASN A O 1
ATOM 2992 N N . ARG A 1 372 ? -14.82 55.344 24.578 1 42.34 372 ARG A N 1
ATOM 2993 C CA . ARG A 1 372 ? -13.711 54.875 25.391 1 42.34 372 ARG A CA 1
ATOM 2994 C C . ARG A 1 372 ? -12.43 55.625 25.078 1 42.34 372 ARG A C 1
ATOM 2996 O O . ARG A 1 372 ? -12.234 56.094 23.953 1 42.34 372 ARG A O 1
ATOM 3003 N N . PRO A 1 373 ? -11.461 55.906 26.047 1 38.66 373 PRO A N 1
ATOM 3004 C CA . PRO A 1 373 ? -10.289 56.781 26.062 1 38.66 373 PRO A CA 1
ATOM 3005 C C . PRO A 1 373 ? -9.328 56.5 24.906 1 38.66 373 PRO A C 1
ATOM 3007 O O . PRO A 1 373 ? -8.938 55.344 24.688 1 38.66 373 PRO A O 1
ATOM 3010 N N . ARG A 1 374 ? -9.289 57.125 23.734 1 42.25 374 ARG A N 1
ATOM 3011 C CA . ARG A 1 374 ? -8.414 57.406 22.594 1 42.25 374 ARG A CA 1
ATOM 3012 C C . ARG A 1 374 ? -6.945 57.312 23 1 42.25 374 ARG A C 1
ATOM 3014 O O . ARG A 1 374 ? -6.051 57.375 22.156 1 42.25 374 ARG A O 1
ATOM 3021 N N . ALA A 1 375 ? -6.645 57.469 24.219 1 37.34 375 ALA A N 1
ATOM 3022 C CA . ALA A 1 375 ? -5.285 57.75 24.672 1 37.34 375 ALA A CA 1
ATOM 3023 C C . ALA A 1 375 ? -4.363 56.562 24.375 1 37.34 375 ALA A C 1
ATOM 3025 O O . ALA A 1 375 ? -3.215 56.75 23.969 1 37.34 375 ALA A O 1
ATOM 3026 N N . SER A 1 376 ? -4.746 55.281 24.797 1 39.34 376 SER A N 1
ATOM 3027 C CA . SER A 1 376 ? -3.756 54.219 24.766 1 39.34 376 SER A CA 1
ATOM 3028 C C . SER A 1 376 ? -3.469 53.781 23.328 1 39.34 376 SER A C 1
ATOM 3030 O O . SER A 1 376 ? -2.443 53.156 23.062 1 39.34 376 SER A O 1
ATOM 3032 N N . VAL A 1 377 ? -4.359 53.875 22.391 1 42.5 377 VAL A N 1
ATOM 3033 C CA . VAL A 1 377 ? -4.168 53.5 20.984 1 42.5 377 VAL A CA 1
ATOM 3034 C C . VAL A 1 377 ? -3.131 54.438 20.344 1 42.5 377 VAL A C 1
ATOM 3036 O O . VAL A 1 377 ? -2.293 53.969 19.562 1 42.5 377 VAL A O 1
ATOM 3039 N N . GLN A 1 378 ? -3.297 55.781 20.5 1 39.78 378 GLN A N 1
ATOM 3040 C CA . GLN A 1 378 ? -2.424 56.812 19.938 1 39.78 378 GLN A CA 1
ATOM 3041 C C . GLN A 1 378 ? -0.99 56.656 20.422 1 39.78 378 GLN A C 1
ATOM 3043 O O . GLN A 1 378 ? -0.039 56.938 19.688 1 39.78 378 GLN A O 1
ATOM 3048 N N . ALA A 1 379 ? -0.791 56.375 21.719 1 41.72 379 ALA A N 1
ATOM 3049 C CA . ALA A 1 379 ? 0.551 56.25 22.266 1 41.72 379 ALA A CA 1
ATOM 3050 C C . ALA A 1 379 ? 1.32 55.125 21.594 1 41.72 379 ALA A C 1
ATOM 3052 O O . ALA A 1 379 ? 2.514 55.25 21.312 1 41.72 379 ALA A O 1
ATOM 3053 N N . THR A 1 380 ? 0.788 54 21.406 1 42.84 380 THR A N 1
ATOM 3054 C CA . THR A 1 380 ? 1.479 52.844 20.812 1 42.84 380 THR A CA 1
ATOM 3055 C C . THR A 1 380 ? 1.737 53.062 19.328 1 42.84 380 THR A C 1
ATOM 3057 O O . THR A 1 380 ? 2.721 52.562 18.781 1 42.84 380 THR A O 1
ATOM 3060 N N . ALA A 1 381 ? 0.842 53.844 18.547 1 41.22 381 ALA A N 1
ATOM 3061 C CA . ALA A 1 381 ? 1.119 54.188 17.156 1 41.22 381 ALA A CA 1
ATOM 3062 C C . ALA A 1 381 ? 2.285 55.156 17.047 1 41.22 381 ALA A C 1
ATOM 3064 O O . ALA A 1 381 ? 3.113 55.062 16.141 1 41.22 381 ALA A O 1
ATOM 3065 N N . LEU B 1 1 ? -30.938 -33.156 -6.949 1 62.16 1 LEU B N 1
ATOM 3066 C CA . LEU B 1 1 ? -31.672 -33.031 -5.695 1 62.16 1 LEU B CA 1
ATOM 3067 C C . LEU B 1 1 ? -32.844 -34.031 -5.645 1 62.16 1 LEU B C 1
ATOM 3069 O O . LEU B 1 1 ? -33.062 -34.656 -4.617 1 62.16 1 LEU B O 1
ATOM 3073 N N . GLU B 1 2 ? -33.5 -34.219 -6.746 1 62.41 2 GLU B N 1
ATOM 3074 C CA . GLU B 1 2 ? -34.625 -35.156 -6.84 1 62.41 2 GLU B CA 1
ATOM 3075 C C . GLU B 1 2 ? -34.156 -36.594 -6.617 1 62.41 2 GLU B C 1
ATOM 3077 O O . GLU B 1 2 ? -34.812 -37.375 -5.945 1 62.41 2 GLU B O 1
ATOM 3082 N N . ILE B 1 3 ? -33 -36.812 -7.168 1 63.34 3 ILE B N 1
ATOM 3083 C CA . ILE B 1 3 ? -32.438 -38.156 -7.047 1 63.34 3 ILE B CA 1
ATOM 3084 C C . ILE B 1 3 ? -32.094 -38.469 -5.59 1 63.34 3 ILE B C 1
ATOM 3086 O O . ILE B 1 3 ? -32.375 -39.531 -5.078 1 63.34 3 ILE B O 1
ATOM 3090 N N . ILE B 1 4 ? -31.531 -37.438 -4.984 1 62.06 4 ILE B N 1
ATOM 3091 C CA . ILE B 1 4 ? -31.141 -37.594 -3.586 1 62.06 4 ILE B CA 1
ATOM 3092 C C . ILE B 1 4 ? -32.375 -37.719 -2.717 1 62.06 4 ILE B C 1
ATOM 3094 O O . ILE B 1 4 ? -32.438 -38.562 -1.803 1 62.06 4 ILE B O 1
ATOM 3098 N N . ALA B 1 5 ? -33.375 -36.875 -3.051 1 59.91 5 ALA B N 1
ATOM 3099 C CA . ALA B 1 5 ? -34.625 -36.875 -2.295 1 59.91 5 ALA B CA 1
ATOM 3100 C C . ALA B 1 5 ? -35.375 -38.188 -2.484 1 59.91 5 ALA B C 1
ATOM 3102 O O . ALA B 1 5 ? -36.094 -38.625 -1.579 1 59.91 5 ALA B O 1
ATOM 3103 N N . GLY B 1 6 ? -35.219 -38.625 -3.668 1 59.41 6 GLY B N 1
ATOM 3104 C CA . GLY B 1 6 ? -35.906 -39.875 -3.969 1 59.41 6 GLY B CA 1
ATOM 3105 C C . GLY B 1 6 ? -35.25 -41.094 -3.344 1 59.41 6 GLY B C 1
ATOM 3106 O O . GLY B 1 6 ? -35.844 -42.156 -3.254 1 59.41 6 GLY B O 1
ATOM 3107 N N . ARG B 1 7 ? -33.938 -40.906 -3.223 1 55 7 ARG B N 1
ATOM 3108 C CA . ARG B 1 7 ? -33.281 -42.062 -2.643 1 55 7 ARG B CA 1
ATOM 3109 C C . ARG B 1 7 ? -33.469 -42.125 -1.132 1 55 7 ARG B C 1
ATOM 3111 O O . ARG B 1 7 ? -33.062 -41.219 -0.411 1 55 7 ARG B O 1
ATOM 3118 N N . SER B 1 8 ? -34.688 -42.438 -0.744 1 53.69 8 SER B N 1
ATOM 3119 C CA . SER B 1 8 ? -35.031 -42.656 0.658 1 53.69 8 SER B CA 1
ATOM 3120 C C . SER B 1 8 ? -33.969 -43.531 1.353 1 53.69 8 SER B C 1
ATOM 3122 O O . SER B 1 8 ? -33.969 -44.75 1.196 1 53.69 8 SER B O 1
ATOM 3124 N N . LEU B 1 9 ? -32.688 -43.156 1.216 1 51.81 9 LEU B N 1
ATOM 3125 C CA . LEU B 1 9 ? -31.812 -44 2.037 1 51.81 9 LEU B CA 1
ATOM 3126 C C . LEU B 1 9 ? -32.281 -44 3.488 1 51.81 9 LEU B C 1
ATOM 3128 O O . LEU B 1 9 ? -32.531 -42.938 4.074 1 51.81 9 LEU B O 1
ATOM 3132 N N . GLN B 1 10 ? -32.719 -45 4.035 1 56.97 10 GLN B N 1
ATOM 3133 C CA . GLN B 1 10 ? -33.031 -45.281 5.438 1 56.97 10 GLN B CA 1
ATOM 3134 C C . GLN B 1 10 ? -31.875 -44.844 6.34 1 56.97 10 GLN B C 1
ATOM 3136 O O . GLN B 1 10 ? -30.703 -45.094 6.023 1 56.97 10 GLN B O 1
ATOM 3141 N N . ASN B 1 11 ? -32.062 -43.719 7.211 1 66.75 11 ASN B N 1
ATOM 3142 C CA . ASN B 1 11 ? -31.156 -43.25 8.258 1 66.75 11 ASN B CA 1
ATOM 3143 C C . ASN B 1 11 ? -30.234 -42.125 7.75 1 66.75 11 ASN B C 1
ATOM 3145 O O . ASN B 1 11 ? -29.172 -41.906 8.328 1 66.75 11 ASN B O 1
ATOM 3149 N N . LEU B 1 12 ? -30.375 -41.781 6.496 1 65.19 12 LEU B N 1
ATOM 3150 C CA . LEU B 1 12 ? -29.578 -40.656 6.027 1 65.19 12 LEU B CA 1
ATOM 3151 C C . LEU B 1 12 ? -30.375 -39.375 6.098 1 65.19 12 LEU B C 1
ATOM 3153 O O . LEU B 1 12 ? -31.484 -39.281 5.551 1 65.19 12 LEU B O 1
ATOM 3157 N N . HIS B 1 13 ? -30.031 -38.531 7.062 1 70.06 13 HIS B N 1
ATOM 3158 C CA . HIS B 1 13 ? -30.562 -37.188 7.109 1 70.06 13 HIS B CA 1
ATOM 3159 C C . HIS B 1 13 ? -29.734 -36.219 6.25 1 70.06 13 HIS B C 1
ATOM 3161 O O . HIS B 1 13 ? -28.5 -36.219 6.344 1 70.06 13 HIS B O 1
ATOM 3167 N N . LEU B 1 14 ? -30.328 -35.812 5.172 1 66.5 14 LEU B N 1
ATOM 3168 C CA . LEU B 1 14 ? -29.641 -34.906 4.277 1 66.5 14 LEU B CA 1
ATOM 3169 C C . LEU B 1 14 ? -29.984 -33.469 4.602 1 66.5 14 LEU B C 1
ATOM 3171 O O . LEU B 1 14 ? -31.156 -33.125 4.754 1 66.5 14 LEU B O 1
ATOM 3175 N N . LEU B 1 15 ? -29 -32.688 5.066 1 70.19 15 LEU B N 1
ATOM 3176 C CA . LEU B 1 15 ? -29.125 -31.234 5.168 1 70.19 15 LEU B CA 1
ATOM 3177 C C . LEU B 1 15 ? -28.609 -30.547 3.904 1 70.19 15 LEU B C 1
ATOM 3179 O O . LEU B 1 15 ? -27.469 -30.766 3.492 1 70.19 15 LEU B O 1
ATOM 3183 N N . VAL B 1 16 ? -29.594 -30.031 3.176 1 66.31 16 VAL B N 1
ATOM 3184 C CA . VAL B 1 16 ? -29.219 -29.312 1.965 1 66.31 16 VAL B CA 1
ATOM 3185 C C . VAL B 1 16 ? -29.312 -27.812 2.203 1 66.31 16 VAL B C 1
ATOM 3187 O O . VAL B 1 16 ? -30.312 -27.328 2.742 1 66.31 16 VAL B O 1
ATOM 3190 N N . THR B 1 17 ? -28.203 -27.156 2.027 1 68.94 17 THR B N 1
ATOM 3191 C CA . THR B 1 17 ? -28.219 -25.703 2.111 1 68.94 17 THR B CA 1
ATOM 3192 C C . THR B 1 17 ? -28.016 -25.078 0.732 1 68.94 17 THR B C 1
ATOM 3194 O O . THR B 1 17 ? -27.359 -25.672 -0.131 1 68.94 17 THR B O 1
ATOM 3197 N N . SER B 1 18 ? -28.953 -24.297 0.339 1 64.62 18 SER B N 1
ATOM 3198 C CA . SER B 1 18 ? -28.844 -23.625 -0.949 1 64.62 18 SER B CA 1
ATOM 3199 C C . SER B 1 18 ? -29.156 -22.141 -0.825 1 64.62 18 SER B C 1
ATOM 3201 O O . SER B 1 18 ? -29.812 -21.719 0.127 1 64.62 18 SER B O 1
ATOM 3203 N N . ARG B 1 19 ? -28.516 -21.406 -1.798 1 64.44 19 ARG B N 1
ATOM 3204 C CA . ARG B 1 19 ? -29.031 -20.047 -1.984 1 64.44 19 ARG B CA 1
ATOM 3205 C C . ARG B 1 19 ? -30.438 -20.078 -2.592 1 64.44 19 ARG B C 1
ATOM 3207 O O . ARG B 1 19 ? -30.906 -21.125 -3.029 1 64.44 19 ARG B O 1
ATOM 3214 N N . ARG B 1 20 ? -31.25 -18.875 -2.439 1 61.25 20 ARG B N 1
ATOM 3215 C CA . ARG B 1 20 ? -32.594 -18.812 -2.971 1 61.25 20 ARG B CA 1
ATOM 3216 C C . ARG B 1 20 ? -32.594 -18.781 -4.496 1 61.25 20 ARG B C 1
ATOM 3218 O O . ARG B 1 20 ? -32.812 -17.719 -5.102 1 61.25 20 ARG B O 1
ATOM 3225 N N . GLU B 1 21 ? -32.031 -19.734 -5.004 1 62.75 21 GLU B N 1
ATOM 3226 C CA . GLU B 1 21 ? -32.062 -19.875 -6.457 1 62.75 21 GLU B CA 1
ATOM 3227 C C . GLU B 1 21 ? -33.375 -20.531 -6.898 1 62.75 21 GLU B C 1
ATOM 3229 O O . GLU B 1 21 ? -33.75 -21.578 -6.375 1 62.75 21 GLU B O 1
ATOM 3234 N N . PRO B 1 22 ? -34.062 -19.766 -7.707 1 63.72 22 PRO B N 1
ATOM 3235 C CA . PRO B 1 22 ? -35.406 -20.234 -8.062 1 63.72 22 PRO B CA 1
ATOM 3236 C C . PRO B 1 22 ? -35.469 -21.703 -8.453 1 63.72 22 PRO B C 1
ATOM 3238 O O . PRO B 1 22 ? -36.375 -22.422 -8.07 1 63.72 22 PRO B O 1
ATOM 3241 N N . ASP B 1 23 ? -34.469 -22.047 -9.219 1 63.66 23 ASP B N 1
ATOM 3242 C CA . ASP B 1 23 ? -34.469 -23.438 -9.68 1 63.66 23 ASP B CA 1
ATOM 3243 C C . ASP B 1 23 ? -34.344 -24.406 -8.516 1 63.66 23 ASP B C 1
ATOM 3245 O O . ASP B 1 23 ? -35 -25.438 -8.484 1 63.66 23 ASP B O 1
ATOM 3249 N N . ILE B 1 24 ? -33.531 -24.062 -7.562 1 65.75 24 ILE B N 1
ATOM 3250 C CA . ILE B 1 24 ? -33.312 -24.922 -6.402 1 65.75 24 ILE B CA 1
ATOM 3251 C C . ILE B 1 24 ? -34.562 -24.859 -5.5 1 65.75 24 ILE B C 1
ATOM 3253 O O . ILE B 1 24 ? -35 -25.891 -4.992 1 65.75 24 ILE B O 1
ATOM 3257 N N . GLU B 1 25 ? -35.094 -23.672 -5.387 1 68.75 25 GLU B N 1
ATOM 3258 C CA . GLU B 1 25 ? -36.25 -23.484 -4.52 1 68.75 25 GLU B CA 1
ATOM 3259 C C . GLU B 1 25 ? -37.438 -24.297 -5.012 1 68.75 25 GLU B C 1
ATOM 3261 O O . GLU B 1 25 ? -38.156 -24.938 -4.219 1 68.75 25 GLU B O 1
ATOM 3266 N N . SER B 1 26 ? -37.562 -24.219 -6.293 1 69.44 26 SER B N 1
ATOM 3267 C CA . SER B 1 26 ? -38.688 -24.938 -6.875 1 69.44 26 SER B CA 1
ATOM 3268 C C . SER B 1 26 ? -38.531 -26.438 -6.691 1 69.44 26 SER B C 1
ATOM 3270 O O . SER B 1 26 ? -39.5 -27.141 -6.355 1 69.44 26 SER B O 1
ATOM 3272 N N . THR B 1 27 ? -37.312 -26.844 -6.863 1 66.44 27 THR B N 1
ATOM 3273 C CA . THR B 1 27 ? -37.062 -28.266 -6.746 1 66.44 27 THR B CA 1
ATOM 3274 C C . THR B 1 27 ? -37.188 -28.719 -5.293 1 66.44 27 THR B C 1
ATOM 3276 O O . THR B 1 27 ? -37.75 -29.781 -5.004 1 66.44 27 THR B O 1
ATOM 3279 N N . LEU B 1 28 ? -36.781 -27.922 -4.426 1 71.38 28 LEU B N 1
ATOM 3280 C CA . LEU B 1 28 ? -36.75 -28.281 -3.014 1 71.38 28 LEU B CA 1
ATOM 3281 C C . LEU B 1 28 ? -38.156 -28.203 -2.426 1 71.38 28 LEU B C 1
ATOM 3283 O O . LEU B 1 28 ? -38.5 -28.953 -1.502 1 71.38 28 LEU B O 1
ATOM 3287 N N . GLU B 1 29 ? -38.906 -27.234 -2.926 1 70.75 29 GLU B N 1
ATOM 3288 C CA . GLU B 1 29 ? -40.281 -27.109 -2.463 1 70.75 29 GLU B CA 1
ATOM 3289 C C . GLU B 1 29 ? -41.062 -28.391 -2.709 1 70.75 29 GLU B C 1
ATOM 3291 O O . GLU B 1 29 ? -41.938 -28.75 -1.915 1 70.75 29 GLU B O 1
ATOM 3296 N N . ASP B 1 30 ? -40.562 -29.062 -3.711 1 68.62 30 ASP B N 1
ATOM 3297 C CA . ASP B 1 30 ? -41.281 -30.297 -4.09 1 68.62 30 ASP B CA 1
ATOM 3298 C C . ASP B 1 30 ? -40.781 -31.484 -3.273 1 68.62 30 ASP B C 1
ATOM 3300 O O . ASP B 1 30 ? -41.5 -32.469 -3.078 1 68.62 30 ASP B O 1
ATOM 3304 N N . ILE B 1 31 ? -39.562 -31.312 -2.803 1 69.88 31 ILE B N 1
ATOM 3305 C CA . ILE B 1 31 ? -38.938 -32.5 -2.229 1 69.88 31 ILE B CA 1
ATOM 3306 C C . ILE B 1 31 ? -38.906 -32.375 -0.707 1 69.88 31 ILE B C 1
ATOM 3308 O O . ILE B 1 31 ? -38.938 -33.406 -0.003 1 69.88 31 ILE B O 1
ATOM 3312 N N . VAL B 1 32 ? -38.781 -31.188 -0.195 1 69.69 32 VAL B N 1
ATOM 3313 C CA . VAL B 1 32 ? -38.594 -31 1.24 1 69.69 32 VAL B CA 1
ATOM 3314 C C . VAL B 1 32 ? -39.844 -30.344 1.847 1 69.69 32 VAL B C 1
ATOM 3316 O O . VAL B 1 32 ? -40.406 -29.422 1.259 1 69.69 32 VAL B O 1
ATOM 3319 N N . ASN B 1 33 ? -40.281 -30.969 2.893 1 67.12 33 ASN B N 1
ATOM 3320 C CA . ASN B 1 33 ? -41.438 -30.406 3.621 1 67.12 33 ASN B CA 1
ATOM 3321 C C . ASN B 1 33 ? -41.125 -29 4.133 1 67.12 33 ASN B C 1
ATOM 3323 O O . ASN B 1 33 ? -39.969 -28.703 4.453 1 67.12 33 ASN B O 1
ATOM 3327 N N . ASP B 1 34 ? -42.094 -28.078 4.098 1 66.19 34 ASP B N 1
ATOM 3328 C CA . ASP B 1 34 ? -42 -26.688 4.523 1 66.19 34 ASP B CA 1
ATOM 3329 C C . ASP B 1 34 ? -41.344 -26.594 5.906 1 66.19 34 ASP B C 1
ATOM 3331 O O . ASP B 1 34 ? -40.594 -25.656 6.176 1 66.19 34 ASP B O 1
ATOM 3335 N N . GLN B 1 35 ? -41.656 -27.594 6.699 1 66.56 35 GLN B N 1
ATOM 3336 C CA . GLN B 1 35 ? -41.156 -27.562 8.07 1 66.56 35 GLN B CA 1
ATOM 3337 C C . GLN B 1 35 ? -39.625 -27.812 8.109 1 66.56 35 GLN B C 1
ATOM 3339 O O . GLN B 1 35 ? -38.969 -27.406 9.055 1 66.56 35 GLN B O 1
ATOM 3344 N N . SER B 1 36 ? -39.219 -28.469 7.047 1 63.91 36 SER B N 1
ATOM 3345 C CA . SER B 1 36 ? -37.812 -28.844 7.016 1 63.91 36 SER B CA 1
ATOM 3346 C C . SER B 1 36 ? -36.969 -27.812 6.242 1 63.91 36 SER B C 1
ATOM 3348 O O . SER B 1 36 ? -35.781 -28.016 6.02 1 63.91 36 SER B O 1
ATOM 3350 N N . ARG B 1 37 ? -37.562 -26.875 5.754 1 63.59 37 ARG B N 1
ATOM 3351 C CA . ARG B 1 37 ? -36.875 -25.797 5.066 1 63.59 37 ARG B CA 1
ATOM 3352 C C . ARG B 1 37 ? -36.625 -24.625 6.004 1 63.59 37 ARG B C 1
ATOM 3354 O O . ARG B 1 37 ? -37.562 -24.078 6.59 1 63.59 37 ARG B O 1
ATOM 3361 N N . ILE B 1 38 ? -35.438 -24.469 6.359 1 60.56 38 ILE B N 1
ATOM 3362 C CA . ILE B 1 38 ? -35.062 -23.359 7.219 1 60.56 38 ILE B CA 1
ATOM 3363 C C . ILE B 1 38 ? -34.406 -22.266 6.383 1 60.56 38 ILE B C 1
ATOM 3365 O O . ILE B 1 38 ? -33.438 -22.516 5.664 1 60.56 38 ILE B O 1
ATOM 3369 N N . CYS B 1 39 ? -35.188 -21.266 6.168 1 56.91 39 CYS B N 1
ATOM 3370 C CA . CYS B 1 39 ? -34.562 -20.109 5.523 1 56.91 39 CYS B CA 1
ATOM 3371 C C . CYS B 1 39 ? -33.688 -19.359 6.504 1 56.91 39 CYS B C 1
ATOM 3373 O O . CYS B 1 39 ? -34.125 -19.031 7.609 1 56.91 39 CYS B O 1
ATOM 3375 N N . LEU B 1 40 ? -32.406 -19.656 6.34 1 56.41 40 LEU B N 1
ATOM 3376 C CA . LEU B 1 40 ? -31.578 -18.828 7.199 1 56.41 40 LEU B CA 1
ATOM 3377 C C . LEU B 1 40 ? -32.094 -17.391 7.223 1 56.41 40 LEU B C 1
ATOM 3379 O O . LEU B 1 40 ? -32.188 -16.75 6.172 1 56.41 40 LEU B O 1
ATOM 3383 N N . GLN B 1 41 ? -32.938 -17.109 8.25 1 56.72 41 GLN B N 1
ATOM 3384 C CA . GLN B 1 41 ? -33.531 -15.781 8.414 1 56.72 41 GLN B CA 1
ATOM 3385 C C . GLN B 1 41 ? -32.469 -14.688 8.391 1 56.72 41 GLN B C 1
ATOM 3387 O O . GLN B 1 41 ? -31.422 -14.82 9.023 1 56.72 41 GLN B O 1
ATOM 3392 N N . SER B 1 42 ? -32.688 -13.766 7.414 1 60.41 42 SER B N 1
ATOM 3393 C CA . SER B 1 42 ? -31.828 -12.594 7.219 1 60.41 42 SER B CA 1
ATOM 3394 C C . SER B 1 42 ? -31.453 -11.953 8.547 1 60.41 42 SER B C 1
ATOM 3396 O O . SER B 1 42 ? -30.312 -11.547 8.75 1 60.41 42 SER B O 1
ATOM 3398 N N . ALA B 1 43 ? -32.406 -11.992 9.531 1 63.75 43 ALA B N 1
ATOM 3399 C CA . ALA B 1 43 ? -32.156 -11.281 10.789 1 63.75 43 ALA B CA 1
ATOM 3400 C C . ALA B 1 43 ? -31.062 -11.961 11.609 1 63.75 43 ALA B C 1
ATOM 3402 O O . ALA B 1 43 ? -30.25 -11.297 12.242 1 63.75 43 ALA B O 1
ATOM 3403 N N . LEU B 1 44 ? -31.125 -13.266 11.648 1 69 44 LEU B N 1
ATOM 3404 C CA . LEU B 1 44 ? -30.109 -14 12.383 1 69 44 LEU B CA 1
ATOM 3405 C C . LEU B 1 44 ? -28.734 -13.828 11.719 1 69 44 LEU B C 1
ATOM 3407 O O . LEU B 1 44 ? -27.734 -13.68 12.406 1 69 44 LEU B O 1
ATOM 3411 N N . VAL B 1 45 ? -28.828 -13.719 10.516 1 79.56 45 VAL B N 1
ATOM 3412 C CA . VAL B 1 45 ? -27.578 -13.555 9.773 1 79.56 45 VAL B CA 1
ATOM 3413 C C . VAL B 1 45 ? -27.016 -12.156 10.016 1 79.56 45 VAL B C 1
ATOM 3415 O O . VAL B 1 45 ? -25.797 -11.984 10.148 1 79.56 45 VAL B O 1
ATOM 3418 N N . ASP B 1 46 ? -27.953 -11.273 10.242 1 83.62 46 ASP B N 1
ATOM 3419 C CA . ASP B 1 46 ? -27.531 -9.891 10.461 1 83.62 46 ASP B CA 1
ATOM 3420 C C . ASP B 1 46 ? -26.797 -9.75 11.789 1 83.62 46 ASP B C 1
ATOM 3422 O O . ASP B 1 46 ? -25.812 -9.008 11.875 1 83.62 46 ASP B O 1
ATOM 3426 N N . LYS B 1 47 ? -27.266 -10.414 12.742 1 86.75 47 LYS B N 1
ATOM 3427 C CA . LYS B 1 47 ? -26.594 -10.359 14.031 1 86.75 47 LYS B CA 1
ATOM 3428 C C . LYS B 1 47 ? -25.203 -10.992 13.961 1 86.75 47 LYS B C 1
ATOM 3430 O O . LYS B 1 47 ? -24.266 -10.516 14.594 1 86.75 47 LYS B O 1
ATOM 3435 N N . ASP B 1 48 ? -25.172 -12.039 13.242 1 89.38 48 ASP B N 1
ATOM 3436 C CA . ASP B 1 48 ? -23.875 -12.688 13.062 1 89.38 48 ASP B CA 1
ATOM 3437 C C . ASP B 1 48 ? -22.906 -11.773 12.312 1 89.38 48 ASP B C 1
ATOM 3439 O O . ASP B 1 48 ? -21.719 -11.711 12.641 1 89.38 48 ASP B O 1
ATOM 3443 N N . ILE B 1 49 ? -23.422 -11.109 11.32 1 91.62 49 ILE B N 1
ATOM 3444 C CA . ILE B 1 49 ? -22.609 -10.172 10.555 1 91.62 49 ILE B CA 1
ATOM 3445 C C . ILE B 1 49 ? -22.125 -9.047 11.469 1 91.62 49 ILE B C 1
ATOM 3447 O O . ILE B 1 49 ? -20.953 -8.656 11.414 1 91.62 49 ILE B O 1
ATOM 3451 N N . GLN B 1 50 ? -23 -8.609 12.281 1 92.44 50 GLN B N 1
ATOM 3452 C CA . GLN B 1 50 ? -22.625 -7.57 13.234 1 92.44 50 GLN B CA 1
ATOM 3453 C C . GLN B 1 50 ? -21.5 -8.047 14.148 1 92.44 50 GLN B C 1
ATOM 3455 O O . GLN B 1 50 ? -20.531 -7.312 14.391 1 92.44 50 GLN B O 1
ATOM 3460 N N . ARG B 1 51 ? -21.609 -9.234 14.633 1 92.19 51 ARG B N 1
ATOM 3461 C CA . ARG B 1 51 ? -20.594 -9.797 15.508 1 92.19 51 ARG B CA 1
ATOM 3462 C C . ARG B 1 51 ? -19.266 -9.953 14.766 1 92.19 51 ARG B C 1
ATOM 3464 O O . ARG B 1 51 ? -18.203 -9.703 15.336 1 92.19 51 ARG B O 1
ATOM 3471 N N . TYR B 1 52 ? -19.422 -10.375 13.578 1 92.81 52 TYR B N 1
ATOM 3472 C CA . TYR B 1 52 ? -18.234 -10.516 12.75 1 92.81 52 TYR B CA 1
ATOM 3473 C C . TYR B 1 52 ? -17.516 -9.18 12.594 1 92.81 52 TYR B C 1
ATOM 3475 O O . TYR B 1 52 ? -16.297 -9.102 12.766 1 92.81 52 TYR B O 1
ATOM 3483 N N . VAL B 1 53 ? -18.219 -8.148 12.25 1 93.69 53 VAL B N 1
ATOM 3484 C CA . VAL B 1 53 ? -17.656 -6.812 12.039 1 93.69 53 VAL B CA 1
ATOM 3485 C C . VAL B 1 53 ? -17.016 -6.312 13.336 1 93.69 53 VAL B C 1
ATOM 3487 O O . VAL B 1 53 ? -15.914 -5.777 13.32 1 93.69 53 VAL B O 1
ATOM 3490 N N . GLN B 1 54 ? -17.672 -6.551 14.406 1 92.94 54 GLN B N 1
ATOM 3491 C CA . GLN B 1 54 ? -17.156 -6.156 15.711 1 92.94 54 GLN B CA 1
ATOM 3492 C C . GLN B 1 54 ? -15.82 -6.844 16 1 92.94 54 GLN B C 1
ATOM 3494 O O . GLN B 1 54 ? -14.867 -6.203 16.453 1 92.94 54 GLN B O 1
ATOM 3499 N N . ASP B 1 55 ? -15.812 -8.07 15.727 1 92.06 55 ASP B N 1
ATOM 3500 C CA . ASP B 1 55 ? -14.602 -8.844 15.961 1 92.06 55 ASP B CA 1
ATOM 3501 C C . ASP B 1 55 ? -13.445 -8.352 15.086 1 92.06 55 ASP B C 1
ATOM 3503 O O . ASP B 1 55 ? -12.32 -8.188 15.57 1 92.06 55 ASP B O 1
ATOM 3507 N N . ARG B 1 56 ? -13.742 -8.094 13.828 1 92.5 56 ARG B N 1
ATOM 3508 C CA . ARG B 1 56 ? -12.734 -7.605 12.898 1 92.5 56 ARG B CA 1
ATOM 3509 C C . ARG B 1 56 ? -12.188 -6.25 13.344 1 92.5 56 ARG B C 1
ATOM 3511 O O . ARG B 1 56 ? -10.977 -6.027 13.336 1 92.5 56 ARG B O 1
ATOM 3518 N N . LEU B 1 57 ? -13.031 -5.348 13.758 1 93.12 57 LEU B N 1
ATOM 3519 C CA . LEU B 1 57 ? -12.641 -4.012 14.195 1 93.12 57 LEU B CA 1
ATOM 3520 C C . LEU B 1 57 ? -11.805 -4.086 15.477 1 93.12 57 LEU B C 1
ATOM 3522 O O . LEU B 1 57 ? -10.945 -3.24 15.703 1 93.12 57 LEU B O 1
ATOM 3526 N N . ALA B 1 58 ? -11.984 -5.129 16.219 1 89.38 58 ALA B N 1
ATOM 3527 C CA . ALA B 1 58 ? -11.305 -5.27 17.516 1 89.38 58 ALA B CA 1
ATOM 3528 C C . ALA B 1 58 ? -9.938 -5.934 17.328 1 89.38 58 ALA B C 1
ATOM 3530 O O . ALA B 1 58 ? -8.992 -5.625 18.062 1 89.38 58 ALA B O 1
ATOM 3531 N N . THR B 1 59 ? -9.828 -6.809 16.359 1 89.38 59 THR B N 1
ATOM 3532 C CA . THR B 1 59 ? -8.664 -7.688 16.328 1 89.38 59 THR B CA 1
ATOM 3533 C C . THR B 1 59 ? -7.73 -7.309 15.18 1 89.38 59 THR B C 1
ATOM 3535 O O . THR B 1 59 ? -6.52 -7.543 15.258 1 89.38 59 THR B O 1
ATOM 3538 N N . ASP B 1 60 ? -8.266 -6.785 14.133 1 89.06 60 ASP B N 1
ATOM 3539 C CA . ASP B 1 60 ? -7.457 -6.441 12.969 1 89.06 60 ASP B CA 1
ATOM 3540 C C . ASP B 1 60 ? -6.652 -5.164 13.219 1 89.06 60 ASP B C 1
ATOM 3542 O O . ASP B 1 60 ? -7.227 -4.105 13.477 1 89.06 60 ASP B O 1
ATOM 3546 N N . LYS B 1 61 ? -5.371 -5.227 13.07 1 85.62 61 LYS B N 1
ATOM 3547 C CA . LYS B 1 61 ? -4.461 -4.129 13.383 1 85.62 61 LYS B CA 1
ATOM 3548 C C . LYS B 1 61 ? -4.703 -2.936 12.461 1 85.62 61 LYS B C 1
ATOM 3550 O O . LYS B 1 61 ? -4.586 -1.783 12.875 1 85.62 61 LYS B O 1
ATOM 3555 N N . LEU B 1 62 ? -5.09 -3.182 11.242 1 85.12 62 LEU B N 1
ATOM 3556 C CA . LEU B 1 62 ? -5.289 -2.123 10.258 1 85.12 62 LEU B CA 1
ATOM 3557 C C . LEU B 1 62 ? -6.602 -1.389 10.508 1 85.12 62 LEU B C 1
ATOM 3559 O O . LEU B 1 62 ? -6.805 -0.281 10.008 1 85.12 62 LEU B O 1
ATOM 3563 N N . LEU B 1 63 ? -7.48 -2.008 11.273 1 92.25 63 LEU B N 1
ATOM 3564 C CA . LEU B 1 63 ? -8.805 -1.439 11.508 1 92.25 63 LEU B CA 1
ATOM 3565 C C . LEU B 1 63 ? -8.906 -0.857 12.914 1 92.25 63 LEU B C 1
ATOM 3567 O O . LEU B 1 63 ? -9.914 -0.248 13.266 1 92.25 63 LEU B O 1
ATOM 3571 N N . GLN B 1 64 ? -7.816 -0.982 13.648 1 87.94 64 GLN B N 1
ATOM 3572 C CA . GLN B 1 64 ? -7.82 -0.564 15.039 1 87.94 64 GLN B CA 1
ATOM 3573 C C . GLN B 1 64 ? -8.023 0.943 15.164 1 87.94 64 GLN B C 1
ATOM 3575 O O . GLN B 1 64 ? -8.516 1.427 16.188 1 87.94 64 GLN B O 1
ATOM 3580 N N . LYS B 1 65 ? -7.688 1.646 14.18 1 90.31 65 LYS B N 1
ATOM 3581 C CA . LYS B 1 65 ? -7.84 3.098 14.219 1 90.31 65 LYS B CA 1
ATOM 3582 C C . LYS B 1 65 ? -9.312 3.492 14.273 1 90.31 65 LYS B C 1
ATOM 3584 O O . LYS B 1 65 ? -9.641 4.617 14.664 1 90.31 65 LYS B O 1
ATOM 3589 N N . TRP B 1 66 ? -10.195 2.584 13.938 1 93.75 66 TRP B N 1
ATOM 3590 C CA . TRP B 1 66 ? -11.625 2.865 13.945 1 93.75 66 TRP B CA 1
ATOM 3591 C C . TRP B 1 66 ? -12.281 2.328 15.219 1 93.75 66 TRP B C 1
ATOM 3593 O O . TRP B 1 66 ? -13.477 2.012 15.219 1 93.75 66 TRP B O 1
ATOM 3603 N N . ARG B 1 67 ? -11.602 2.248 16.25 1 85.5 67 ARG B N 1
ATOM 3604 C CA . ARG B 1 67 ? -12.078 1.583 17.469 1 85.5 67 ARG B CA 1
ATOM 3605 C C . ARG B 1 67 ? -12.938 2.525 18.297 1 85.5 67 ARG B C 1
ATOM 3607 O O . ARG B 1 67 ? -13.656 2.084 19.203 1 85.5 67 ARG B O 1
ATOM 3614 N N . LYS B 1 68 ? -12.836 3.85 18.078 1 87.44 68 LYS B N 1
ATOM 3615 C CA . LYS B 1 68 ? -13.648 4.777 18.859 1 87.44 68 LYS B CA 1
ATOM 3616 C C . LYS B 1 68 ? -15.133 4.473 18.703 1 87.44 68 LYS B C 1
ATOM 3618 O O . LYS B 1 68 ? -15.594 4.168 17.594 1 87.44 68 LYS B O 1
ATOM 3623 N N . ASP B 1 69 ? -15.891 4.633 19.703 1 84.5 69 ASP B N 1
ATOM 3624 C CA . ASP B 1 69 ? -17.25 4.121 19.828 1 84.5 69 ASP B CA 1
ATOM 3625 C C . ASP B 1 69 ? -18.156 4.719 18.75 1 84.5 69 ASP B C 1
ATOM 3627 O O . ASP B 1 69 ? -18.906 3.996 18.078 1 84.5 69 ASP B O 1
ATOM 3631 N N . ASP B 1 70 ? -18.078 5.938 18.562 1 89.25 70 ASP B N 1
ATOM 3632 C CA . ASP B 1 70 ? -19 6.574 17.609 1 89.25 70 ASP B CA 1
ATOM 3633 C C . ASP B 1 70 ? -18.75 6.078 16.188 1 89.25 70 ASP B C 1
ATOM 3635 O O . ASP B 1 70 ? -19.688 5.734 15.477 1 89.25 70 ASP B O 1
ATOM 3639 N N . VAL B 1 71 ? -17.562 5.945 15.82 1 93.5 71 VAL B N 1
ATOM 3640 C CA . VAL B 1 71 ? -17.188 5.508 14.484 1 93.5 71 VAL B CA 1
ATOM 3641 C C . VAL B 1 71 ? -17.484 4.016 14.328 1 93.5 71 VAL B C 1
ATOM 3643 O O . VAL B 1 71 ? -18.016 3.584 13.297 1 93.5 71 VAL B O 1
ATOM 3646 N N . ARG B 1 72 ? -17.141 3.268 15.312 1 94 72 ARG B N 1
ATOM 3647 C CA . ARG B 1 72 ? -17.391 1.829 15.305 1 94 72 ARG B CA 1
ATOM 3648 C C . ARG B 1 72 ? -18.875 1.529 15.094 1 94 72 ARG B C 1
ATOM 3650 O O . ARG B 1 72 ? -19.234 0.692 14.266 1 94 72 ARG B O 1
ATOM 3657 N N . GLN B 1 73 ? -19.719 2.199 15.875 1 93.88 73 GLN B N 1
ATOM 3658 C CA . GLN B 1 73 ? -21.172 1.994 15.773 1 93.88 73 GLN B CA 1
ATOM 3659 C C . GLN B 1 73 ? -21.672 2.359 14.383 1 93.88 73 GLN B C 1
ATOM 3661 O O . GLN B 1 73 ? -22.531 1.671 13.836 1 93.88 73 GLN B O 1
ATOM 3666 N N . GLU B 1 74 ? -21.125 3.414 13.898 1 95.38 74 GLU B N 1
ATOM 3667 C CA . GLU B 1 74 ? -21.516 3.826 12.555 1 95.38 74 GLU B CA 1
ATOM 3668 C C . GLU B 1 74 ? -21.156 2.756 11.531 1 95.38 74 GLU B C 1
ATOM 3670 O O . GLU B 1 74 ? -21.969 2.4 10.68 1 95.38 74 GLU B O 1
ATOM 3675 N N . ILE B 1 75 ? -19.938 2.234 11.555 1 96.69 75 ILE B N 1
ATOM 3676 C CA . ILE B 1 75 ? -19.453 1.198 10.648 1 96.69 75 ILE B CA 1
ATOM 3677 C C . ILE B 1 75 ? -20.344 -0.038 10.758 1 96.69 75 ILE B C 1
ATOM 3679 O O . ILE B 1 75 ? -20.812 -0.566 9.75 1 96.69 75 ILE B O 1
ATOM 3683 N N . GLU B 1 76 ? -20.656 -0.473 12.016 1 94.69 76 GLU B N 1
ATOM 3684 C CA . GLU B 1 76 ? -21.453 -1.669 12.258 1 94.69 76 GLU B CA 1
ATOM 3685 C C . GLU B 1 76 ? -22.859 -1.524 11.672 1 94.69 76 GLU B C 1
ATOM 3687 O O . GLU B 1 76 ? -23.359 -2.445 11.031 1 94.69 76 GLU B O 1
ATOM 3692 N N . ALA B 1 77 ? -23.422 -0.407 11.875 1 93.62 77 ALA B N 1
ATOM 3693 C CA . ALA B 1 77 ? -24.781 -0.169 11.398 1 93.62 77 ALA B CA 1
ATOM 3694 C C . ALA B 1 77 ? -24.844 -0.199 9.875 1 93.62 77 ALA B C 1
ATOM 3696 O O . ALA B 1 77 ? -25.703 -0.875 9.297 1 93.62 77 ALA B O 1
ATOM 3697 N N . VAL B 1 78 ? -23.938 0.496 9.227 1 95.69 78 VAL B N 1
ATOM 3698 C CA . VAL B 1 78 ? -23.953 0.595 7.77 1 95.69 78 VAL B CA 1
ATOM 3699 C C . VAL B 1 78 ? -23.688 -0.779 7.156 1 95.69 78 VAL B C 1
ATOM 3701 O O . VAL B 1 78 ? -24.375 -1.18 6.207 1 95.69 78 VAL B O 1
ATOM 3704 N N . LEU B 1 79 ? -22.734 -1.532 7.664 1 94.88 79 LEU B N 1
ATOM 3705 C CA . LEU B 1 79 ? -22.359 -2.826 7.098 1 94.88 79 LEU B CA 1
ATOM 3706 C C . LEU B 1 79 ? -23.453 -3.859 7.355 1 94.88 79 LEU B C 1
ATOM 3708 O O . LEU B 1 79 ? -23.734 -4.707 6.5 1 94.88 79 LEU B O 1
ATOM 3712 N N . LYS B 1 80 ? -24.062 -3.785 8.531 1 91.44 80 LYS B N 1
ATOM 3713 C CA . LYS B 1 80 ? -25.172 -4.68 8.836 1 91.44 80 LYS B CA 1
ATOM 3714 C C . LYS B 1 80 ? -26.344 -4.441 7.883 1 91.44 80 LYS B C 1
ATOM 3716 O O . LYS B 1 80 ? -26.859 -5.387 7.281 1 91.44 80 LYS B O 1
ATOM 3721 N N . ASP B 1 81 ? -26.688 -3.215 7.715 1 90.56 81 ASP B N 1
ATOM 3722 C CA . ASP B 1 81 ? -27.828 -2.854 6.875 1 90.56 81 ASP B CA 1
ATOM 3723 C C . ASP B 1 81 ? -27.516 -3.113 5.402 1 90.56 81 ASP B C 1
ATOM 3725 O O . ASP B 1 81 ? -28.391 -3.549 4.652 1 90.56 81 ASP B O 1
ATOM 3729 N N . GLY B 1 82 ? -26.328 -2.877 5.008 1 91.38 82 GLY B N 1
ATOM 3730 C CA . GLY B 1 82 ? -25.938 -3.023 3.613 1 91.38 82 GLY B CA 1
ATOM 3731 C C . GLY B 1 82 ? -25.719 -4.469 3.201 1 91.38 82 GLY B C 1
ATOM 3732 O O . GLY B 1 82 ? -25.891 -4.816 2.031 1 91.38 82 GLY B O 1
ATOM 3733 N N . ALA B 1 83 ? -25.328 -5.297 4.078 1 90.44 83 ALA B N 1
ATOM 3734 C CA . ALA B 1 83 ? -24.969 -6.676 3.76 1 90.44 83 ALA B CA 1
ATOM 3735 C C . ALA B 1 83 ? -26.188 -7.477 3.324 1 90.44 83 ALA B C 1
ATOM 3737 O O . ALA B 1 83 ? -26.094 -8.359 2.469 1 90.44 83 ALA B O 1
ATOM 3738 N N . LYS B 1 84 ? -27.344 -7.141 3.936 1 85 84 LYS B N 1
ATOM 3739 C CA . LYS B 1 84 ? -28.578 -7.863 3.641 1 85 84 LYS B CA 1
ATOM 3740 C C . LYS B 1 84 ? -28.359 -9.367 3.695 1 85 84 LYS B C 1
ATOM 3742 O O . LYS B 1 84 ? -28.75 -10.094 2.773 1 85 84 LYS B O 1
ATOM 3747 N N . GLY B 1 85 ? -27.609 -9.742 4.637 1 82.12 85 GLY B N 1
ATOM 3748 C CA . GLY B 1 85 ? -27.391 -11.164 4.879 1 82.12 85 GLY B CA 1
ATOM 3749 C C . GLY B 1 85 ? -26.188 -11.711 4.145 1 82.12 85 GLY B C 1
ATOM 3750 O O . GLY B 1 85 ? -25.828 -12.883 4.297 1 82.12 85 GLY B O 1
ATOM 3751 N N . MET B 1 86 ? -25.531 -10.977 3.355 1 86.25 86 MET B N 1
ATOM 3752 C CA . MET B 1 86 ? -24.391 -11.461 2.592 1 86.25 86 MET B CA 1
ATOM 3753 C C . MET B 1 86 ? -23.094 -11.234 3.365 1 86.25 86 MET B C 1
ATOM 3755 O O . MET B 1 86 ? -22.516 -10.148 3.326 1 86.25 86 MET B O 1
ATOM 3759 N N . PHE B 1 87 ? -22.594 -12.336 3.984 1 87.75 87 PHE B N 1
ATOM 3760 C CA . PHE B 1 87 ? -21.359 -12.289 4.766 1 87.75 87 PHE B CA 1
ATOM 3761 C C . PHE B 1 87 ? -20.188 -11.859 3.898 1 87.75 87 PHE B C 1
ATOM 3763 O O . PHE B 1 87 ? -19.344 -11.07 4.332 1 87.75 87 PHE B O 1
ATOM 3770 N N . ARG B 1 88 ? -20.203 -12.336 2.723 1 91.44 88 ARG B N 1
ATOM 3771 C CA . ARG B 1 88 ? -19.109 -12.047 1.8 1 91.44 88 ARG B CA 1
ATOM 3772 C C . ARG B 1 88 ? -19.031 -10.555 1.498 1 91.44 88 ARG B C 1
ATOM 3774 O O . ARG B 1 88 ? -17.938 -9.984 1.456 1 91.44 88 ARG B O 1
ATOM 3781 N N . TRP B 1 89 ? -20.141 -9.984 1.306 1 93.81 89 TRP B N 1
ATOM 3782 C CA . TRP B 1 89 ? -20.203 -8.547 1.066 1 93.81 89 TRP B CA 1
ATOM 3783 C C . TRP B 1 89 ? -19.625 -7.777 2.248 1 93.81 89 TRP B C 1
ATOM 3785 O O . TRP B 1 89 ? -18.766 -6.918 2.074 1 93.81 89 TRP B O 1
ATOM 3795 N N . ALA B 1 90 ? -20.047 -8.125 3.432 1 93.69 90 ALA B N 1
ATOM 3796 C CA . ALA B 1 90 ? -19.594 -7.445 4.641 1 93.69 90 ALA B CA 1
ATOM 3797 C C . ALA B 1 90 ? -18.078 -7.605 4.809 1 93.69 90 ALA B C 1
ATOM 3799 O O . ALA B 1 90 ? -17.375 -6.641 5.133 1 93.69 90 ALA B O 1
ATOM 3800 N N . ALA B 1 91 ? -17.594 -8.781 4.527 1 91.88 91 ALA B N 1
ATOM 3801 C CA . ALA B 1 91 ? -16.172 -9.062 4.676 1 91.88 91 ALA B CA 1
ATOM 3802 C C . ALA B 1 91 ? -15.336 -8.188 3.738 1 91.88 91 ALA B C 1
ATOM 3804 O O . ALA B 1 91 ? -14.336 -7.598 4.152 1 91.88 91 ALA B O 1
ATOM 3805 N N . CYS B 1 92 ? -15.789 -8.07 2.516 1 95.25 92 CYS B N 1
ATOM 3806 C CA . CYS B 1 92 ? -15.078 -7.262 1.53 1 95.25 92 CYS B CA 1
ATOM 3807 C C . CYS B 1 92 ? -15.117 -5.785 1.907 1 95.25 92 CYS B C 1
ATOM 3809 O O . CYS B 1 92 ? -14.117 -5.078 1.771 1 95.25 92 CYS B O 1
ATOM 3811 N N . GLN B 1 93 ? -16.266 -5.336 2.387 1 96.06 93 GLN B N 1
ATOM 3812 C CA . GLN B 1 93 ? -16.422 -3.916 2.699 1 96.06 93 GLN B CA 1
ATOM 3813 C C . GLN B 1 93 ? -15.562 -3.529 3.904 1 96.06 93 GLN B C 1
ATOM 3815 O O . GLN B 1 93 ? -14.961 -2.451 3.926 1 96.06 93 GLN B O 1
ATOM 3820 N N . VAL B 1 94 ? -15.508 -4.41 4.855 1 94.81 94 VAL B N 1
ATOM 3821 C CA . VAL B 1 94 ? -14.688 -4.133 6.023 1 94.81 94 VAL B CA 1
ATOM 3822 C C . VAL B 1 94 ? -13.227 -3.957 5.602 1 94.81 94 VAL B C 1
ATOM 3824 O O . VAL B 1 94 ? -12.539 -3.064 6.098 1 94.81 94 VAL B O 1
ATOM 3827 N N . ASP B 1 95 ? -12.75 -4.773 4.668 1 92.5 95 ASP B N 1
ATOM 3828 C CA . ASP B 1 95 ? -11.383 -4.68 4.164 1 92.5 95 ASP B CA 1
ATOM 3829 C C . ASP B 1 95 ? -11.117 -3.312 3.539 1 92.5 95 ASP B C 1
ATOM 3831 O O . ASP B 1 95 ? -10.016 -2.768 3.67 1 92.5 95 ASP B O 1
ATOM 3835 N N . SER B 1 96 ? -12.086 -2.795 2.893 1 92.75 96 SER B N 1
ATOM 3836 C CA . SER B 1 96 ? -11.914 -1.53 2.186 1 92.75 96 SER B CA 1
ATOM 3837 C C . SER B 1 96 ? -11.75 -0.37 3.16 1 92.75 96 SER B C 1
ATOM 3839 O O . SER B 1 96 ? -11.148 0.652 2.82 1 92.75 96 SER B O 1
ATOM 3841 N N . LEU B 1 97 ? -12.266 -0.549 4.379 1 94.88 97 LEU B N 1
ATOM 3842 C CA . LEU B 1 97 ? -12.234 0.539 5.348 1 94.88 97 LEU B CA 1
ATOM 3843 C C . LEU B 1 97 ? -10.828 0.73 5.91 1 94.88 97 LEU B C 1
ATOM 3845 O O . LEU B 1 97 ? -10.516 1.792 6.453 1 94.88 97 LEU B O 1
ATOM 3849 N N . ALA B 1 98 ? -10.031 -0.321 5.777 1 89.19 98 ALA B N 1
ATOM 3850 C CA . ALA B 1 98 ? -8.656 -0.259 6.281 1 89.19 98 ALA B CA 1
ATOM 3851 C C . ALA B 1 98 ? -7.84 0.775 5.516 1 89.19 98 ALA B C 1
ATOM 3853 O O . ALA B 1 98 ? -6.883 1.338 6.051 1 89.19 98 ALA B O 1
ATOM 3854 N N . LYS B 1 99 ? -8.234 1.133 4.34 1 89.19 99 LYS B N 1
ATOM 3855 C CA . LYS B 1 99 ? -7.465 2.027 3.479 1 89.19 99 LYS B CA 1
ATOM 3856 C C . LYS B 1 99 ? -7.801 3.488 3.766 1 89.19 99 LYS B C 1
ATOM 3858 O O . LYS B 1 99 ? -7.078 4.391 3.342 1 89.19 99 LYS B O 1
ATOM 3863 N N . CYS B 1 100 ? -8.852 3.742 4.445 1 94.25 100 CYS B N 1
ATOM 3864 C CA . CYS B 1 100 ? -9.258 5.109 4.754 1 94.25 100 CYS B CA 1
ATOM 3865 C C . CYS B 1 100 ? -8.312 5.738 5.777 1 94.25 100 CYS B C 1
ATOM 3867 O O . CYS B 1 100 ? -7.895 5.078 6.73 1 94.25 100 CYS B O 1
ATOM 3869 N N . ARG B 1 101 ? -8.016 6.988 5.539 1 94.31 101 ARG B N 1
ATOM 3870 C CA . ARG B 1 101 ? -7.012 7.645 6.371 1 94.31 101 ARG B CA 1
ATOM 3871 C C . ARG B 1 101 ? -7.664 8.438 7.496 1 94.31 101 ARG B C 1
ATOM 3873 O O . ARG B 1 101 ? -7.051 8.656 8.547 1 94.31 101 ARG B O 1
ATOM 3880 N N . ASN B 1 102 ? -8.812 8.906 7.289 1 95.88 102 ASN B N 1
ATOM 3881 C CA . ASN B 1 102 ? -9.5 9.766 8.242 1 95.88 102 ASN B CA 1
ATOM 3882 C C . ASN B 1 102 ? -11.016 9.555 8.203 1 95.88 102 ASN B C 1
ATOM 3884 O O . ASN B 1 102 ? -11.516 8.781 7.383 1 95.88 102 ASN B O 1
ATOM 3888 N N . ARG B 1 103 ? -11.75 10.188 9.078 1 96.25 103 ARG B N 1
ATOM 3889 C CA . ARG B 1 103 ? -13.188 9.992 9.227 1 96.25 103 ARG B CA 1
ATOM 3890 C C . ARG B 1 103 ? -13.938 10.492 8 1 96.25 103 ARG B C 1
ATOM 3892 O O . ARG B 1 103 ? -14.945 9.906 7.602 1 96.25 103 ARG B O 1
ATOM 3899 N N . ALA B 1 104 ? -13.477 11.594 7.434 1 95.75 104 ALA B N 1
ATOM 3900 C CA . ALA B 1 104 ? -14.125 12.125 6.238 1 95.75 104 ALA B CA 1
ATOM 3901 C C . ALA B 1 104 ? -14.109 11.102 5.105 1 95.75 104 ALA B C 1
ATOM 3903 O O . ALA B 1 104 ? -15.148 10.828 4.5 1 95.75 104 ALA B O 1
ATOM 3904 N N . THR B 1 105 ? -12.953 10.562 4.836 1 95.25 105 THR B N 1
ATOM 3905 C CA . THR B 1 105 ? -12.844 9.562 3.777 1 95.25 105 THR B CA 1
ATOM 3906 C C . THR B 1 105 ? -13.586 8.289 4.16 1 95.25 105 THR B C 1
ATOM 3908 O O . THR B 1 105 ? -14.156 7.613 3.301 1 95.25 105 THR B O 1
ATOM 3911 N N . LEU B 1 106 ? -13.578 7.887 5.426 1 96.44 106 LEU B N 1
ATOM 3912 C CA . LEU B 1 106 ? -14.328 6.73 5.914 1 96.44 106 LEU B CA 1
ATOM 3913 C C . LEU B 1 106 ? -15.82 6.898 5.637 1 96.44 106 LEU B C 1
ATOM 3915 O O . LEU B 1 106 ? -16.453 6 5.07 1 96.44 106 LEU B O 1
ATOM 3919 N N . ARG B 1 107 ? -16.344 8.023 6.027 1 96.38 107 ARG B N 1
ATOM 3920 C CA . ARG B 1 107 ? -17.766 8.273 5.859 1 96.38 107 ARG B CA 1
ATOM 3921 C C . ARG B 1 107 ? -18.141 8.352 4.383 1 96.38 107 ARG B C 1
ATOM 3923 O O . ARG B 1 107 ? -19.203 7.871 3.98 1 96.38 107 ARG B O 1
ATOM 3930 N N . LYS B 1 108 ? -17.297 8.992 3.641 1 95.5 108 LYS B N 1
ATOM 3931 C CA . LYS B 1 108 ? -17.516 8.992 2.197 1 95.5 108 LYS B CA 1
ATOM 3932 C C . LYS B 1 108 ? -17.562 7.57 1.644 1 95.5 108 LYS B C 1
ATOM 3934 O O . LYS B 1 108 ? -18.422 7.238 0.828 1 95.5 108 LYS B O 1
ATOM 3939 N N . THR B 1 109 ? -16.625 6.715 2.059 1 95.44 109 THR B N 1
ATOM 3940 C CA . THR B 1 109 ? -16.562 5.324 1.625 1 95.44 109 THR B CA 1
ATOM 3941 C C . THR B 1 109 ? -17.812 4.57 2.061 1 95.44 109 THR B C 1
ATOM 3943 O O . THR B 1 109 ? -18.438 3.865 1.259 1 95.44 109 THR B O 1
ATOM 3946 N N . LEU B 1 110 ? -18.219 4.738 3.322 1 96.56 110 LEU B N 1
ATOM 3947 C CA . LEU B 1 110 ? -19.406 4.07 3.854 1 96.56 110 LEU B CA 1
ATOM 3948 C C . LEU B 1 110 ? -20.656 4.477 3.074 1 96.56 110 LEU B C 1
ATOM 3950 O O . LEU B 1 110 ? -21.562 3.664 2.889 1 96.56 110 LEU B O 1
ATOM 3954 N N . ALA B 1 111 ? -20.641 5.691 2.588 1 96.06 111 ALA B N 1
ATOM 3955 C CA . ALA B 1 111 ? -21.797 6.223 1.878 1 96.06 111 ALA B CA 1
ATOM 3956 C C . ALA B 1 111 ? -21.844 5.711 0.44 1 96.06 111 ALA B C 1
ATOM 3958 O O . ALA B 1 111 ? -22.891 5.75 -0.208 1 96.06 111 ALA B O 1
ATOM 3959 N N . THR B 1 112 ? -20.688 5.25 -0.041 1 95.62 112 THR B N 1
ATOM 3960 C CA . THR B 1 112 ? -20.625 4.895 -1.454 1 95.62 112 THR B CA 1
ATOM 3961 C C . THR B 1 112 ? -20.312 3.41 -1.623 1 95.62 112 THR B C 1
ATOM 3963 O O . THR B 1 112 ? -19.766 3.002 -2.652 1 95.62 112 THR B O 1
ATOM 3966 N N . LEU B 1 113 ? -20.516 2.594 -0.634 1 95.56 113 LEU B N 1
ATOM 3967 C CA . LEU B 1 113 ? -20.281 1.159 -0.752 1 95.56 113 LEU B CA 1
ATOM 3968 C C . LEU B 1 113 ? -21.109 0.562 -1.882 1 95.56 113 LEU B C 1
ATOM 3970 O O . LEU B 1 113 ? -22.266 0.94 -2.072 1 95.56 113 LEU B O 1
ATOM 3974 N N . PRO B 1 114 ? -20.484 -0.339 -2.672 1 95.25 114 PRO B N 1
ATOM 3975 C CA . PRO B 1 114 ? -21.281 -0.983 -3.729 1 95.25 114 PRO B CA 1
ATOM 3976 C C . PRO B 1 114 ? -22.438 -1.811 -3.18 1 95.25 114 PRO B C 1
ATOM 3978 O O . PRO B 1 114 ? -22.281 -2.52 -2.182 1 95.25 114 PRO B O 1
ATOM 3981 N N . PRO B 1 115 ? -23.547 -1.789 -3.818 1 92.44 115 PRO B N 1
ATOM 3982 C CA . PRO B 1 115 ? -24.719 -2.482 -3.287 1 92.44 115 PRO B CA 1
ATOM 3983 C C . PRO B 1 115 ? -24.688 -3.982 -3.566 1 92.44 115 PRO B C 1
ATOM 3985 O O . PRO B 1 115 ? -25.391 -4.75 -2.9 1 92.44 115 PRO B O 1
ATOM 3988 N N . THR B 1 116 ? -23.938 -4.426 -4.551 1 93.06 116 THR B N 1
ATOM 3989 C CA . THR B 1 116 ? -23.953 -5.836 -4.918 1 93.06 116 THR B CA 1
ATOM 3990 C C . THR B 1 116 ? -22.562 -6.441 -4.824 1 93.06 116 THR B C 1
ATOM 3992 O O . THR B 1 116 ? -21.562 -5.711 -4.777 1 93.06 116 THR B O 1
ATOM 3995 N N . LEU B 1 117 ? -22.531 -7.727 -4.785 1 93.19 117 LEU B N 1
ATOM 3996 C CA . LEU B 1 117 ? -21.266 -8.445 -4.75 1 93.19 117 LEU B CA 1
ATOM 3997 C C . LEU B 1 117 ? -20.484 -8.242 -6.047 1 93.19 117 LEU B C 1
ATOM 3999 O O . LEU B 1 117 ? -19.266 -8.055 -6.027 1 93.19 117 LEU B O 1
ATOM 4003 N N . ASP B 1 118 ? -21.188 -8.25 -7.16 1 94.62 118 ASP B N 1
ATOM 4004 C CA . ASP B 1 118 ? -20.547 -8.031 -8.453 1 94.62 118 ASP B CA 1
ATOM 4005 C C . ASP B 1 118 ? -19.812 -6.691 -8.484 1 94.62 118 ASP B C 1
ATOM 4007 O O . ASP B 1 118 ? -18.65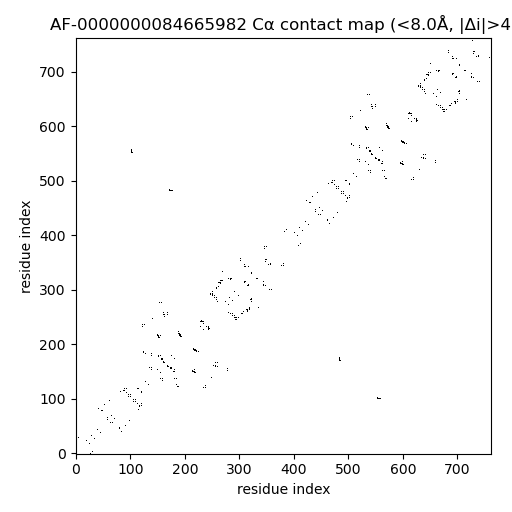6 -6.617 -8.867 1 94.62 118 ASP B O 1
ATOM 4011 N N . GLN B 1 119 ? -20.531 -5.711 -8.039 1 95.88 119 GLN B N 1
ATOM 4012 C CA . GLN B 1 119 ? -19.938 -4.379 -8.023 1 95.88 119 GLN B CA 1
ATOM 4013 C C . GLN B 1 119 ? -18.781 -4.309 -7.027 1 95.88 119 GLN B C 1
ATOM 4015 O O . GLN B 1 119 ? -17.812 -3.582 -7.246 1 95.88 119 GLN B O 1
ATOM 4020 N N . THR B 1 120 ? -18.906 -5.047 -5.934 1 96.31 120 THR B N 1
ATOM 4021 C CA . THR B 1 120 ? -17.828 -5.137 -4.945 1 96.31 120 THR B CA 1
ATOM 4022 C C . THR B 1 120 ? -16.578 -5.742 -5.562 1 96.31 120 THR B C 1
ATOM 4024 O O . THR B 1 120 ? -15.484 -5.188 -5.43 1 96.31 120 THR B O 1
ATOM 4027 N N . TYR B 1 121 ? -16.75 -6.844 -6.254 1 97.44 121 TYR B N 1
ATOM 4028 C CA . TYR B 1 121 ? -15.617 -7.5 -6.891 1 97.44 121 TYR B CA 1
ATOM 4029 C C . TYR B 1 121 ? -15.008 -6.613 -7.977 1 97.44 121 TYR B C 1
ATOM 4031 O O . TYR B 1 121 ? -13.789 -6.539 -8.117 1 97.44 121 TYR B O 1
ATOM 4039 N N . GLU B 1 122 ? -15.891 -5.973 -8.719 1 97.5 122 GLU B N 1
ATOM 4040 C CA . GLU B 1 122 ? -15.406 -5.051 -9.742 1 97.5 122 GLU B CA 1
ATOM 4041 C C . GLU B 1 122 ? -14.523 -3.967 -9.141 1 97.5 122 GLU B C 1
ATOM 4043 O O . GLU B 1 122 ? -13.453 -3.658 -9.688 1 97.5 122 GLU B O 1
ATOM 4048 N N . ARG B 1 123 ? -14.977 -3.43 -8.07 1 95.62 123 ARG B N 1
ATOM 4049 C CA . ARG B 1 123 ? -14.219 -2.381 -7.395 1 95.62 123 ARG B CA 1
ATOM 4050 C C . ARG B 1 123 ? -12.867 -2.9 -6.914 1 95.62 123 ARG B C 1
ATOM 4052 O O . ARG B 1 123 ? -11.852 -2.221 -7.059 1 95.62 123 ARG B O 1
ATOM 4059 N N . ILE B 1 124 ? -12.797 -4.074 -6.312 1 96.62 124 ILE B N 1
ATOM 4060 C CA . ILE B 1 124 ? -11.562 -4.664 -5.805 1 96.62 124 ILE B CA 1
ATOM 4061 C C . ILE B 1 124 ? -10.602 -4.914 -6.957 1 96.62 124 ILE B C 1
ATOM 4063 O O . ILE B 1 124 ? -9.422 -4.555 -6.879 1 96.62 124 ILE B O 1
ATOM 4067 N N . LEU B 1 125 ? -11.125 -5.484 -8.055 1 97.94 125 LEU B N 1
ATOM 4068 C CA . LEU B 1 125 ? -10.305 -5.793 -9.219 1 97.94 125 LEU B CA 1
ATOM 4069 C C . LEU B 1 125 ? -9.758 -4.52 -9.852 1 97.94 125 LEU B C 1
ATOM 4071 O O . LEU B 1 125 ? -8.586 -4.457 -10.227 1 97.94 125 LEU B O 1
ATOM 4075 N N . SER B 1 126 ? -10.625 -3.518 -9.914 1 96 126 SER B N 1
ATOM 4076 C CA . SER B 1 126 ? -10.242 -2.262 -10.547 1 96 126 SER B CA 1
ATOM 4077 C C . SER B 1 126 ? -9.219 -1.511 -9.711 1 96 126 SER B C 1
ATOM 4079 O O . SER B 1 126 ? -8.492 -0.652 -10.219 1 96 126 SER B O 1
ATOM 4081 N N . ALA B 1 127 ? -9.141 -1.821 -8.469 1 92.69 127 ALA B N 1
ATOM 4082 C CA . ALA B 1 127 ? -8.227 -1.139 -7.555 1 92.69 127 ALA B CA 1
ATOM 4083 C C . ALA B 1 127 ? -6.844 -1.775 -7.586 1 92.69 127 ALA B C 1
ATOM 4085 O O . ALA B 1 127 ? -5.887 -1.225 -7.039 1 92.69 127 ALA B O 1
ATOM 4086 N N . ILE B 1 128 ? -6.676 -2.934 -8.227 1 95.06 128 ILE B N 1
ATOM 4087 C CA . ILE B 1 128 ? -5.367 -3.568 -8.336 1 95.06 128 ILE B CA 1
ATOM 4088 C C . ILE B 1 128 ? -4.453 -2.709 -9.211 1 95.06 128 ILE B C 1
ATOM 4090 O O . ILE B 1 128 ? -4.852 -2.248 -10.281 1 95.06 128 ILE B O 1
ATOM 4094 N N . SER B 1 129 ? -3.258 -2.488 -8.719 1 91.25 129 SER B N 1
ATOM 4095 C CA . SER B 1 129 ? -2.322 -1.633 -9.445 1 91.25 129 SER B CA 1
ATOM 4096 C C . SER B 1 129 ? -1.995 -2.211 -10.82 1 91.25 129 SER B C 1
ATOM 4098 O O . SER B 1 129 ? -2.074 -3.424 -11.023 1 91.25 129 SER B O 1
ATOM 4100 N N . GLU B 1 130 ? -1.589 -1.376 -11.672 1 91.19 130 GLU B N 1
ATOM 4101 C CA . GLU B 1 130 ? -1.222 -1.804 -13.016 1 91.19 130 GLU B CA 1
ATOM 4102 C C . GLU B 1 130 ? -0.047 -2.777 -12.992 1 91.19 130 GLU B C 1
ATOM 4104 O O . GLU B 1 130 ? -0.029 -3.76 -13.734 1 91.19 130 GLU B O 1
ATOM 4109 N N . ALA B 1 131 ? 0.875 -2.58 -12.117 1 88.75 131 ALA B N 1
ATOM 4110 C CA . ALA B 1 131 ? 2.062 -3.424 -12 1 88.75 131 ALA B CA 1
ATOM 4111 C C . ALA B 1 131 ? 1.694 -4.832 -11.547 1 88.75 131 ALA B C 1
ATOM 4113 O O . ALA B 1 131 ? 2.348 -5.805 -11.93 1 88.75 131 ALA B O 1
ATOM 4114 N N . ASP B 1 132 ? 0.618 -4.938 -10.758 1 94.81 132 ASP B N 1
ATOM 4115 C CA . ASP B 1 132 ? 0.244 -6.223 -10.172 1 94.81 132 ASP B CA 1
ATOM 4116 C C . ASP B 1 132 ? -0.844 -6.906 -11 1 94.81 132 ASP B C 1
ATOM 4118 O O . ASP B 1 132 ? -1.176 -8.07 -10.758 1 94.81 132 ASP B O 1
ATOM 4122 N N . SER B 1 133 ? -1.408 -6.223 -11.961 1 96.94 133 SER B N 1
ATOM 4123 C CA . SER B 1 133 ? -2.588 -6.695 -12.68 1 96.94 133 SER B CA 1
ATOM 4124 C C . SER B 1 133 ? -2.32 -8.031 -13.367 1 96.94 133 SER B C 1
ATOM 4126 O O . SER B 1 133 ? -3.125 -8.961 -13.266 1 96.94 133 SER B O 1
ATOM 4128 N N . GLU B 1 134 ? -1.144 -8.102 -14.047 1 96.31 134 GLU B N 1
ATOM 4129 C CA . GLU B 1 134 ? -0.833 -9.344 -14.758 1 96.31 134 GLU B CA 1
ATOM 4130 C C . GLU B 1 134 ? -0.659 -10.508 -13.781 1 96.31 134 GLU B C 1
ATOM 4132 O O . GLU B 1 134 ? -1.069 -11.633 -14.078 1 96.31 134 GLU B O 1
ATOM 4137 N N . TYR B 1 135 ? -0.048 -10.25 -12.664 1 97.31 135 TYR B N 1
ATOM 4138 C CA . TYR B 1 135 ? 0.117 -11.273 -11.648 1 97.31 135 TYR B CA 1
ATOM 4139 C C . TYR B 1 135 ? -1.233 -11.719 -11.094 1 97.31 135 TYR B C 1
ATOM 4141 O O . TYR B 1 135 ? -1.471 -12.914 -10.914 1 97.31 135 TYR B O 1
ATOM 4149 N N . ALA B 1 136 ? -2.111 -10.711 -10.883 1 98.19 136 ALA B N 1
ATOM 4150 C CA . ALA B 1 136 ? -3.443 -11.031 -10.375 1 98.19 136 ALA B CA 1
ATOM 4151 C C . ALA B 1 136 ? -4.199 -11.938 -11.344 1 98.19 136 ALA B C 1
ATOM 4153 O O . ALA B 1 136 ? -4.844 -12.898 -10.93 1 98.19 136 ALA B O 1
ATOM 4154 N N . ILE B 1 137 ? -4.094 -11.664 -12.609 1 98 137 ILE B N 1
ATOM 4155 C CA . ILE B 1 137 ? -4.77 -12.461 -13.633 1 98 137 ILE B CA 1
ATOM 4156 C C . ILE B 1 137 ? -4.273 -13.898 -13.578 1 98 137 ILE B C 1
ATOM 4158 O O . ILE B 1 137 ? -5.074 -14.844 -13.578 1 98 137 ILE B O 1
ATOM 4162 N N . ARG B 1 138 ? -2.979 -14.039 -13.508 1 97.94 138 ARG B N 1
ATOM 4163 C CA . ARG B 1 138 ? -2.391 -15.375 -13.477 1 97.94 138 ARG B CA 1
ATOM 4164 C C . ARG B 1 138 ? -2.805 -16.125 -12.219 1 97.94 138 ARG B C 1
ATOM 4166 O O . ARG B 1 138 ? -3.209 -17.281 -12.281 1 97.94 138 ARG B O 1
ATOM 4173 N N . ILE B 1 139 ? -2.789 -15.484 -11.062 1 98.38 139 ILE B N 1
ATOM 4174 C CA . ILE B 1 139 ? -3.143 -16.109 -9.789 1 98.38 139 ILE B CA 1
ATOM 4175 C C . ILE B 1 139 ? -4.605 -16.531 -9.812 1 98.38 139 ILE B C 1
ATOM 4177 O O . ILE B 1 139 ? -4.926 -17.688 -9.516 1 98.38 139 ILE B O 1
ATOM 4181 N N . LEU B 1 140 ? -5.477 -15.602 -10.227 1 98.5 140 LEU B N 1
ATOM 4182 C CA . LEU B 1 140 ? -6.91 -15.875 -10.203 1 98.5 140 LEU B CA 1
ATOM 4183 C C . LEU B 1 140 ? -7.273 -16.969 -11.195 1 98.5 140 LEU B C 1
ATOM 4185 O O . LEU B 1 140 ? -8.133 -17.812 -10.914 1 98.5 140 LEU B O 1
ATOM 4189 N N . ARG B 1 141 ? -6.637 -17.031 -12.328 1 98.19 141 ARG B N 1
ATOM 4190 C CA . ARG B 1 141 ? -6.875 -18.078 -13.312 1 98.19 141 ARG B CA 1
ATOM 4191 C C . ARG B 1 141 ? -6.52 -19.453 -12.742 1 98.19 141 ARG B C 1
ATOM 4193 O O . ARG B 1 141 ? -7.32 -20.391 -12.82 1 98.19 141 ARG B O 1
ATOM 4200 N N . TRP B 1 142 ? -5.387 -19.531 -12.156 1 98.44 142 TRP B N 1
ATOM 4201 C CA . TRP B 1 142 ? -4.949 -20.812 -11.609 1 98.44 142 TRP B CA 1
ATOM 4202 C C . TRP B 1 142 ? -5.824 -21.234 -10.43 1 98.44 142 TRP B C 1
ATOM 4204 O O . TRP B 1 142 ? -6.152 -22.422 -10.281 1 98.44 142 TRP B O 1
ATOM 4214 N N . LEU B 1 143 ? -6.203 -20.281 -9.617 1 98.06 143 LEU B N 1
ATOM 4215 C CA . LEU B 1 143 ? -7.043 -20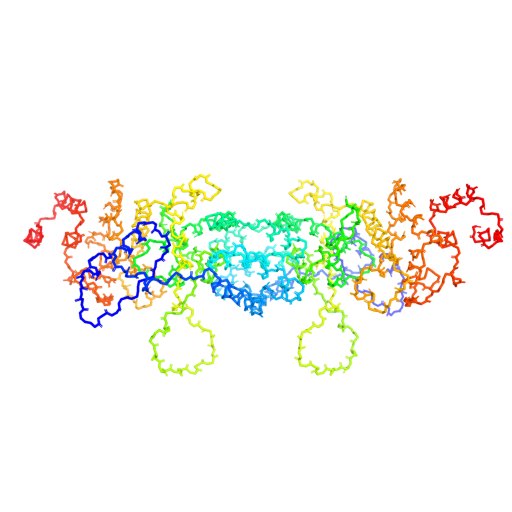.625 -8.477 1 98.06 143 LEU B CA 1
ATOM 4216 C C . LEU B 1 143 ? -8.438 -21.031 -8.93 1 98.06 143 LEU B C 1
ATOM 4218 O O . LEU B 1 143 ? -9.102 -21.844 -8.266 1 98.06 143 LEU B O 1
ATOM 4222 N N . THR B 1 144 ? -8.891 -20.516 -10.008 1 98.19 144 THR B N 1
ATOM 4223 C CA . THR B 1 144 ? -10.219 -20.797 -10.523 1 98.19 144 THR B CA 1
ATOM 4224 C C . THR B 1 144 ? -10.266 -22.156 -11.219 1 98.19 144 THR B C 1
ATOM 4226 O O . THR B 1 144 ? -11.25 -22.891 -11.102 1 98.19 144 THR B O 1
ATOM 4229 N N . PHE B 1 145 ? -9.156 -22.578 -11.852 1 97.88 145 PHE B N 1
ATOM 4230 C CA . PHE B 1 145 ? -9.281 -23.703 -12.773 1 97.88 145 PHE B CA 1
ATOM 4231 C C . PHE B 1 145 ? -8.375 -24.859 -12.359 1 97.88 145 PHE B C 1
ATOM 4233 O O . PHE B 1 145 ? -8.406 -25.922 -12.953 1 97.88 145 PHE B O 1
ATOM 4240 N N . SER B 1 146 ? -7.559 -24.625 -11.32 1 97.06 146 SER B N 1
ATOM 4241 C CA . SER B 1 146 ? -6.688 -25.719 -10.883 1 97.06 146 SER B CA 1
ATOM 4242 C C . SER B 1 146 ? -7.5 -26.938 -10.461 1 97.06 146 SER B C 1
ATOM 4244 O O . SER B 1 146 ? -8.594 -26.797 -9.914 1 97.06 146 SER B O 1
ATOM 4246 N N . ALA B 1 147 ? -6.895 -28.062 -10.672 1 95.69 147 ALA B N 1
ATOM 4247 C CA . ALA B 1 147 ? -7.562 -29.328 -10.406 1 95.69 147 ALA B CA 1
ATOM 4248 C C . ALA B 1 147 ? -7.387 -29.75 -8.953 1 95.69 147 ALA B C 1
ATOM 4250 O O . ALA B 1 147 ? -8.062 -30.656 -8.477 1 95.69 147 ALA B O 1
ATOM 4251 N N . ARG B 1 148 ? -6.555 -29.172 -8.219 1 94.19 148 ARG B N 1
ATOM 4252 C CA . ARG B 1 148 ? -6.324 -29.406 -6.797 1 94.19 148 ARG B CA 1
ATOM 4253 C C . ARG B 1 148 ? -5.945 -28.109 -6.086 1 94.19 148 ARG B C 1
ATOM 4255 O O . ARG B 1 148 ? -5.566 -27.125 -6.727 1 94.19 148 ARG B O 1
ATOM 4262 N N . PRO B 1 149 ? -6.066 -28.109 -4.766 1 94.25 149 PRO B N 1
ATOM 4263 C CA . PRO B 1 149 ? -5.641 -26.922 -4.031 1 94.25 14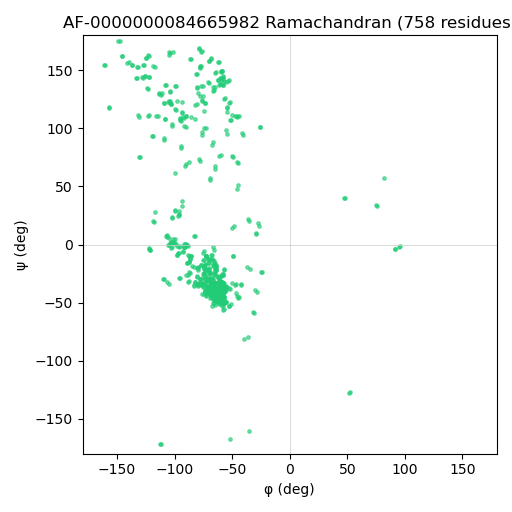9 PRO B CA 1
ATOM 4264 C C . PRO B 1 149 ? -4.164 -26.594 -4.23 1 94.25 149 PRO B C 1
ATOM 4266 O O . PRO B 1 149 ? -3.342 -27.516 -4.355 1 94.25 149 PRO B O 1
ATOM 4269 N N . LEU B 1 150 ? -3.869 -25.391 -4.285 1 96.25 150 LEU B N 1
ATOM 4270 C CA . LEU B 1 150 ? -2.498 -24.922 -4.469 1 96.25 150 LEU B CA 1
ATOM 4271 C C . LEU B 1 150 ? -1.951 -24.312 -3.184 1 96.25 150 LEU B C 1
ATOM 4273 O O . LEU B 1 150 ? -2.668 -23.609 -2.473 1 96.25 150 LEU B O 1
ATOM 4277 N N . SER B 1 151 ? -0.723 -24.641 -2.881 1 94.62 151 SER B N 1
ATOM 4278 C CA . SER B 1 151 ? -0.056 -24.016 -1.735 1 94.62 151 SER B CA 1
ATOM 4279 C C . SER B 1 151 ? 0.397 -22.594 -2.053 1 94.62 151 SER B C 1
ATOM 4281 O O . SER B 1 151 ? 0.399 -22.188 -3.215 1 94.62 151 SER B O 1
ATOM 4283 N N . ILE B 1 152 ? 0.738 -21.922 -1.016 1 94.62 152 ILE B N 1
ATOM 4284 C CA . ILE B 1 152 ? 1.208 -20.562 -1.18 1 94.62 152 ILE B CA 1
ATOM 4285 C C . ILE B 1 152 ? 2.482 -20.547 -2.021 1 94.62 152 ILE B C 1
ATOM 4287 O O . ILE B 1 152 ? 2.703 -19.625 -2.814 1 94.62 152 ILE B O 1
ATOM 4291 N N . ASN B 1 153 ? 3.303 -21.594 -1.923 1 94.62 153 ASN B N 1
ATOM 4292 C CA . ASN B 1 153 ? 4.52 -21.688 -2.723 1 94.62 153 ASN B CA 1
ATOM 4293 C C . ASN B 1 153 ? 4.207 -22 -4.184 1 94.62 153 ASN B C 1
ATOM 4295 O O . ASN B 1 153 ? 4.91 -21.531 -5.082 1 94.62 153 ASN B O 1
ATOM 4299 N N . ASP B 1 154 ? 3.156 -22.766 -4.453 1 96.31 154 ASP B N 1
ATOM 4300 C CA . ASP B 1 154 ? 2.691 -22.969 -5.824 1 96.31 154 ASP B CA 1
ATOM 4301 C C . ASP B 1 154 ? 2.322 -21.641 -6.48 1 96.31 154 ASP B C 1
ATOM 4303 O O . ASP B 1 154 ? 2.736 -21.359 -7.605 1 96.31 154 ASP B O 1
ATOM 4307 N N . ILE B 1 155 ? 1.604 -20.875 -5.684 1 97.38 155 ILE B N 1
ATOM 4308 C CA . ILE B 1 155 ? 1.089 -19.609 -6.207 1 97.38 155 ILE B CA 1
ATOM 4309 C C . ILE B 1 155 ? 2.248 -18.672 -6.504 1 97.38 155 ILE B C 1
ATOM 4311 O O . ILE B 1 155 ? 2.209 -17.906 -7.48 1 97.38 155 ILE B O 1
ATOM 4315 N N . ALA B 1 156 ? 3.264 -18.703 -5.664 1 96.81 156 ALA B N 1
ATOM 4316 C CA . ALA B 1 156 ? 4.445 -17.875 -5.902 1 96.81 156 ALA B CA 1
ATOM 4317 C C . ALA B 1 156 ? 5.062 -18.172 -7.262 1 96.81 156 ALA B C 1
ATOM 4319 O O . ALA B 1 156 ? 5.566 -17.281 -7.941 1 96.81 156 ALA B O 1
ATOM 4320 N N . GLU B 1 157 ? 5.004 -19.422 -7.742 1 96.88 157 GLU B N 1
ATOM 4321 C CA . GLU B 1 157 ? 5.543 -19.812 -9.047 1 96.88 157 GLU B CA 1
ATOM 4322 C C . GLU B 1 157 ? 4.559 -19.5 -10.164 1 96.88 157 GLU B C 1
ATOM 4324 O O . GLU B 1 157 ? 4.965 -19.188 -11.289 1 96.88 157 GLU B O 1
ATOM 4329 N N . VAL B 1 158 ? 3.316 -19.594 -9.828 1 97.88 158 VAL B N 1
ATOM 4330 C CA . VAL B 1 158 ? 2.281 -19.297 -10.812 1 97.88 158 VAL B CA 1
ATOM 4331 C C . VAL B 1 158 ? 2.484 -17.891 -11.375 1 97.88 158 VAL B C 1
ATOM 4333 O O . VAL B 1 158 ? 2.363 -17.672 -12.578 1 97.88 158 VAL B O 1
ATOM 4336 N N . VAL B 1 159 ? 2.852 -17 -10.523 1 97.56 159 VAL B N 1
ATOM 4337 C CA . VAL B 1 159 ? 3.07 -15.602 -10.914 1 97.56 159 VAL B CA 1
ATOM 4338 C C . VAL B 1 159 ? 4.16 -15.531 -11.977 1 97.56 159 VAL B C 1
ATOM 4340 O O . VAL B 1 159 ? 4.121 -14.672 -12.859 1 97.56 159 VAL B O 1
ATOM 4343 N N . ALA B 1 160 ? 5.055 -16.484 -11.984 1 98 160 ALA B N 1
ATOM 4344 C CA . ALA B 1 160 ? 6.238 -16.469 -12.836 1 98 160 ALA B CA 1
ATOM 4345 C C . ALA B 1 160 ? 5.961 -17.156 -14.172 1 98 160 ALA B C 1
ATOM 4347 O O . ALA B 1 160 ? 6.852 -17.266 -15.023 1 98 160 ALA B O 1
ATOM 4348 N N . ILE B 1 161 ? 4.746 -17.641 -14.391 1 97.75 161 ILE B N 1
ATOM 4349 C CA . ILE B 1 161 ? 4.379 -18.328 -15.625 1 97.75 161 ILE B CA 1
ATOM 4350 C C . ILE B 1 161 ? 3.648 -17.359 -16.547 1 97.75 161 ILE B C 1
ATOM 4352 O O . ILE B 1 161 ? 2.588 -16.828 -16.203 1 97.75 161 ILE B O 1
ATOM 4356 N N . ASP B 1 162 ? 4.211 -17.062 -17.656 1 96.56 162 ASP B N 1
ATOM 4357 C CA . ASP B 1 162 ? 3.635 -16.219 -18.688 1 96.56 162 ASP B CA 1
ATOM 4358 C C . ASP B 1 162 ? 3.547 -16.969 -20.016 1 96.56 162 ASP B C 1
ATOM 4360 O O . ASP B 1 162 ? 4.562 -17.188 -20.672 1 96.56 162 ASP B O 1
ATOM 4364 N N . THR B 1 163 ? 2.383 -17.25 -20.422 1 94.12 163 THR B N 1
ATOM 4365 C CA . THR B 1 163 ? 2.166 -18.078 -21.594 1 94.12 163 THR B CA 1
ATOM 4366 C C . THR B 1 163 ? 2.508 -17.297 -22.875 1 94.12 163 THR B C 1
ATOM 4368 O O . THR B 1 163 ? 2.623 -17.891 -23.953 1 94.12 163 THR B O 1
ATOM 4371 N N . LYS B 1 164 ? 2.734 -15.992 -22.75 1 92.38 164 LYS B N 1
ATOM 4372 C CA . LYS B 1 164 ? 3.043 -15.156 -23.906 1 92.38 164 LYS B CA 1
ATOM 4373 C C . LYS B 1 164 ? 4.547 -15.125 -24.172 1 92.38 164 LYS B C 1
ATOM 4375 O O . LYS B 1 164 ? 4.988 -14.57 -25.188 1 92.38 164 LYS B O 1
ATOM 4380 N N . ARG B 1 165 ? 5.234 -15.781 -23.359 1 93.12 165 ARG B N 1
ATOM 4381 C CA . ARG B 1 165 ? 6.684 -15.758 -23.531 1 93.12 165 ARG B CA 1
ATOM 4382 C C . ARG B 1 165 ? 7.242 -17.172 -23.656 1 93.12 165 ARG B C 1
ATOM 4384 O O . ARG B 1 165 ? 6.547 -18.141 -23.375 1 93.12 165 ARG B O 1
ATOM 4391 N N . ASP B 1 166 ? 8.516 -17.422 -24.219 1 92 166 ASP B N 1
ATOM 4392 C CA . ASP B 1 166 ? 9.266 -18.672 -24.344 1 92 166 ASP B CA 1
ATOM 4393 C C . ASP B 1 166 ? 10.703 -18.484 -23.875 1 92 166 ASP B C 1
ATOM 4395 O O . ASP B 1 166 ? 11.469 -17.719 -24.453 1 92 166 ASP B O 1
ATOM 4399 N N . PRO B 1 167 ? 11.047 -19.125 -22.719 1 94.5 167 PRO B N 1
ATOM 4400 C CA . PRO B 1 167 ? 10.305 -20.109 -21.938 1 94.5 167 PRO B CA 1
ATOM 4401 C C . PRO B 1 167 ? 9.203 -19.469 -21.078 1 94.5 167 PRO B C 1
ATOM 4403 O O . PRO B 1 167 ? 9.32 -18.312 -20.688 1 94.5 167 PRO B O 1
ATOM 4406 N N . VAL B 1 168 ? 8.188 -20.25 -20.812 1 96.12 168 VAL B N 1
ATOM 4407 C CA . VAL B 1 168 ? 6.984 -19.734 -20.172 1 96.12 168 VAL B CA 1
ATOM 4408 C C . VAL B 1 168 ? 7.285 -19.406 -18.703 1 96.12 168 VAL B C 1
ATOM 4410 O O . VAL B 1 168 ? 6.703 -18.469 -18.141 1 96.12 168 VAL B O 1
ATOM 4413 N N . PHE B 1 169 ? 8.219 -20.141 -18.109 1 97.12 169 PHE B N 1
ATOM 4414 C CA . PHE B 1 169 ? 8.516 -19.984 -16.688 1 97.12 169 PHE B CA 1
ATOM 4415 C C . PHE B 1 169 ? 9.836 -19.25 -16.484 1 97.12 169 PHE B C 1
ATOM 4417 O O . PHE B 1 169 ? 10.859 -19.625 -17.062 1 97.12 169 PHE B O 1
ATOM 4424 N N . ASP B 1 170 ? 9.766 -18.203 -15.805 1 96.56 170 ASP B N 1
ATOM 4425 C CA . ASP B 1 170 ? 10.953 -17.438 -15.422 1 96.56 170 ASP B CA 1
ATOM 4426 C C . ASP B 1 170 ? 11.156 -17.453 -13.906 1 96.56 170 ASP B C 1
ATOM 4428 O O . ASP B 1 170 ? 10.438 -16.766 -13.172 1 96.56 170 ASP B O 1
ATOM 4432 N N . ARG B 1 171 ? 12.18 -18.141 -13.484 1 94.69 171 ARG B N 1
ATOM 4433 C CA . ARG B 1 171 ? 12.438 -18.312 -12.062 1 94.69 171 ARG B CA 1
ATOM 4434 C C . ARG B 1 171 ? 12.609 -16.969 -11.367 1 94.69 171 ARG B C 1
ATOM 4436 O O . ARG B 1 171 ? 12.234 -16.812 -10.203 1 94.69 171 ARG B O 1
ATOM 4443 N N . ASP B 1 172 ? 13.117 -16 -12 1 95 172 ASP B N 1
ATOM 4444 C CA . ASP B 1 172 ? 13.375 -14.695 -11.406 1 95 172 ASP B CA 1
ATOM 4445 C C . ASP B 1 172 ? 12.07 -13.938 -11.18 1 95 172 ASP B C 1
ATOM 4447 O O . ASP B 1 172 ? 12.047 -12.922 -10.469 1 95 172 ASP B O 1
ATOM 4451 N N . GLU B 1 173 ? 10.977 -14.43 -11.711 1 96.44 173 GLU B N 1
ATOM 4452 C CA . GLU B 1 173 ? 9.688 -13.766 -11.531 1 96.44 173 GLU B CA 1
ATOM 4453 C C . GLU B 1 173 ? 8.875 -14.414 -10.414 1 96.44 173 GLU B C 1
ATOM 4455 O O . GLU B 1 173 ? 7.75 -14 -10.133 1 96.44 173 GLU B O 1
ATOM 4460 N N . VAL B 1 174 ? 9.477 -15.43 -9.828 1 97.25 174 VAL B N 1
ATOM 4461 C CA . VAL B 1 174 ? 8.805 -16.047 -8.695 1 97.25 174 VAL B CA 1
ATOM 4462 C C . VAL B 1 174 ? 8.742 -15.07 -7.523 1 97.25 174 VAL B C 1
ATOM 4464 O O . VAL B 1 174 ? 9.719 -14.375 -7.234 1 97.25 174 VAL B O 1
ATOM 4467 N N . LEU B 1 175 ? 7.59 -14.984 -6.867 1 96.38 175 LEU B N 1
ATOM 4468 C CA . LEU B 1 175 ? 7.469 -14.086 -5.719 1 96.38 175 LEU B CA 1
ATOM 4469 C C . LEU B 1 175 ? 8.508 -14.43 -4.652 1 96.38 175 LEU B C 1
ATOM 4471 O O . LEU B 1 175 ? 8.617 -15.594 -4.246 1 96.38 175 LEU B O 1
ATOM 4475 N N . GLU B 1 176 ? 9.273 -13.469 -4.277 1 94.69 176 GLU B N 1
ATOM 4476 C CA . GLU B 1 176 ? 10.273 -13.695 -3.238 1 94.69 176 GLU B CA 1
ATOM 4477 C C . GLU B 1 176 ? 9.609 -14 -1.895 1 94.69 176 GLU B C 1
ATOM 4479 O O . GLU B 1 176 ? 10.094 -14.852 -1.139 1 94.69 176 GLU B O 1
ATOM 4484 N N . ASP B 1 177 ? 8.609 -13.336 -1.597 1 91.5 177 ASP B N 1
ATOM 4485 C CA . ASP B 1 177 ? 7.723 -13.617 -0.473 1 91.5 177 ASP B CA 1
ATOM 4486 C C . ASP B 1 177 ? 6.375 -14.148 -0.959 1 91.5 177 ASP B C 1
ATOM 4488 O O . ASP B 1 177 ? 5.543 -13.375 -1.442 1 91.5 177 ASP B O 1
ATOM 4492 N N . PRO B 1 178 ? 6.148 -15.406 -0.759 1 92.81 178 PRO B N 1
ATOM 4493 C CA . PRO B 1 178 ? 4.918 -16 -1.278 1 92.81 178 PRO B CA 1
ATOM 4494 C C . PRO B 1 178 ? 3.658 -15.328 -0.738 1 92.81 178 PRO B C 1
ATOM 4496 O O . PRO B 1 178 ? 2.623 -15.32 -1.41 1 92.81 178 PRO B O 1
ATOM 4499 N N . LEU B 1 179 ? 3.719 -14.719 0.417 1 89.94 179 LEU B N 1
ATOM 4500 C CA . LEU B 1 179 ? 2.551 -14.109 1.044 1 89.94 179 LEU B CA 1
ATOM 4501 C C . LEU B 1 179 ? 2.119 -12.852 0.287 1 89.94 179 LEU B C 1
ATOM 4503 O O . LEU B 1 179 ? 1.007 -12.359 0.479 1 89.94 179 LEU B O 1
ATOM 4507 N N . GLU B 1 180 ? 2.943 -12.352 -0.613 1 92.38 180 GLU B N 1
ATOM 4508 C CA . GLU B 1 180 ? 2.613 -11.164 -1.403 1 92.38 180 GLU B CA 1
ATOM 4509 C C . GLU B 1 180 ? 1.441 -11.438 -2.342 1 92.38 180 GLU B C 1
ATOM 4511 O O . GLU B 1 180 ? 0.805 -10.508 -2.838 1 92.38 180 GLU B O 1
ATOM 4516 N N . ALA B 1 181 ? 1.18 -12.703 -2.578 1 93.38 181 ALA B N 1
ATOM 4517 C CA . ALA B 1 181 ? 0.019 -13.062 -3.389 1 93.38 181 ALA B CA 1
ATOM 4518 C C . ALA B 1 181 ? -1.268 -12.516 -2.779 1 93.38 181 ALA B C 1
ATOM 4520 O O . ALA B 1 181 ? -2.178 -12.102 -3.5 1 93.38 181 ALA B O 1
ATOM 4521 N N . LEU B 1 182 ? -1.344 -12.477 -1.458 1 90.38 182 LEU B N 1
ATOM 4522 C CA . LEU B 1 182 ? -2.514 -11.969 -0.753 1 90.38 182 LEU B CA 1
ATOM 4523 C C . LEU B 1 182 ? -2.652 -10.461 -0.947 1 90.38 182 LEU B C 1
ATOM 4525 O O . LEU B 1 182 ? -3.766 -9.945 -1.045 1 90.38 182 LEU B O 1
ATOM 4529 N N . HIS B 1 183 ? -1.512 -9.836 -1.037 1 90.06 183 HIS B N 1
ATOM 4530 C CA . HIS B 1 183 ? -1.528 -8.398 -1.265 1 90.06 183 HIS B CA 1
ATOM 4531 C C . HIS B 1 183 ? -1.967 -8.07 -2.688 1 90.06 183 HIS B C 1
ATOM 4533 O O . HIS B 1 183 ? -2.684 -7.09 -2.912 1 90.06 183 HIS B O 1
ATOM 4539 N N . ILE B 1 184 ? -1.571 -8.859 -3.572 1 95.12 184 ILE B N 1
ATOM 4540 C CA . ILE B 1 184 ? -1.855 -8.641 -4.988 1 95.12 184 ILE B CA 1
ATOM 4541 C C . ILE B 1 184 ? -3.35 -8.812 -5.246 1 95.12 184 ILE B C 1
ATOM 4543 O O . ILE B 1 184 ? -3.973 -7.977 -5.906 1 95.12 184 ILE B O 1
ATOM 4547 N N . CYS B 1 185 ? -3.912 -9.812 -4.66 1 95.88 185 CYS B N 1
ATOM 4548 C CA . CYS B 1 185 ? -5.289 -10.156 -5 1 95.88 185 CYS B CA 1
ATOM 4549 C C . CYS B 1 185 ? -6.25 -9.672 -3.922 1 95.88 185 CYS B C 1
ATOM 4551 O O . CYS B 1 185 ? -7.469 -9.758 -4.082 1 95.88 185 CYS B O 1
ATOM 4553 N N . SER B 1 186 ? -5.719 -9.109 -2.91 1 91.44 186 SER B N 1
ATOM 4554 C CA . SER B 1 186 ? -6.496 -8.484 -1.847 1 91.44 186 SER B CA 1
ATOM 4555 C C . SER B 1 186 ? -7.562 -9.43 -1.305 1 91.44 186 SER B C 1
ATOM 4557 O O . SER B 1 186 ? -7.254 -10.555 -0.904 1 91.44 186 SER B O 1
ATOM 4559 N N . SER B 1 187 ? -8.852 -9 -1.243 1 92.69 187 SER B N 1
ATOM 4560 C CA . SER B 1 187 ? -9.922 -9.719 -0.556 1 92.69 187 SER B CA 1
ATOM 4561 C C . SER B 1 187 ? -10.492 -10.828 -1.431 1 92.69 187 SER B C 1
ATOM 4563 O O . SER B 1 187 ? -11.43 -11.516 -1.027 1 92.69 187 SER B O 1
ATOM 4565 N N . LEU B 1 188 ? -9.883 -11.07 -2.547 1 96.88 188 LEU B N 1
ATOM 4566 C CA . LEU B 1 188 ? -10.422 -12.062 -3.477 1 96.88 188 LEU B CA 1
ATOM 4567 C C . LEU B 1 188 ? -9.867 -13.445 -3.17 1 96.88 188 LEU B C 1
ATOM 4569 O O . LEU B 1 188 ? -10.391 -14.445 -3.668 1 96.88 188 LEU B O 1
ATOM 4573 N N . VAL B 1 189 ? -8.773 -13.477 -2.371 1 95.75 189 VAL B N 1
ATOM 4574 C CA . VAL B 1 189 ? -8.125 -14.75 -2.07 1 95.75 189 VAL B CA 1
ATOM 4575 C C . VAL B 1 189 ? -7.984 -14.906 -0.559 1 95.75 189 VAL B C 1
ATOM 4577 O O . VAL B 1 189 ? -8.023 -13.93 0.184 1 95.75 189 VAL B O 1
ATOM 4580 N N . THR B 1 190 ? -7.918 -16.156 -0.111 1 92.31 190 THR B N 1
ATOM 4581 C CA . THR B 1 190 ? -7.738 -16.469 1.302 1 92.31 190 THR B CA 1
ATOM 4582 C C . THR B 1 190 ? -6.719 -17.594 1.478 1 92.31 190 THR B C 1
ATOM 4584 O O . THR B 1 190 ? -6.414 -18.328 0.527 1 92.31 190 THR B O 1
ATOM 4587 N N . ILE B 1 191 ? -6.094 -17.625 2.609 1 89.94 191 ILE B N 1
ATOM 4588 C CA . ILE B 1 191 ? -5.121 -18.656 2.949 1 89.94 191 ILE B CA 1
ATOM 4589 C C . ILE B 1 191 ? -5.66 -19.516 4.094 1 89.94 191 ILE B C 1
ATOM 4591 O O . ILE B 1 191 ? -6.234 -18.984 5.051 1 89.94 191 ILE B O 1
ATOM 4595 N N . THR B 1 192 ? -5.629 -20.766 3.947 1 86.88 192 THR B N 1
ATOM 4596 C CA . THR B 1 192 ? -6.043 -21.672 5 1 86.88 192 THR B CA 1
ATOM 4597 C C . THR B 1 192 ? -4.934 -22.688 5.309 1 86.88 192 THR B C 1
ATOM 4599 O O . THR B 1 192 ? -4.113 -23 4.441 1 86.88 192 THR B O 1
ATOM 4602 N N . ASP B 1 193 ? -4.746 -23.125 6.598 1 79.19 193 ASP B N 1
ATOM 4603 C CA . ASP B 1 193 ? -3.754 -24.125 6.992 1 79.19 193 ASP B CA 1
ATOM 4604 C C . ASP B 1 193 ? -4.18 -25.531 6.555 1 79.19 193 ASP B C 1
ATOM 4606 O O . ASP B 1 193 ? -5.367 -25.859 6.578 1 79.19 193 ASP B O 1
ATOM 4610 N N . SER B 1 194 ? -3.387 -26.172 5.793 1 64.56 194 SER B N 1
ATOM 4611 C CA . SER B 1 194 ? -3.717 -27.516 5.332 1 64.56 194 SER B CA 1
ATOM 4612 C C . SER B 1 194 ? -4.066 -28.438 6.5 1 64.56 194 SER B C 1
ATOM 4614 O O . SER B 1 194 ? -4.898 -29.328 6.363 1 64.56 194 SER B O 1
ATOM 4616 N N . ASP B 1 195 ? -3.105 -28.562 7.664 1 55.88 195 ASP B N 1
ATOM 4617 C CA . ASP B 1 195 ? -3.256 -29.609 8.672 1 55.88 195 ASP B CA 1
ATOM 4618 C C . ASP B 1 195 ? -4.535 -29.406 9.484 1 55.88 195 ASP B C 1
ATOM 4620 O O . ASP B 1 195 ? -4.695 -29.984 10.562 1 55.88 195 ASP B O 1
ATOM 4624 N N . SER B 1 196 ? -5.32 -28.453 9.406 1 45.97 196 SER B N 1
ATOM 4625 C CA . SER B 1 196 ? -6.324 -28.625 10.453 1 45.97 196 SER B CA 1
ATOM 4626 C C . SER B 1 196 ? -6.82 -30.062 10.523 1 45.97 196 SER B C 1
ATOM 4628 O O . SER B 1 196 ? -7.344 -30.5 11.555 1 45.97 196 SER B O 1
ATOM 4630 N N . GLU B 1 197 ? -7.164 -30.812 9.531 1 40.03 197 GLU B N 1
ATOM 4631 C CA . GLU B 1 197 ? -7.684 -32.125 9.906 1 40.03 197 GLU B CA 1
ATOM 4632 C C . GLU B 1 197 ? -6.555 -33.062 10.328 1 40.03 197 GLU B C 1
ATOM 4634 O O . GLU B 1 197 ? -6.809 -34.156 10.875 1 40.03 197 GLU B O 1
ATOM 4639 N N . GLN B 1 198 ? -5.359 -33.25 9.773 1 36.81 198 GLN B N 1
ATOM 4640 C CA . GLN B 1 198 ? -4.535 -34.312 10.352 1 36.81 198 GLN B CA 1
ATOM 4641 C C . GLN B 1 198 ? -3.916 -33.875 11.672 1 36.81 198 GLN B C 1
ATOM 4643 O O . GLN B 1 198 ? -3.26 -32.812 11.734 1 36.81 198 GLN B O 1
ATOM 4648 N N . ASP B 1 199 ? -4.5 -34.156 12.875 1 35.06 199 ASP B N 1
ATOM 4649 C CA . ASP B 1 199 ? -4.055 -34.281 14.258 1 35.06 199 ASP B CA 1
ATOM 4650 C C . ASP B 1 199 ? -2.586 -34.688 14.32 1 35.06 199 ASP B C 1
ATOM 4652 O O . ASP B 1 199 ? -2.281 -35.875 14.453 1 35.06 199 ASP B O 1
ATOM 4656 N N . SER B 1 200 ? -1.669 -34.656 13.414 1 33.41 200 SER B N 1
ATOM 4657 C CA . SER B 1 200 ? -0.396 -35.156 13.906 1 33.41 200 SER B CA 1
ATOM 4658 C C . SER B 1 200 ? 0.017 -34.5 15.203 1 33.41 200 SER B C 1
ATOM 4660 O O . SER B 1 200 ? -0.062 -33.25 15.32 1 33.41 200 SER B O 1
ATOM 4662 N N . ASP B 1 201 ? -0.028 -35.156 16.391 1 31.39 201 ASP B N 1
ATOM 4663 C CA . ASP B 1 201 ? 0.55 -35.062 17.734 1 31.39 201 ASP B CA 1
ATOM 4664 C C . ASP B 1 201 ? 1.938 -34.438 17.688 1 31.39 201 ASP B C 1
ATOM 4666 O O . ASP B 1 201 ? 2.594 -34.281 18.719 1 31.39 201 ASP B O 1
ATOM 4670 N N . TYR B 1 202 ? 2.807 -34.75 16.656 1 30.22 202 TYR B N 1
ATOM 4671 C CA . TYR B 1 202 ? 4.18 -34.375 16.984 1 30.22 202 TYR B CA 1
ATOM 4672 C C . TYR B 1 202 ? 4.32 -32.875 17.062 1 30.22 202 TYR B C 1
ATOM 4674 O O . TYR B 1 202 ? 4.078 -32.156 16.094 1 30.22 202 TYR B O 1
ATOM 4682 N N . GLU B 1 203 ? 4.035 -32.219 18.234 1 32.62 203 GLU B N 1
ATOM 4683 C CA . GLU B 1 203 ? 4.453 -30.953 18.828 1 32.62 203 GLU B CA 1
ATOM 4684 C C . GLU B 1 203 ? 5.91 -30.656 18.5 1 32.62 203 GLU B C 1
ATOM 4686 O O . GLU B 1 203 ? 6.809 -30.953 19.281 1 32.62 203 GLU B O 1
ATOM 4691 N N . GLN B 1 204 ? 6.633 -31.141 17.484 1 30.59 204 GLN B N 1
ATOM 4692 C CA . GLN B 1 204 ? 8.016 -30.688 17.578 1 30.59 204 GLN B CA 1
ATOM 4693 C C . GLN B 1 204 ? 8.078 -29.203 17.922 1 30.59 204 GLN B C 1
ATOM 4695 O O . GLN B 1 204 ? 7.426 -28.375 17.266 1 30.59 204 GLN B O 1
ATOM 4700 N N . ASP B 1 205 ? 8.523 -28.75 19.141 1 30.83 205 ASP B N 1
ATOM 4701 C CA . ASP B 1 205 ? 8.945 -27.609 19.953 1 30.83 205 ASP B CA 1
ATOM 4702 C C . ASP B 1 205 ? 9.75 -26.609 19.125 1 30.83 205 ASP B C 1
ATOM 4704 O O . ASP B 1 205 ? 10.469 -25.781 19.672 1 30.83 205 ASP B O 1
ATOM 4708 N N . SER B 1 206 ? 10.312 -27 17.953 1 32.41 206 SER B N 1
ATOM 4709 C CA . SER B 1 206 ? 11.359 -26.031 17.656 1 32.41 206 SER B CA 1
ATOM 4710 C C . SER B 1 206 ? 10.812 -24.609 17.656 1 32.41 206 SER B C 1
ATOM 4712 O O . SER B 1 206 ? 9.68 -24.359 17.234 1 32.41 206 SER B O 1
ATOM 4714 N N . ASP B 1 207 ? 11.25 -23.719 18.5 1 32.56 207 ASP B N 1
ATOM 4715 C CA . ASP B 1 207 ? 11.172 -22.328 18.906 1 32.56 207 ASP B CA 1
ATOM 4716 C C . ASP B 1 207 ? 10.906 -21.422 17.703 1 32.56 207 ASP B C 1
ATOM 4718 O O . ASP B 1 207 ? 10.547 -20.25 17.859 1 32.56 207 ASP B O 1
ATOM 4722 N N . CYS B 1 208 ? 11.867 -21.531 16.703 1 35.28 208 CYS B N 1
ATOM 4723 C CA . CYS B 1 208 ? 11.766 -20.453 15.727 1 35.28 208 CYS B CA 1
ATOM 4724 C C . CYS B 1 208 ? 10.453 -20.531 14.961 1 35.28 208 CYS B C 1
ATOM 4726 O O . CYS B 1 208 ? 10.234 -21.469 14.203 1 35.28 208 CYS B O 1
ATOM 4728 N N . GLU B 1 209 ? 9.32 -20.328 15.469 1 37.5 209 GLU B N 1
ATOM 4729 C CA . GLU B 1 209 ? 7.945 -20.25 14.977 1 37.5 209 GLU B CA 1
ATOM 4730 C C . GLU B 1 209 ? 7.898 -19.766 13.539 1 37.5 209 GLU B C 1
ATOM 4732 O O . GLU B 1 209 ? 7.25 -18.75 13.242 1 37.5 209 GLU B O 1
ATOM 4737 N N . LEU B 1 210 ? 8.984 -19.625 12.805 1 39.44 210 LEU B N 1
ATOM 4738 C CA . LEU B 1 210 ? 8.617 -19.312 11.43 1 39.44 210 LEU B CA 1
ATOM 4739 C C . LEU B 1 210 ? 7.578 -20.281 10.898 1 39.44 210 LEU B C 1
ATOM 4741 O O . LEU B 1 210 ? 7.816 -21.5 10.867 1 39.44 210 LEU B O 1
ATOM 4745 N N . GLU B 1 211 ? 6.285 -20.25 11.211 1 45.84 211 GLU B N 1
ATOM 4746 C CA . GLU B 1 211 ? 5.168 -21.031 10.695 1 45.84 211 GLU B CA 1
ATOM 4747 C C . GLU B 1 211 ? 5.453 -21.531 9.281 1 45.84 211 GLU B C 1
ATOM 4749 O O . GLU B 1 211 ? 5.957 -20.781 8.445 1 45.84 211 GLU B O 1
ATOM 4754 N N . ASP B 1 212 ? 5.816 -22.703 9.109 1 54.31 212 ASP B N 1
ATOM 4755 C CA . ASP B 1 212 ? 6.051 -23.344 7.82 1 54.31 212 ASP B CA 1
ATOM 4756 C C . ASP B 1 212 ? 4.93 -23.016 6.832 1 54.31 212 ASP B C 1
ATOM 4758 O O . ASP B 1 212 ? 3.918 -23.719 6.781 1 54.31 212 ASP B O 1
ATOM 4762 N N . VAL B 1 213 ? 4.836 -21.828 6.371 1 58.94 213 VAL B N 1
ATOM 4763 C CA . VAL B 1 213 ? 3.865 -21.297 5.422 1 58.94 213 VAL B CA 1
ATOM 4764 C C . VAL B 1 213 ? 3.773 -22.219 4.207 1 58.94 213 VAL B C 1
ATOM 4766 O O . VAL B 1 213 ? 2.816 -22.156 3.434 1 58.94 213 VAL B O 1
ATOM 4769 N N . SER B 1 214 ? 4.715 -23.188 4.152 1 64.94 214 SER B N 1
ATOM 4770 C CA . SER B 1 214 ? 4.785 -23.984 2.936 1 64.94 214 SER B CA 1
ATOM 4771 C C . SER B 1 214 ? 3.564 -24.891 2.801 1 64.94 214 SER B C 1
ATOM 4773 O O . SER B 1 214 ? 3.201 -25.297 1.694 1 64.94 214 SER B O 1
ATOM 4775 N N . GLN B 1 215 ? 2.846 -24.984 3.889 1 75.31 215 GLN B N 1
ATOM 4776 C CA . GLN B 1 215 ? 1.72 -25.922 3.834 1 75.31 215 GLN B CA 1
ATOM 4777 C C . GLN B 1 215 ? 0.393 -25.172 3.762 1 75.31 215 GLN B C 1
ATOM 4779 O O . GLN B 1 215 ? -0.673 -25.781 3.717 1 75.31 215 GLN B O 1
ATOM 4784 N N . GLN B 1 216 ? 0.509 -23.922 3.619 1 88.62 216 GLN B N 1
ATOM 4785 C CA . GLN B 1 216 ? -0.713 -23.125 3.543 1 88.62 216 GLN B CA 1
ATOM 4786 C C . GLN B 1 216 ? -1.312 -23.172 2.141 1 88.62 216 GLN B C 1
ATOM 4788 O O . GLN B 1 216 ? -0.584 -23.125 1.146 1 88.62 216 GLN B O 1
ATOM 4793 N N . ILE B 1 217 ? -2.598 -23.359 2.148 1 92.81 217 ILE B N 1
ATOM 4794 C CA . ILE B 1 217 ? -3.312 -23.469 0.881 1 92.81 217 ILE B CA 1
ATOM 4795 C C . ILE B 1 217 ? -3.975 -22.125 0.548 1 92.81 217 ILE B C 1
ATOM 4797 O O . ILE B 1 217 ? -4.535 -21.469 1.429 1 92.81 217 ILE B O 1
ATOM 4801 N N . VAL B 1 218 ? -3.863 -21.734 -0.689 1 94.94 218 VAL B N 1
ATOM 4802 C CA . VAL B 1 218 ? -4.492 -20.516 -1.177 1 94.94 218 VAL B CA 1
ATOM 4803 C C . VAL B 1 218 ? -5.73 -20.859 -2.002 1 94.94 218 VAL B C 1
ATOM 4805 O O . VAL B 1 218 ? -5.707 -21.797 -2.799 1 94.94 218 VAL B O 1
ATOM 4808 N N . ALA B 1 219 ? -6.785 -20.234 -1.741 1 95.75 219 ALA B N 1
ATOM 4809 C CA . ALA B 1 219 ? -8.031 -20.438 -2.479 1 95.75 219 ALA B CA 1
ATOM 4810 C C . ALA B 1 219 ? -8.75 -19.125 -2.73 1 95.75 219 ALA B C 1
ATOM 4812 O O . ALA B 1 219 ? -8.422 -18.109 -2.125 1 95.75 219 ALA B O 1
ATOM 4813 N N . LEU B 1 220 ? -9.586 -19.125 -3.754 1 96.88 220 LEU B N 1
ATOM 4814 C CA . LEU B 1 220 ? -10.5 -17.984 -3.84 1 96.88 220 LEU B CA 1
ATOM 4815 C C . LEU B 1 220 ? -11.266 -17.812 -2.533 1 96.88 220 LEU B C 1
ATOM 4817 O O . LEU B 1 220 ? -11.648 -18.781 -1.892 1 96.88 220 LEU B O 1
ATOM 4821 N N . ALA B 1 221 ? -11.461 -16.594 -2.127 1 93.5 221 ALA B N 1
ATOM 4822 C CA . ALA B 1 221 ? -12.055 -16.297 -0.826 1 93.5 221 ALA B CA 1
ATOM 4823 C C . ALA B 1 221 ? -13.477 -16.844 -0.732 1 93.5 221 ALA B C 1
ATOM 4825 O O . ALA B 1 221 ? -13.969 -17.125 0.363 1 93.5 221 ALA B O 1
ATOM 4826 N N . HIS B 1 222 ? -14.203 -17 -1.834 1 92.38 222 HIS B N 1
ATOM 4827 C CA . HIS B 1 222 ? -15.57 -17.5 -1.92 1 92.38 222 HIS B CA 1
ATOM 4828 C C . HIS B 1 222 ? -15.898 -17.969 -3.336 1 92.38 222 HIS B C 1
ATOM 4830 O O . HIS B 1 222 ? -15.312 -17.484 -4.305 1 92.38 222 HIS B O 1
ATOM 4836 N N . TYR B 1 223 ? -16.797 -18.828 -3.438 1 92.5 223 TYR B N 1
ATOM 4837 C CA . TYR B 1 223 ? -17.203 -19.375 -4.73 1 92.5 223 TYR B CA 1
ATOM 4838 C C . TYR B 1 223 ? -17.734 -18.281 -5.645 1 92.5 223 TYR B C 1
ATOM 4840 O O . TYR B 1 223 ? -17.547 -18.328 -6.863 1 92.5 223 TYR B O 1
ATOM 4848 N N . SER B 1 224 ? -18.359 -17.234 -5.031 1 93.44 224 SER B N 1
ATOM 4849 C CA . SER B 1 224 ? -18.953 -16.156 -5.801 1 93.44 224 SER B CA 1
ATOM 4850 C C . SER B 1 224 ? -17.891 -15.391 -6.586 1 93.44 224 SER B C 1
ATOM 4852 O O . SER B 1 224 ? -18.188 -14.734 -7.586 1 93.44 224 SER B O 1
ATOM 4854 N N . VAL B 1 225 ? -16.641 -15.477 -6.152 1 96.5 225 VAL B N 1
ATOM 4855 C CA . VAL B 1 225 ? -15.555 -14.852 -6.906 1 96.5 225 VAL B CA 1
ATOM 4856 C C . VAL B 1 225 ? -15.391 -15.547 -8.258 1 96.5 225 VAL B C 1
ATOM 4858 O O . VAL B 1 225 ? -15.352 -14.883 -9.297 1 96.5 225 VAL B O 1
ATOM 4861 N N . LYS B 1 226 ? -15.375 -16.875 -8.211 1 96.81 226 LYS B N 1
ATOM 4862 C CA . LYS B 1 226 ? -15.281 -17.641 -9.445 1 96.81 226 LYS B CA 1
ATOM 4863 C C . LYS B 1 226 ? -16.469 -17.359 -10.359 1 96.81 226 LYS B C 1
ATOM 4865 O O . LYS B 1 226 ? -16.297 -17.172 -11.562 1 96.81 226 LYS B O 1
ATOM 4870 N N . GLU B 1 227 ? -17.609 -17.297 -9.758 1 96.25 227 GLU B N 1
ATOM 4871 C CA . GLU B 1 227 ? -18.828 -17.047 -10.523 1 96.25 227 GLU B CA 1
ATOM 4872 C C . GLU B 1 227 ? -18.734 -15.695 -11.242 1 96.25 227 GLU B C 1
ATOM 4874 O O . GLU B 1 227 ? -19.125 -15.586 -12.406 1 96.25 227 GLU B O 1
ATOM 4879 N N . TYR B 1 228 ? -18.297 -14.781 -10.516 1 97.25 228 TYR B N 1
ATOM 4880 C CA . TYR B 1 228 ? -18.188 -13.461 -11.117 1 97.25 228 TYR B CA 1
ATOM 4881 C C . TYR B 1 228 ? -17.141 -13.438 -12.219 1 97.25 228 TYR B C 1
ATOM 4883 O O . TYR B 1 228 ? -17.391 -12.922 -13.312 1 97.25 228 TYR B O 1
ATOM 4891 N N . LEU B 1 229 ? -15.953 -14.023 -12.023 1 98.25 229 LEU B N 1
ATOM 4892 C CA . LEU B 1 229 ? -14.852 -14.031 -12.984 1 98.25 229 LEU B CA 1
ATOM 4893 C C . LEU B 1 229 ? -15.266 -14.727 -14.273 1 98.25 229 LEU B C 1
ATOM 4895 O O . LEU B 1 229 ? -14.781 -14.375 -15.352 1 98.25 229 LEU B O 1
ATOM 4899 N N . MET B 1 230 ? -16.188 -15.633 -14.164 1 97.5 230 MET B N 1
ATOM 4900 C CA . MET B 1 230 ? -16.578 -16.438 -15.32 1 97.5 230 MET B CA 1
ATOM 4901 C C . MET B 1 230 ? -17.875 -15.906 -15.93 1 97.5 230 MET B C 1
ATOM 4903 O O . MET B 1 230 ? -18.391 -16.469 -16.891 1 97.5 230 MET B O 1
ATOM 4907 N N . SER B 1 231 ? -18.406 -14.828 -15.359 1 96.12 231 SER B N 1
ATOM 4908 C CA . SER B 1 231 ? -19.688 -14.297 -15.82 1 96.12 231 SER B CA 1
ATOM 4909 C C . SER B 1 231 ? -19.5 -13.344 -17 1 96.12 231 SER B C 1
ATOM 4911 O O . SER B 1 231 ? -18.422 -12.789 -17.188 1 96.12 231 SER B O 1
ATOM 4913 N N . ASP B 1 232 ? -20.562 -13.125 -17.75 1 95 232 ASP B N 1
ATOM 4914 C CA . ASP B 1 232 ? -20.578 -12.125 -18.812 1 95 232 ASP B CA 1
ATOM 4915 C C . ASP B 1 232 ? -20.641 -10.711 -18.234 1 95 232 ASP B C 1
ATOM 4917 O O . ASP B 1 232 ? -20.281 -9.742 -18.906 1 95 232 ASP B O 1
ATOM 4921 N N . ARG B 1 233 ? -21.016 -10.641 -17.031 1 94.5 233 ARG B N 1
ATOM 4922 C CA . ARG B 1 233 ? -21.203 -9.352 -16.375 1 94.5 233 ARG B CA 1
ATOM 4923 C C . ARG B 1 233 ? -19.859 -8.633 -16.203 1 94.5 233 ARG B C 1
ATOM 4925 O O . ARG B 1 233 ? -19.797 -7.402 -16.234 1 94.5 233 ARG B O 1
ATOM 4932 N N . ILE B 1 234 ? -18.812 -9.375 -16.078 1 96.31 234 ILE B N 1
ATOM 4933 C CA . ILE B 1 234 ? -17.5 -8.789 -15.852 1 96.31 234 ILE B CA 1
ATOM 4934 C C . ILE B 1 234 ? -16.984 -8.156 -17.156 1 96.31 234 ILE B C 1
ATOM 4936 O O . ILE B 1 234 ? -16.188 -7.215 -17.125 1 96.31 234 ILE B O 1
ATOM 4940 N N . LEU B 1 235 ? -17.453 -8.602 -18.281 1 93.69 235 LEU B N 1
ATOM 4941 C CA . LEU B 1 235 ? -16.922 -8.219 -19.594 1 93.69 235 LEU B CA 1
ATOM 4942 C C . LEU B 1 235 ? -17.344 -6.805 -19.953 1 93.69 235 LEU B C 1
ATOM 4944 O O . LEU B 1 235 ? -16.719 -6.168 -20.812 1 93.69 235 LEU B O 1
ATOM 4948 N N . THR B 1 236 ? -18.312 -6.312 -19.359 1 91.31 236 THR B N 1
ATOM 4949 C CA . THR B 1 236 ? -18.844 -5 -19.703 1 91.31 236 THR B CA 1
ATOM 4950 C C . THR B 1 236 ? -18.391 -3.945 -18.703 1 91.31 236 THR B C 1
ATOM 4952 O O . THR B 1 236 ? -18.719 -2.764 -18.844 1 91.31 236 THR B O 1
ATOM 4955 N N . GLY B 1 237 ? -17.656 -4.277 -17.781 1 91.31 237 GLY B N 1
ATOM 4956 C CA . GLY B 1 237 ? -17.25 -3.328 -16.75 1 91.31 237 GLY B CA 1
ATOM 4957 C C . GLY B 1 237 ? -15.781 -2.975 -16.797 1 91.31 237 GLY B C 1
ATOM 4958 O O . GLY B 1 237 ? -15.094 -3.291 -17.781 1 91.31 237 GLY B O 1
ATOM 4959 N N . GLU B 1 238 ? -15.312 -2.246 -15.758 1 93.88 238 GLU B N 1
ATOM 4960 C CA . GLU B 1 238 ? -13.938 -1.774 -15.656 1 93.88 238 GLU B CA 1
ATOM 4961 C C . GLU B 1 238 ? -12.977 -2.93 -15.391 1 93.88 238 GLU B C 1
ATOM 4963 O O . GLU B 1 238 ? -11.773 -2.809 -15.625 1 93.88 238 GLU B O 1
ATOM 4968 N N . ALA B 1 239 ? -13.523 -4.043 -14.984 1 97.12 239 ALA B N 1
ATOM 4969 C CA . ALA B 1 239 ? -12.703 -5.191 -14.633 1 97.12 239 ALA B CA 1
ATOM 4970 C C . ALA B 1 239 ? -12.703 -6.234 -15.742 1 97.12 239 ALA B C 1
ATOM 4972 O O . ALA B 1 239 ? -12.406 -7.41 -15.5 1 97.12 239 ALA B O 1
ATOM 4973 N N . ALA B 1 240 ? -12.977 -5.871 -16.953 1 97.56 240 ALA B N 1
ATOM 4974 C CA . ALA B 1 240 ? -13.156 -6.781 -18.078 1 97.56 240 ALA B CA 1
ATOM 4975 C C . ALA B 1 240 ? -11.898 -7.605 -18.328 1 97.56 240 ALA B C 1
ATOM 4977 O O . ALA B 1 240 ? -11.977 -8.773 -18.734 1 97.56 240 ALA B O 1
ATOM 4978 N N . LYS B 1 241 ? -10.734 -7.047 -18.125 1 97.12 241 LYS B N 1
ATOM 4979 C CA . LYS B 1 241 ? -9.477 -7.727 -18.422 1 97.12 241 LYS B CA 1
ATOM 4980 C C . LYS B 1 241 ? -9.305 -8.961 -17.547 1 97.12 241 LYS B C 1
ATOM 4982 O O . LYS B 1 241 ? -8.5 -9.844 -17.859 1 97.12 241 LYS B O 1
ATOM 4987 N N . TYR B 1 242 ? -10.039 -9.039 -16.453 1 98.06 242 TYR B N 1
ATOM 4988 C CA . TYR B 1 242 ? -9.922 -10.172 -15.539 1 98.06 242 TYR B CA 1
ATOM 4989 C C . TYR B 1 242 ? -10.93 -11.258 -15.883 1 98.06 242 TYR B C 1
ATOM 4991 O O . TYR B 1 242 ? -10.953 -12.32 -15.25 1 98.06 242 TYR B O 1
ATOM 4999 N N . GLY B 1 243 ? -11.797 -10.977 -16.812 1 98.12 243 GLY B N 1
ATOM 5000 C CA . GLY B 1 243 ? -12.797 -11.953 -17.219 1 98.12 243 GLY B CA 1
ATOM 5001 C C . GLY B 1 243 ? -12.188 -13.25 -17.734 1 98.12 243 GLY B C 1
ATOM 5002 O O . GLY B 1 243 ? -11.133 -13.234 -18.375 1 98.12 243 GLY B O 1
ATOM 5003 N N . MET B 1 244 ? -12.953 -14.391 -17.516 1 97.5 244 MET B N 1
ATOM 5004 C CA . MET B 1 244 ? -12.422 -15.703 -17.859 1 97.5 244 MET B CA 1
ATOM 5005 C C . MET B 1 244 ? -13.453 -16.531 -18.625 1 97.5 244 MET B C 1
ATOM 5007 O O . MET B 1 244 ? -14.648 -16.469 -18.344 1 97.5 244 MET B O 1
ATOM 5011 N N . ARG B 1 245 ? -12.867 -17.219 -19.5 1 95.25 245 ARG B N 1
ATOM 5012 C CA . ARG B 1 245 ? -13.641 -18.219 -20.25 1 95.25 245 ARG B CA 1
ATOM 5013 C C . ARG B 1 245 ? -13.039 -19.609 -20.078 1 95.25 245 ARG B C 1
ATOM 5015 O O . ARG B 1 245 ? -11.82 -19.766 -20.094 1 95.25 245 ARG B O 1
ATOM 5022 N N . ASP B 1 246 ? -13.875 -20.547 -20.031 1 95 246 ASP B N 1
ATOM 5023 C CA . ASP B 1 246 ? -13.469 -21.922 -19.703 1 95 246 ASP B CA 1
ATOM 5024 C C . ASP B 1 246 ? -12.406 -22.422 -20.688 1 95 246 ASP B C 1
ATOM 5026 O O . ASP B 1 246 ? -11.297 -22.766 -20.281 1 95 246 ASP B O 1
ATOM 5030 N N . ASP B 1 247 ? -12.672 -22.406 -21.938 1 93.81 247 ASP B N 1
ATOM 5031 C CA . ASP B 1 247 ? -11.789 -22.969 -22.953 1 93.81 247 ASP B CA 1
ATOM 5032 C C . ASP B 1 247 ? -10.453 -22.219 -22.984 1 93.81 247 ASP B C 1
ATOM 5034 O O . ASP B 1 247 ? -9.391 -22.844 -23 1 93.81 247 ASP B O 1
ATOM 5038 N N . ALA B 1 248 ? -10.555 -20.922 -22.953 1 94.06 248 ALA B N 1
ATOM 5039 C CA . ALA B 1 248 ? -9.352 -20.109 -23.016 1 94.06 248 ALA B CA 1
ATOM 5040 C C . ALA B 1 248 ? -8.477 -20.312 -21.781 1 94.06 248 ALA B C 1
ATOM 5042 O O . ALA B 1 248 ? -7.246 -20.344 -21.891 1 94.06 248 ALA B O 1
ATOM 5043 N N . CYS B 1 249 ? -9.094 -20.469 -20.641 1 96.31 249 CYS B N 1
ATOM 5044 C CA . CYS B 1 249 ? -8.336 -20.641 -19.406 1 96.31 249 CYS B CA 1
ATOM 5045 C C . CYS B 1 249 ? -7.703 -22.016 -19.328 1 96.31 249 CYS B C 1
ATOM 5047 O O . CYS B 1 249 ? -6.559 -22.172 -18.906 1 96.31 249 CYS B O 1
ATOM 5049 N N . HIS B 1 250 ? -8.406 -23.047 -19.75 1 96 250 HIS B N 1
ATOM 5050 C CA . HIS B 1 250 ? -7.812 -24.391 -19.797 1 96 250 HIS B CA 1
ATOM 5051 C C . HIS B 1 250 ? -6.68 -24.438 -20.828 1 96 250 HIS B C 1
ATOM 5053 O O . HIS B 1 250 ? -5.688 -25.156 -20.609 1 96 250 HIS B O 1
ATOM 5059 N N . TYR B 1 251 ? -6.895 -23.734 -21.938 1 94.94 251 TYR B N 1
ATOM 5060 C CA . TYR B 1 251 ? -5.797 -23.625 -22.906 1 94.94 251 TYR B CA 1
ATOM 5061 C C . TYR B 1 251 ? -4.559 -23.031 -22.234 1 94.94 251 TYR B C 1
ATOM 5063 O O . TYR B 1 251 ? -3.461 -23.578 -22.359 1 94.94 251 TYR B O 1
ATOM 5071 N N . ALA B 1 252 ? -4.746 -21.922 -21.547 1 96.06 252 ALA B N 1
ATOM 5072 C CA . ALA B 1 252 ? -3.635 -21.25 -20.859 1 96.06 252 ALA B CA 1
ATOM 5073 C C . ALA B 1 252 ? -3.002 -22.172 -19.828 1 96.06 252 ALA B C 1
ATOM 5075 O O . ALA B 1 252 ? -1.777 -22.203 -19.672 1 96.06 252 ALA B O 1
ATOM 5076 N N . MET B 1 253 ? -3.822 -22.906 -19.125 1 97.31 253 MET B N 1
ATOM 5077 C CA . MET B 1 253 ? -3.33 -23.828 -18.109 1 97.31 253 MET B CA 1
ATOM 5078 C C . MET B 1 253 ? -2.51 -24.953 -18.75 1 97.31 253 MET B C 1
ATOM 5080 O O . MET B 1 253 ? -1.42 -25.266 -18.266 1 97.31 253 MET B O 1
ATOM 5084 N N . ALA B 1 254 ? -3.031 -25.5 -19.812 1 96.25 254 ALA B N 1
ATOM 5085 C CA . ALA B 1 254 ? -2.316 -26.562 -20.516 1 96.25 254 ALA B CA 1
ATOM 5086 C C . ALA B 1 254 ? -0.969 -26.062 -21.031 1 96.25 254 ALA B C 1
ATOM 5088 O O . ALA B 1 254 ? 0.056 -26.719 -20.844 1 96.25 254 ALA B O 1
ATOM 5089 N N . ARG B 1 255 ? -1.01 -24.922 -21.672 1 96.44 255 ARG B N 1
ATOM 5090 C CA . ARG B 1 255 ? 0.214 -24.328 -22.188 1 96.44 255 ARG B CA 1
ATOM 5091 C C . ARG B 1 255 ? 1.21 -24.047 -21.078 1 96.44 255 ARG B C 1
ATOM 5093 O O . ARG B 1 255 ? 2.412 -24.266 -21.234 1 96.44 255 ARG B O 1
ATOM 5100 N N . SER B 1 256 ? 0.699 -23.516 -19.953 1 97.94 256 SER B N 1
ATOM 5101 C CA . SER B 1 256 ? 1.54 -23.234 -18.797 1 97.94 256 SER B CA 1
ATOM 5102 C C . SER B 1 256 ? 2.213 -24.5 -18.281 1 97.94 256 SER B C 1
ATOM 5104 O O . SER B 1 256 ? 3.424 -24.516 -18.047 1 97.94 256 SER B O 1
ATOM 5106 N N . CYS B 1 257 ? 1.447 -25.562 -18.109 1 98 257 CYS B N 1
ATOM 5107 C CA . CYS B 1 257 ? 1.959 -26.812 -17.578 1 98 257 CYS B CA 1
ATOM 5108 C C . CYS B 1 257 ? 2.979 -27.438 -18.516 1 98 257 CYS B C 1
ATOM 5110 O O . CYS B 1 257 ? 4.062 -27.828 -18.094 1 98 257 CYS B O 1
ATOM 5112 N N . LEU B 1 258 ? 2.605 -27.5 -19.797 1 96.69 258 LEU B N 1
ATOM 5113 C CA . LEU B 1 258 ? 3.514 -28.078 -20.781 1 96.69 258 LEU B CA 1
ATOM 5114 C C . LEU B 1 258 ? 4.797 -27.266 -20.875 1 96.69 258 LEU B C 1
ATOM 5116 O O . LEU B 1 258 ? 5.895 -27.828 -20.875 1 96.69 258 LEU B O 1
ATOM 5120 N N . GLY B 1 259 ? 4.598 -25.922 -21 1 96.88 259 GLY B N 1
ATOM 5121 C CA . GLY B 1 259 ? 5.77 -25.062 -21.031 1 96.88 259 GLY B CA 1
ATOM 5122 C C . GLY B 1 259 ? 6.66 -25.219 -19.812 1 96.88 259 GLY B C 1
ATOM 5123 O O . GLY B 1 259 ? 7.887 -25.156 -19.922 1 96.88 259 GLY B O 1
ATOM 5124 N N . TYR B 1 260 ? 6.074 -25.344 -18.641 1 97.69 260 TYR B N 1
ATOM 5125 C CA . TYR B 1 260 ? 6.797 -25.578 -17.391 1 97.69 260 TYR B CA 1
ATOM 5126 C C . TYR B 1 260 ? 7.594 -26.875 -17.453 1 97.69 260 TYR B C 1
ATOM 5128 O O . TYR B 1 260 ? 8.789 -26.891 -17.156 1 97.69 260 TYR B O 1
ATOM 5136 N N . LEU B 1 261 ? 7.027 -27.984 -17.906 1 96.75 261 LEU B N 1
ATOM 5137 C CA . LEU B 1 261 ? 7.652 -29.297 -17.984 1 96.75 261 LEU B CA 1
ATOM 5138 C C . LEU B 1 261 ? 8.781 -29.312 -19.016 1 96.75 261 LEU B C 1
ATOM 5140 O O . LEU B 1 261 ? 9.797 -29.969 -18.812 1 96.75 261 LEU B O 1
ATOM 5144 N N . LEU B 1 262 ? 8.57 -28.594 -20.078 1 95.69 262 LEU B N 1
ATOM 5145 C CA . LEU B 1 262 ? 9.539 -28.578 -21.172 1 95.69 262 LEU B CA 1
ATOM 5146 C C . LEU B 1 262 ? 10.828 -27.891 -20.734 1 95.69 262 LEU B C 1
ATOM 5148 O O . LEU B 1 262 ? 11.836 -27.953 -21.438 1 95.69 262 LEU B O 1
ATOM 5152 N N . GLN B 1 263 ? 10.828 -27.281 -19.594 1 94.69 263 GLN B N 1
ATOM 5153 C CA . GLN B 1 263 ? 12.031 -26.641 -19.094 1 94.69 263 GLN B CA 1
ATOM 5154 C C . GLN B 1 263 ? 12.789 -27.547 -18.125 1 94.69 263 GLN B C 1
ATOM 5156 O O . GLN B 1 263 ? 13.906 -27.234 -17.719 1 94.69 263 GLN B O 1
ATOM 5161 N N . LEU B 1 264 ? 12.188 -28.656 -17.781 1 93.44 264 LEU B N 1
ATOM 5162 C CA . LEU B 1 264 ? 12.797 -29.578 -16.812 1 93.44 264 LEU B CA 1
ATOM 5163 C C . LEU B 1 264 ? 13.664 -30.609 -17.516 1 93.44 264 LEU B C 1
ATOM 5165 O O . LEU B 1 264 ? 13.383 -31.812 -17.438 1 93.44 264 LEU B O 1
ATOM 5169 N N . GLU B 1 265 ? 14.766 -30.219 -18.078 1 89.88 265 GLU B N 1
ATOM 5170 C CA . GLU B 1 265 ? 15.586 -31.094 -18.906 1 89.88 265 GLU B CA 1
ATOM 5171 C C . GLU B 1 265 ? 16.734 -31.688 -18.109 1 89.88 265 GLU B C 1
ATOM 5173 O O . GLU B 1 265 ? 17.656 -32.281 -18.688 1 89.88 265 GLU B O 1
ATOM 5178 N N . GLN B 1 266 ? 16.641 -31.781 -16.938 1 88.75 266 GLN B N 1
ATOM 5179 C CA . GLN B 1 266 ? 17.703 -32.344 -16.109 1 88.75 266 GLN B CA 1
ATOM 5180 C C . GLN B 1 266 ? 17.75 -33.875 -16.234 1 88.75 266 GLN B C 1
ATOM 5182 O O . GLN B 1 266 ? 16.703 -34.531 -16.25 1 88.75 266 GLN B O 1
ATOM 5187 N N . PRO B 1 267 ? 18.953 -34.406 -16.359 1 88.81 267 PRO B N 1
ATOM 5188 C CA . PRO B 1 267 ? 19.062 -35.875 -16.5 1 88.81 267 PRO B CA 1
ATOM 5189 C C . PRO B 1 267 ? 18.625 -36.625 -15.25 1 88.81 267 PRO B C 1
ATOM 5191 O O . PRO B 1 267 ? 18.062 -37.719 -15.352 1 88.81 267 PRO B O 1
ATOM 5194 N N . GLU B 1 268 ? 18.953 -36 -14.141 1 88.88 268 GLU B N 1
ATOM 5195 C CA . GLU B 1 268 ? 18.578 -36.625 -12.875 1 88.88 268 GLU B CA 1
ATOM 5196 C C . GLU B 1 268 ? 17.75 -35.688 -12.023 1 88.88 268 GLU B C 1
ATOM 5198 O O . GLU B 1 268 ? 17.984 -34.469 -12.008 1 88.88 268 GLU B O 1
ATOM 5203 N N . LEU B 1 269 ? 16.703 -36.281 -11.508 1 90.5 269 LEU B N 1
ATOM 5204 C CA . LEU B 1 269 ? 15.883 -35.531 -10.562 1 90.5 269 LEU B CA 1
ATOM 5205 C C . LEU B 1 269 ? 16.141 -36 -9.133 1 90.5 269 LEU B C 1
ATOM 5207 O O . LEU B 1 269 ? 16.156 -37.219 -8.852 1 90.5 269 LEU B O 1
ATOM 5211 N N . HIS B 1 270 ? 16.531 -35.062 -8.281 1 87.94 270 HIS B N 1
ATOM 5212 C CA . HIS B 1 270 ? 16.75 -35.375 -6.867 1 87.94 270 HIS B CA 1
ATOM 5213 C C . HIS B 1 270 ? 15.594 -34.844 -6.02 1 87.94 270 HIS B C 1
ATOM 5215 O O . HIS B 1 270 ? 14.719 -34.156 -6.523 1 87.94 270 HIS B O 1
ATOM 5221 N N . ALA B 1 271 ? 15.539 -35.312 -4.809 1 83.69 271 ALA B N 1
ATOM 5222 C CA . ALA B 1 271 ? 14.453 -34.938 -3.902 1 83.69 271 ALA B CA 1
ATOM 5223 C C . ALA B 1 271 ? 14.312 -33.406 -3.795 1 83.69 271 ALA B C 1
ATOM 5225 O O . ALA B 1 271 ? 13.203 -32.906 -3.713 1 83.69 271 ALA B O 1
ATOM 5226 N N . ALA B 1 272 ? 15.359 -32.781 -3.805 1 88.31 272 ALA B N 1
ATOM 5227 C CA . ALA B 1 272 ? 15.375 -31.328 -3.678 1 88.31 272 ALA B CA 1
ATOM 5228 C C . ALA B 1 272 ? 14.734 -30.656 -4.895 1 88.31 272 ALA B C 1
ATOM 5230 O O . ALA B 1 272 ? 14.352 -29.484 -4.84 1 88.31 272 ALA B O 1
ATOM 5231 N N . PHE B 1 273 ? 14.555 -31.5 -5.91 1 88.5 273 PHE B N 1
ATOM 5232 C CA . PHE B 1 273 ? 14 -30.984 -7.16 1 88.5 273 PHE B CA 1
ATOM 5233 C C . PHE B 1 273 ? 12.57 -30.5 -6.957 1 88.5 273 PHE B C 1
ATOM 5235 O O . PHE B 1 273 ? 12.203 -29.438 -7.465 1 88.5 273 PHE B O 1
ATOM 5242 N N . LEU B 1 274 ? 11.859 -31.219 -6.199 1 88.25 274 LEU B N 1
ATOM 5243 C CA . LEU B 1 274 ? 10.453 -30.875 -6.008 1 88.25 274 LEU B CA 1
ATOM 5244 C C . LEU B 1 274 ? 10.305 -29.641 -5.129 1 88.25 274 LEU B C 1
ATOM 5246 O O . LEU B 1 274 ? 9.273 -28.969 -5.172 1 88.25 274 LEU B O 1
ATOM 5250 N N . GLU B 1 275 ? 11.312 -29.344 -4.367 1 88.19 275 GLU B N 1
ATOM 5251 C CA . GLU B 1 275 ? 11.32 -28.125 -3.564 1 88.19 275 GLU B CA 1
ATOM 5252 C C . GLU B 1 275 ? 11.703 -26.906 -4.406 1 88.19 275 GLU B C 1
ATOM 5254 O O . GLU B 1 275 ? 11.266 -25.781 -4.129 1 88.19 275 GLU B O 1
ATOM 5259 N N . GLU B 1 276 ? 12.43 -27.234 -5.379 1 90.56 276 GLU B N 1
ATOM 5260 C CA . GLU B 1 276 ? 12.891 -26.172 -6.27 1 90.56 276 GLU B CA 1
ATOM 5261 C C . GLU B 1 276 ? 11.836 -25.828 -7.32 1 90.56 276 GLU B C 1
ATOM 5263 O O . GLU B 1 276 ? 11.672 -24.672 -7.695 1 90.56 276 GLU B O 1
ATOM 5268 N N . PHE B 1 277 ? 11.141 -26.859 -7.738 1 94.69 277 PHE B N 1
ATOM 5269 C CA . PHE B 1 277 ? 10.094 -26.719 -8.742 1 94.69 277 PHE B CA 1
ATOM 5270 C C . PHE B 1 277 ? 8.742 -27.156 -8.172 1 94.69 277 PHE B C 1
ATOM 5272 O O . PHE B 1 277 ? 8.328 -28.297 -8.352 1 94.69 277 PHE B O 1
ATOM 5279 N N . ARG B 1 278 ? 8.047 -26.203 -7.676 1 94.38 278 ARG B N 1
ATOM 5280 C CA . ARG B 1 278 ? 6.863 -26.469 -6.863 1 94.38 278 ARG B CA 1
ATOM 5281 C C . ARG B 1 278 ? 5.695 -26.922 -7.734 1 94.38 278 ARG B C 1
ATOM 5283 O O . ARG B 1 278 ? 4.848 -27.703 -7.297 1 94.38 278 ARG B O 1
ATOM 5290 N N . LEU B 1 279 ? 5.695 -26.531 -9.016 1 96.81 279 LEU B N 1
ATOM 5291 C CA . LEU B 1 279 ? 4.555 -26.812 -9.867 1 96.81 279 LEU B CA 1
ATOM 5292 C C . LEU B 1 279 ? 4.84 -28.016 -10.766 1 96.81 279 LEU B C 1
ATOM 5294 O O . LEU B 1 279 ? 4.027 -28.359 -11.625 1 96.81 279 LEU B O 1
ATOM 5298 N N . ALA B 1 280 ? 6.004 -28.672 -10.578 1 96.5 280 ALA B N 1
ATOM 5299 C CA . ALA B 1 280 ? 6.402 -29.766 -11.453 1 96.5 280 ALA B CA 1
ATOM 5300 C C . ALA B 1 280 ? 5.398 -30.922 -11.391 1 96.5 280 ALA B C 1
ATOM 5302 O O . ALA B 1 280 ? 4.914 -31.391 -12.422 1 96.5 280 ALA B O 1
ATOM 5303 N N . ARG B 1 281 ? 5.09 -31.328 -10.219 1 95.19 281 ARG B N 1
ATOM 5304 C CA . ARG B 1 281 ? 4.16 -32.438 -10.055 1 95.19 281 ARG B CA 1
ATOM 5305 C C . ARG B 1 281 ? 2.773 -32.094 -10.578 1 95.19 281 ARG B C 1
ATOM 5307 O O . ARG B 1 281 ? 2.141 -32.875 -11.273 1 95.19 281 ARG B O 1
ATOM 5314 N N . TYR B 1 282 ? 2.26 -30.938 -10.242 1 96.75 282 TYR B N 1
ATOM 5315 C CA . TYR B 1 282 ? 0.973 -30.484 -10.758 1 96.75 282 TYR B CA 1
ATOM 5316 C C . TYR B 1 282 ? 0.96 -30.5 -12.281 1 96.75 282 TYR B C 1
ATOM 5318 O O . TYR B 1 282 ? 0.018 -31.016 -12.898 1 96.75 282 TYR B O 1
ATOM 5326 N N . SER B 1 283 ? 1.972 -29.922 -12.859 1 98.06 283 SER B N 1
ATOM 5327 C CA . SER B 1 283 ? 2.053 -29.828 -14.312 1 98.06 283 SER B CA 1
ATOM 5328 C C . SER B 1 283 ? 2.072 -31.203 -14.969 1 98.06 283 SER B C 1
ATOM 5330 O O . SER B 1 283 ? 1.391 -31.438 -15.969 1 98.06 283 SER B O 1
ATOM 5332 N N . ALA B 1 284 ? 2.826 -32.062 -14.375 1 97 284 ALA B N 1
ATOM 5333 C CA . ALA B 1 284 ? 2.928 -33.406 -14.914 1 97 284 ALA B CA 1
ATOM 5334 C C . ALA B 1 284 ? 1.589 -34.125 -14.828 1 97 284 ALA B C 1
ATOM 5336 O O . ALA B 1 284 ? 1.196 -34.844 -15.758 1 97 284 ALA B O 1
ATOM 5337 N N . GLU B 1 285 ? 0.949 -33.938 -13.828 1 96.81 285 GLU B N 1
ATOM 5338 C CA . GLU B 1 285 ? -0.269 -34.688 -13.531 1 96.81 285 GLU B CA 1
ATOM 5339 C C . GLU B 1 285 ? -1.456 -34.125 -14.32 1 96.81 285 GLU B C 1
ATOM 5341 O O . GLU B 1 285 ? -2.314 -34.906 -14.766 1 96.81 285 GLU B O 1
ATOM 5346 N N . TYR B 1 286 ? -1.515 -32.812 -14.57 1 97.19 286 TYR B N 1
ATOM 5347 C CA . TYR B 1 286 ? -2.812 -32.281 -14.953 1 97.19 286 TYR B CA 1
ATOM 5348 C C . TYR B 1 286 ? -2.74 -31.594 -16.328 1 97.19 286 TYR B C 1
ATOM 5350 O O . TYR B 1 286 ? -3.754 -31.125 -16.844 1 97.19 286 TYR B O 1
ATOM 5358 N N . TRP B 1 287 ? -1.558 -31.5 -16.984 1 96.69 287 TRP B N 1
ATOM 5359 C CA . TRP B 1 287 ? -1.508 -30.828 -18.281 1 96.69 287 TRP B CA 1
ATOM 5360 C C . TRP B 1 287 ? -2.471 -31.484 -19.266 1 96.69 287 TRP B C 1
ATOM 5362 O O . TRP B 1 287 ? -3.146 -30.797 -20.031 1 96.69 287 TRP B O 1
ATOM 5372 N N . SER B 1 288 ? -2.584 -32.844 -19.281 1 94.25 288 SER B N 1
ATOM 5373 C CA . SER B 1 288 ? -3.43 -33.531 -20.234 1 94.25 288 SER B CA 1
ATOM 5374 C C . SER B 1 288 ? -4.906 -33.281 -19.969 1 94.25 288 SER B C 1
ATOM 5376 O O . SER B 1 288 ? -5.699 -33.156 -20.906 1 94.25 288 SER B O 1
ATOM 5378 N N . SER B 1 289 ? -5.27 -33.25 -18.672 1 93.69 289 SER B N 1
ATOM 5379 C CA . SER B 1 289 ? -6.648 -32.938 -18.312 1 93.69 289 SER B CA 1
ATOM 5380 C C . SER B 1 289 ? -7.039 -31.547 -18.797 1 93.69 289 SER B C 1
ATOM 5382 O O . SER B 1 289 ? -8.125 -31.359 -19.328 1 93.69 289 SER B O 1
ATOM 5384 N N . HIS B 1 290 ? -6.191 -30.578 -18.609 1 95.94 290 HIS B N 1
ATOM 5385 C CA . HIS B 1 290 ? -6.438 -29.219 -19.109 1 95.94 290 HIS B CA 1
ATOM 5386 C C . HIS B 1 290 ? -6.504 -29.188 -20.625 1 95.94 290 HIS B C 1
ATOM 5388 O O . HIS B 1 290 ? -7.336 -28.484 -21.203 1 95.94 290 HIS B O 1
ATOM 5394 N N . ALA B 1 291 ? -5.637 -29.938 -21.266 1 93.31 291 ALA B N 1
ATOM 5395 C CA . ALA B 1 291 ? -5.598 -29.969 -22.719 1 93.31 291 ALA B CA 1
ATOM 5396 C C . ALA B 1 291 ? -6.91 -30.5 -23.297 1 93.31 291 ALA B C 1
ATOM 5398 O O . ALA B 1 291 ? -7.383 -30.031 -24.328 1 93.31 291 ALA B O 1
ATOM 5399 N N . ARG B 1 292 ? -7.473 -31.469 -22.625 1 90.25 292 ARG B N 1
ATOM 5400 C CA . ARG B 1 292 ? -8.711 -32.062 -23.109 1 90.25 292 ARG B CA 1
ATOM 5401 C C . ARG B 1 292 ? -9.883 -31.094 -22.969 1 90.25 292 ARG B C 1
ATOM 5403 O O . ARG B 1 292 ? -10.883 -31.219 -23.688 1 90.25 292 ARG B O 1
ATOM 5410 N N . LYS B 1 293 ? -9.734 -30.203 -22.094 1 91.31 293 LYS B N 1
ATOM 5411 C CA . LYS B 1 293 ? -10.812 -29.266 -21.812 1 91.31 293 LYS B CA 1
ATOM 5412 C C . LYS B 1 293 ? -10.68 -28 -22.672 1 91.31 293 LYS B C 1
ATOM 5414 O O . LYS B 1 293 ? -11.492 -27.078 -22.578 1 91.31 293 LYS B O 1
ATOM 5419 N N . THR B 1 294 ? -9.531 -28.141 -23.422 1 87.06 294 THR B N 1
ATOM 5420 C CA . THR B 1 294 ? -9.352 -27.016 -24.344 1 87.06 294 THR B CA 1
ATOM 5421 C C . THR B 1 294 ? -10.312 -27.125 -25.516 1 87.06 294 THR B C 1
ATOM 5423 O O . THR B 1 294 ? -10.672 -28.234 -25.938 1 87.06 294 THR B O 1
ATOM 5426 N N . GLY B 1 295 ? -11.312 -26.234 -25.75 1 69.69 295 GLY B N 1
ATOM 5427 C CA . GLY B 1 295 ? -12.172 -26.25 -26.922 1 69.69 295 GLY B CA 1
ATOM 5428 C C . GLY B 1 295 ? -11.453 -26.688 -28.188 1 69.69 295 GLY B C 1
ATOM 5429 O O . GLY B 1 295 ? -10.445 -27.391 -28.125 1 69.69 295 GLY B O 1
ATOM 5430 N N . GLU B 1 296 ? -12.117 -26.312 -29.469 1 58.34 296 GLU B N 1
ATOM 5431 C CA . GLU B 1 296 ? -11.719 -26.641 -30.828 1 58.34 296 GLU B CA 1
ATOM 5432 C C . GLU B 1 296 ? -10.336 -26.078 -31.156 1 58.34 296 GLU B C 1
ATOM 5434 O O . GLU B 1 296 ? -9.914 -25.078 -30.562 1 58.34 296 GLU B O 1
ATOM 5439 N N . ARG B 1 297 ? -9.219 -26.625 -31.859 1 59.59 297 ARG B N 1
ATOM 5440 C CA . ARG B 1 297 ? -8.039 -26.422 -32.688 1 59.59 297 ARG B CA 1
ATOM 5441 C C . ARG B 1 297 ? -6.836 -26.016 -31.828 1 59.59 297 ARG B C 1
ATOM 5443 O O . ARG B 1 297 ? -6.48 -24.844 -31.766 1 59.59 297 ARG B O 1
ATOM 5450 N N . THR B 1 298 ? -6.5 -26.906 -30.828 1 72.88 298 THR B N 1
ATOM 5451 C CA . THR B 1 298 ? -5.305 -26.375 -30.188 1 72.88 298 THR B CA 1
ATOM 5452 C C . THR B 1 298 ? -4.055 -27.078 -30.703 1 72.88 298 THR B C 1
ATOM 5454 O O . THR B 1 298 ? -3.451 -27.891 -29.984 1 72.88 298 THR B O 1
ATOM 5457 N N . GLU B 1 299 ? -3.736 -26.969 -32.094 1 80.88 299 GLU B N 1
ATOM 5458 C CA . GLU B 1 299 ? -2.549 -27.516 -32.75 1 80.88 299 GLU B CA 1
ATOM 5459 C C . GLU B 1 299 ? -1.288 -27.188 -31.953 1 80.88 299 GLU B C 1
ATOM 5461 O O . GLU B 1 299 ? -0.382 -28.016 -31.844 1 80.88 299 GLU B O 1
ATOM 5466 N N . ASP B 1 300 ? -1.354 -26.109 -31.406 1 88.5 300 ASP B N 1
ATOM 5467 C CA . ASP B 1 300 ? -0.166 -25.688 -30.672 1 88.5 300 ASP B CA 1
ATOM 5468 C C . ASP B 1 300 ? 0.051 -26.547 -29.422 1 88.5 300 ASP B C 1
ATOM 5470 O O . ASP B 1 300 ? 1.185 -26.906 -29.109 1 88.5 300 ASP B O 1
ATOM 5474 N N . ILE B 1 301 ? -1.012 -26.891 -28.734 1 91.88 301 ILE B N 1
ATOM 5475 C CA . ILE B 1 301 ? -0.911 -27.734 -27.547 1 91.88 301 ILE B CA 1
ATOM 5476 C C . ILE B 1 301 ? -0.412 -29.125 -27.938 1 91.88 301 ILE B C 1
ATOM 5478 O O . ILE B 1 301 ? 0.416 -29.703 -27.25 1 91.88 301 ILE B O 1
ATOM 5482 N N . GLY B 1 302 ? -0.943 -29.594 -29.078 1 89.88 302 GLY B N 1
ATOM 5483 C CA . GLY B 1 302 ? -0.482 -30.875 -29.594 1 89.88 302 GLY B CA 1
ATOM 5484 C C . GLY B 1 302 ? 1.007 -30.906 -29.875 1 89.88 302 GLY B C 1
ATOM 5485 O O . GLY B 1 302 ? 1.686 -31.891 -29.562 1 89.88 302 GLY B O 1
ATOM 5486 N N . GLN B 1 303 ? 1.479 -29.844 -30.422 1 90.19 303 GLN B N 1
ATOM 5487 C CA . GLN B 1 303 ? 2.898 -29.75 -30.734 1 90.19 303 GLN B CA 1
ATOM 5488 C C . GLN B 1 303 ? 3.748 -29.734 -29.469 1 90.19 303 GLN B C 1
ATOM 5490 O O . GLN B 1 303 ? 4.793 -30.391 -29.406 1 90.19 303 GLN B O 1
ATOM 5495 N N . LEU B 1 304 ? 3.273 -28.953 -28.516 1 93.12 304 LEU B N 1
ATOM 5496 C CA . LEU B 1 304 ? 3.992 -28.906 -27.25 1 93.12 304 LEU B CA 1
ATOM 5497 C C . LEU B 1 304 ? 3.99 -30.281 -26.578 1 93.12 304 LEU B C 1
ATOM 5499 O O . LEU B 1 304 ? 5.016 -30.719 -26.047 1 93.12 304 LEU B O 1
ATOM 5503 N N . ALA B 1 305 ? 2.875 -30.906 -26.609 1 93.44 305 ALA B N 1
ATOM 5504 C CA . ALA B 1 305 ? 2.752 -32.25 -26.031 1 93.44 305 ALA B CA 1
ATOM 5505 C C . ALA B 1 305 ? 3.648 -33.25 -26.75 1 93.44 305 ALA B C 1
ATOM 5507 O O . ALA B 1 305 ? 4.258 -34.125 -26.125 1 93.44 305 ALA B O 1
ATOM 5508 N N . ALA B 1 306 ? 3.719 -33.094 -28.016 1 90.12 306 ALA B N 1
ATOM 5509 C CA . ALA B 1 306 ? 4.574 -33.969 -28.797 1 90.12 306 ALA B CA 1
ATOM 5510 C C . ALA B 1 306 ? 6.043 -33.781 -28.453 1 90.12 306 ALA B C 1
ATOM 5512 O O . ALA B 1 306 ? 6.82 -34.719 -28.422 1 90.12 306 ALA B O 1
ATOM 5513 N N . ARG B 1 307 ? 6.398 -32.562 -28.234 1 90.44 307 ARG B N 1
ATOM 5514 C CA . ARG B 1 307 ? 7.766 -32.281 -27.812 1 90.44 307 ARG B CA 1
ATOM 5515 C C . ARG B 1 307 ? 8.078 -32.938 -26.469 1 90.44 307 ARG B C 1
ATOM 5517 O O . ARG B 1 307 ? 9.195 -33.406 -26.25 1 90.44 307 ARG B O 1
ATOM 5524 N N . LEU B 1 308 ? 7.117 -32.938 -25.594 1 93.75 308 LEU B N 1
ATOM 5525 C CA . LEU B 1 308 ? 7.281 -33.594 -24.281 1 93.75 308 LEU B CA 1
ATOM 5526 C C . LEU B 1 308 ? 7.398 -35.094 -24.438 1 93.75 308 LEU B C 1
ATOM 5528 O O . LEU B 1 308 ? 8.172 -35.75 -23.719 1 93.75 308 LEU B O 1
ATOM 5532 N N . CYS B 1 309 ? 6.715 -35.625 -25.438 1 88.94 309 CYS B N 1
ATOM 5533 C CA . CYS B 1 309 ? 6.648 -37.094 -25.656 1 88.94 309 CYS B CA 1
ATOM 5534 C C . CYS B 1 309 ? 7.723 -37.531 -26.641 1 88.94 309 CYS B C 1
ATOM 5536 O O . CYS B 1 309 ? 7.434 -38.25 -27.594 1 88.94 309 CYS B O 1
ATOM 5538 N N . SER B 1 310 ? 8.828 -36.938 -26.562 1 81.06 310 SER B N 1
ATOM 5539 C CA . SER B 1 310 ? 9.914 -37.375 -27.438 1 81.06 310 SER B CA 1
ATOM 5540 C C . SER B 1 310 ? 10.859 -38.312 -26.719 1 81.06 310 SER B C 1
ATOM 5542 O O . SER B 1 310 ? 11.328 -38.031 -25.625 1 81.06 310 SER B O 1
ATOM 5544 N N . ARG B 1 311 ? 11.109 -39.562 -27.234 1 72.44 311 ARG B N 1
ATOM 5545 C CA . ARG B 1 311 ? 11.852 -40.656 -26.609 1 72.44 311 ARG B CA 1
ATOM 5546 C C . ARG B 1 311 ? 13.297 -40.25 -26.344 1 72.44 311 ARG B C 1
ATOM 5548 O O . ARG B 1 311 ? 13.898 -40.719 -25.375 1 72.44 311 ARG B O 1
ATOM 5555 N N . ASN B 1 312 ? 13.828 -39.469 -27.047 1 72.56 312 ASN B N 1
ATOM 5556 C CA . ASN B 1 312 ? 15.25 -39.188 -26.875 1 72.56 312 ASN B CA 1
ATOM 5557 C C . ASN B 1 312 ? 15.477 -37.938 -26.016 1 72.56 312 ASN B C 1
ATOM 5559 O O . ASN B 1 312 ? 16.531 -37.312 -26.094 1 72.56 312 ASN B O 1
ATOM 5563 N N . SER B 1 313 ? 14.5 -37.719 -25.234 1 81.44 313 SER B N 1
ATOM 5564 C CA . SER B 1 313 ? 14.648 -36.531 -24.422 1 81.44 313 SER B CA 1
ATOM 5565 C C . SER B 1 313 ? 14.445 -36.812 -22.938 1 81.44 313 SER B C 1
ATOM 5567 O O . SER B 1 313 ? 13.711 -37.75 -22.578 1 81.44 313 SER B O 1
ATOM 5569 N N . TYR B 1 314 ? 15.188 -36.156 -22.062 1 90.5 314 TYR B N 1
ATOM 5570 C CA . TYR B 1 314 ? 15.008 -36.281 -20.625 1 90.5 314 TYR B CA 1
ATOM 5571 C C . TYR B 1 314 ? 13.648 -35.719 -20.188 1 90.5 314 TYR B C 1
ATOM 5573 O O . TYR B 1 314 ? 13.156 -36.062 -19.109 1 90.5 314 TYR B O 1
ATOM 5581 N N . LEU B 1 315 ? 13.07 -35 -21.109 1 93.94 315 LEU B N 1
ATOM 5582 C CA . LEU B 1 315 ? 11.789 -34.375 -20.797 1 93.94 315 LEU B CA 1
ATOM 5583 C C . LEU B 1 315 ? 10.711 -35.438 -20.625 1 93.94 315 LEU B C 1
ATOM 5585 O O . LEU B 1 315 ? 9.938 -35.375 -19.656 1 93.94 315 LEU B O 1
ATOM 5589 N N . TYR B 1 316 ? 10.734 -36.375 -21.531 1 93.44 316 TYR B N 1
ATOM 5590 C CA . TYR B 1 316 ? 9.75 -37.469 -21.5 1 93.44 316 TYR B CA 1
ATOM 5591 C C . TYR B 1 316 ? 9.914 -38.312 -20.25 1 93.44 316 TYR B C 1
ATOM 5593 O O . TYR B 1 316 ? 8.938 -38.562 -19.531 1 93.44 316 TYR B O 1
ATOM 5601 N N . VAL B 1 317 ? 11.102 -38.656 -19.953 1 93.31 317 VAL B N 1
ATOM 5602 C CA . VAL B 1 317 ? 11.383 -39.5 -18.781 1 93.31 317 VAL B CA 1
ATOM 5603 C C . VAL B 1 317 ? 11.008 -38.75 -17.5 1 93.31 317 VAL B C 1
ATOM 5605 O O . VAL B 1 317 ? 10.43 -39.312 -16.578 1 93.31 317 VAL B O 1
ATOM 5608 N N . ASN B 1 318 ? 11.375 -37.5 -17.438 1 95.06 318 ASN B N 1
ATOM 5609 C CA . ASN B 1 318 ? 11.102 -36.688 -16.266 1 95.06 318 ASN B CA 1
ATOM 5610 C C . ASN B 1 318 ? 9.602 -36.5 -16.047 1 95.06 318 ASN B C 1
ATOM 5612 O O . ASN B 1 318 ? 9.141 -36.438 -14.898 1 95.06 318 ASN B O 1
ATOM 5616 N N . TRP B 1 319 ? 8.867 -36.375 -17.156 1 95.62 319 TRP B N 1
ATOM 5617 C CA . TRP B 1 319 ? 7.41 -36.312 -17.031 1 95.62 319 TRP B CA 1
ATOM 5618 C C . TRP B 1 319 ? 6.875 -37.562 -16.328 1 95.62 319 TRP B C 1
ATOM 5620 O O . TRP B 1 319 ? 6.109 -37.438 -15.367 1 95.62 319 TRP B O 1
ATOM 5630 N N . ILE B 1 320 ? 7.352 -38.688 -16.703 1 93.81 320 ILE B N 1
ATOM 5631 C CA . ILE B 1 320 ? 6.883 -39.938 -16.141 1 93.81 320 ILE B CA 1
ATOM 5632 C C . ILE B 1 320 ? 7.422 -40.125 -14.727 1 93.81 320 ILE B C 1
ATOM 5634 O O . ILE B 1 320 ? 6.734 -40.688 -13.859 1 93.81 320 ILE B O 1
ATOM 5638 N N . ARG B 1 321 ? 8.648 -39.688 -14.5 1 94.69 321 ARG B N 1
ATOM 5639 C CA . ARG B 1 321 ? 9.211 -39.688 -13.156 1 94.69 321 ARG B CA 1
ATOM 5640 C C . ARG B 1 321 ? 8.336 -38.906 -12.18 1 94.69 321 ARG B C 1
ATOM 5642 O O . ARG B 1 321 ? 8.164 -39.312 -11.031 1 94.69 321 ARG B O 1
ATOM 5649 N N . LEU B 1 322 ? 7.758 -37.812 -12.625 1 95.81 322 LEU B N 1
ATOM 5650 C CA . LEU B 1 322 ? 6.984 -36.906 -11.781 1 95.81 322 LEU B CA 1
ATOM 5651 C C . LEU B 1 322 ? 5.578 -37.469 -11.555 1 95.81 322 LEU B C 1
ATOM 5653 O O . LEU B 1 322 ? 4.992 -37.25 -10.484 1 95.81 322 LEU B O 1
ATOM 5657 N N . TRP B 1 323 ? 5.07 -38.094 -12.562 1 95.5 323 TRP B N 1
ATOM 5658 C CA . TRP B 1 323 ? 3.723 -38.656 -12.484 1 95.5 323 TRP B CA 1
ATOM 5659 C C . TRP B 1 323 ? 3.543 -39.781 -13.477 1 95.5 323 TRP B C 1
ATOM 5661 O O . TRP B 1 323 ? 3.637 -39.594 -14.688 1 95.5 323 TRP B O 1
ATOM 5671 N N . GLY B 1 324 ? 3.279 -40.969 -12.953 1 92.5 324 GLY B N 1
ATOM 5672 C CA . GLY B 1 324 ? 3.008 -42.125 -13.805 1 92.5 324 GLY B CA 1
ATOM 5673 C C . GLY B 1 324 ? 1.536 -42.281 -14.141 1 92.5 324 GLY B C 1
ATOM 5674 O O . GLY B 1 324 ? 0.727 -42.594 -13.266 1 92.5 324 GLY B O 1
ATOM 5675 N N . PRO B 1 325 ? 1.146 -42.062 -15.406 1 92.06 325 PRO B N 1
ATOM 5676 C CA . PRO B 1 325 ? -0.269 -42.156 -15.773 1 92.06 325 PRO B CA 1
ATOM 5677 C C . PRO B 1 325 ? -0.89 -43.5 -15.453 1 92.06 325 PRO B C 1
ATOM 5679 O O . PRO B 1 325 ? -2.111 -43.625 -15.32 1 92.06 325 PRO B O 1
ATOM 5682 N N . GLU B 1 326 ? -0.099 -44.594 -15.289 1 90.12 326 GLU B N 1
ATOM 5683 C CA . GLU B 1 326 ? -0.61 -45.938 -15 1 90.12 326 GLU B CA 1
ATOM 5684 C C . GLU B 1 326 ? -1.052 -46.062 -13.547 1 90.12 326 GLU B C 1
ATOM 5686 O O . GLU B 1 326 ? -1.989 -46.781 -13.234 1 90.12 326 GLU B O 1
ATOM 5691 N N . GLU B 1 327 ? -0.377 -45.375 -12.688 1 90.25 327 GLU B N 1
ATOM 5692 C CA . GLU B 1 327 ? -0.675 -45.344 -11.258 1 90.25 327 GLU B CA 1
ATOM 5693 C C . GLU B 1 327 ? -0.731 -43.906 -10.742 1 90.25 327 GLU B C 1
ATOM 5695 O O . GLU B 1 327 ? 0.151 -43.469 -9.992 1 90.25 327 GLU B O 1
ATOM 5700 N N . PRO B 1 328 ? -1.759 -43.281 -11.047 1 88.88 328 PRO B N 1
ATOM 5701 C CA . PRO B 1 328 ? -1.848 -41.844 -10.797 1 88.88 328 PRO B CA 1
ATOM 5702 C C . PRO B 1 328 ? -1.8 -41.5 -9.305 1 88.88 328 PRO B C 1
ATOM 5704 O O . PRO B 1 328 ? -1.452 -40.375 -8.938 1 88.88 328 PRO B O 1
ATOM 5707 N N . GLU B 1 329 ? -2.064 -42.406 -8.477 1 87.19 329 GLU B N 1
ATOM 5708 C CA . GLU B 1 329 ? -2.125 -42.125 -7.051 1 87.19 329 GLU B CA 1
ATOM 5709 C C . GLU B 1 329 ? -0.756 -42.281 -6.395 1 87.19 329 GLU B C 1
ATOM 5711 O O . GLU B 1 329 ? -0.553 -41.844 -5.258 1 87.19 329 GLU B O 1
ATOM 5716 N N . ASP B 1 330 ? 0.17 -42.812 -7.172 1 87.75 330 ASP B N 1
ATOM 5717 C CA . ASP B 1 330 ? 1.488 -43.094 -6.609 1 87.75 330 ASP B CA 1
ATOM 5718 C C . ASP B 1 330 ? 2.312 -41.812 -6.496 1 87.75 330 ASP B C 1
ATOM 5720 O O . ASP B 1 330 ? 2.086 -40.844 -7.242 1 87.75 330 ASP B O 1
ATOM 5724 N N . ASP B 1 331 ? 3.225 -41.875 -5.531 1 90.19 331 ASP B N 1
ATOM 5725 C CA . ASP B 1 331 ? 4.199 -40.781 -5.414 1 90.19 331 ASP B CA 1
ATOM 5726 C C . ASP B 1 331 ? 5.176 -40.812 -6.586 1 90.19 331 ASP B C 1
ATOM 5728 O O . ASP B 1 331 ? 5.348 -41.812 -7.25 1 90.19 331 ASP B O 1
ATOM 5732 N N . PRO B 1 332 ? 5.773 -39.688 -6.836 1 92.62 332 PRO B N 1
ATOM 5733 C CA . PRO B 1 332 ? 6.77 -39.625 -7.91 1 92.62 332 PRO B CA 1
ATOM 5734 C C . PRO B 1 332 ? 7.902 -40.625 -7.719 1 92.62 332 PRO B C 1
ATOM 5736 O O . PRO B 1 332 ? 8.328 -40.875 -6.586 1 92.62 332 PRO B O 1
ATOM 5739 N N . CYS B 1 333 ? 8.297 -41.188 -8.773 1 92.06 333 CYS B N 1
ATOM 5740 C CA . CYS B 1 333 ? 9.469 -42.062 -8.797 1 92.06 333 CYS B CA 1
ATOM 5741 C C . CYS B 1 333 ? 10.625 -41.375 -9.539 1 92.06 333 CYS B C 1
ATOM 5743 O O . CYS B 1 333 ? 10.844 -41.656 -10.719 1 92.06 333 CYS B O 1
ATOM 5745 N N . LEU B 1 334 ? 11.438 -40.688 -8.867 1 92.44 334 LEU B N 1
ATOM 5746 C CA . LEU B 1 334 ? 12.422 -39.75 -9.445 1 92.44 334 LEU B CA 1
ATOM 5747 C C . LEU B 1 334 ? 13.586 -40.531 -10.055 1 92.44 334 LEU B C 1
ATOM 5749 O O . LEU B 1 334 ? 14.344 -40 -10.867 1 92.44 334 LEU B O 1
ATOM 5753 N N . GLN B 1 335 ? 13.766 -41.812 -9.805 1 89.19 335 GLN B N 1
ATOM 5754 C CA . GLN B 1 335 ? 14.914 -42.594 -10.266 1 89.19 335 GLN B CA 1
ATOM 5755 C C . GLN B 1 335 ? 14.531 -43.5 -11.414 1 89.19 335 GLN B C 1
ATOM 5757 O O . GLN B 1 335 ? 15.352 -44.312 -11.875 1 89.19 335 GLN B O 1
ATOM 5762 N N . ARG B 1 336 ? 13.359 -43.375 -11.859 1 89.69 336 ARG B N 1
ATOM 5763 C CA . ARG B 1 336 ? 12.914 -44.219 -12.969 1 89.69 336 ARG B CA 1
ATOM 5764 C C . ARG B 1 336 ? 13.789 -44 -14.203 1 89.69 336 ARG B C 1
ATOM 5766 O O . ARG B 1 336 ? 14.164 -42.844 -14.508 1 89.69 336 ARG B O 1
ATOM 5773 N N . ARG B 1 337 ? 14.125 -45.062 -14.867 1 89.38 337 ARG B N 1
ATOM 5774 C CA . ARG B 1 337 ? 14.977 -45 -16.047 1 89.38 337 ARG B CA 1
ATOM 5775 C C . ARG B 1 337 ? 14.164 -45.188 -17.328 1 89.38 337 ARG B C 1
ATOM 5777 O O . ARG B 1 337 ? 13.008 -45.625 -17.281 1 89.38 337 ARG B O 1
ATOM 5784 N N . LEU B 1 338 ? 14.766 -44.812 -18.406 1 86.75 338 LEU B N 1
ATOM 5785 C CA . LEU B 1 338 ? 14.109 -44.844 -19.719 1 86.75 338 LEU B CA 1
ATOM 5786 C C . LEU B 1 338 ? 13.688 -46.281 -20.047 1 86.75 338 LEU B C 1
ATOM 5788 O O . LEU B 1 338 ? 12.656 -46.5 -20.688 1 86.75 338 LEU B O 1
ATOM 5792 N N . ASP B 1 339 ? 14.477 -47.25 -19.672 1 86.06 339 ASP B N 1
ATOM 5793 C CA . ASP B 1 339 ? 14.211 -48.656 -20.016 1 86.06 339 ASP B CA 1
ATOM 5794 C C . ASP B 1 339 ? 13.07 -49.219 -19.172 1 86.06 339 ASP B C 1
ATOM 5796 O O . ASP B 1 339 ? 12.57 -50.312 -19.453 1 86.06 339 ASP B O 1
ATOM 5800 N N . GLN B 1 340 ? 12.625 -48.438 -18.25 1 87.69 340 GLN B N 1
ATOM 5801 C CA . GLN B 1 340 ? 11.547 -48.875 -17.375 1 87.69 340 GLN B CA 1
ATOM 5802 C C . GLN B 1 340 ? 10.227 -48.219 -17.766 1 87.69 340 GLN B C 1
ATOM 5804 O O . GLN B 1 340 ? 9.219 -48.406 -17.062 1 87.69 340 GLN B O 1
ATOM 5809 N N . ILE B 1 341 ? 10.273 -47.406 -18.812 1 89.12 341 ILE B N 1
ATOM 5810 C CA . ILE B 1 341 ? 9.07 -46.656 -19.203 1 89.12 341 ILE B CA 1
ATOM 5811 C C . ILE B 1 341 ? 8.633 -47.094 -20.609 1 89.12 341 ILE B C 1
ATOM 5813 O O . ILE B 1 341 ? 9.453 -47.562 -21.406 1 89.12 341 ILE B O 1
ATOM 5817 N N . TYR B 1 342 ? 7.395 -46.969 -20.875 1 89.75 342 TYR B N 1
ATOM 5818 C CA . TYR B 1 342 ? 6.832 -47.344 -22.156 1 89.75 342 TYR B CA 1
ATOM 5819 C C . TYR B 1 342 ? 7.094 -46.281 -23.203 1 89.75 342 TYR B C 1
ATOM 5821 O O . TYR B 1 342 ? 7.566 -45.188 -22.875 1 89.75 342 TYR B O 1
ATOM 5829 N N . ASP B 1 343 ? 6.809 -46.656 -24.438 1 88.88 343 ASP B N 1
ATOM 5830 C CA . ASP B 1 343 ? 6.953 -45.688 -25.547 1 88.88 343 ASP B CA 1
ATOM 5831 C C . ASP B 1 343 ? 5.973 -44.531 -25.391 1 88.88 343 ASP B C 1
ATOM 5833 O O . ASP B 1 343 ? 4.855 -44.719 -24.906 1 88.88 343 ASP B O 1
ATOM 5837 N N . PRO B 1 344 ? 6.332 -43.344 -25.812 1 90.5 344 PRO B N 1
ATOM 5838 C CA . PRO B 1 344 ? 5.48 -42.156 -25.688 1 90.5 344 PRO B CA 1
ATOM 5839 C C . PRO B 1 344 ? 4.082 -42.375 -26.25 1 90.5 344 PRO B C 1
ATOM 5841 O O . PRO B 1 344 ? 3.104 -41.844 -25.719 1 90.5 344 PRO B O 1
ATOM 5844 N N . ILE B 1 345 ? 4.008 -43.094 -27.359 1 89.31 345 ILE B N 1
ATOM 5845 C CA . ILE B 1 345 ? 2.723 -43.312 -28.016 1 89.31 345 ILE B CA 1
ATOM 5846 C C . ILE B 1 345 ? 1.782 -44.031 -27.062 1 89.31 345 ILE B C 1
ATOM 5848 O O . ILE B 1 345 ? 0.574 -43.781 -27.062 1 89.31 345 ILE B O 1
ATOM 5852 N N . TYR B 1 346 ? 2.312 -44.938 -26.25 1 91.44 346 TYR B N 1
ATOM 5853 C CA . TYR B 1 346 ? 1.521 -45.688 -25.266 1 91.44 346 TYR B CA 1
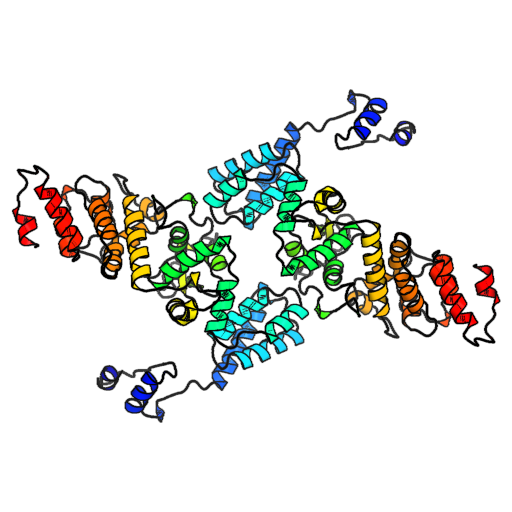ATOM 5854 C C . TYR B 1 346 ? 0.841 -44.719 -24.297 1 91.44 346 TYR B C 1
ATOM 5856 O O . TYR B 1 346 ? -0.368 -44.812 -24.062 1 91.44 346 TYR B O 1
ATOM 5864 N N . TYR B 1 347 ? 1.602 -43.875 -23.734 1 92 347 TYR B N 1
ATOM 5865 C CA . TYR B 1 347 ? 1.064 -42.969 -22.734 1 92 347 TYR B CA 1
ATOM 5866 C C . TYR B 1 347 ? 0.1 -41.969 -23.375 1 92 347 TYR B C 1
ATOM 5868 O O . TYR B 1 347 ? -0.908 -41.594 -22.781 1 92 347 TYR B O 1
ATOM 5876 N N . ALA B 1 348 ? 0.429 -41.438 -24.562 1 90.19 348 ALA B N 1
ATOM 5877 C CA . ALA B 1 348 ? -0.477 -40.531 -25.281 1 90.19 348 ALA B CA 1
ATOM 5878 C C . ALA B 1 348 ? -1.83 -41.219 -25.516 1 90.19 348 ALA B C 1
ATOM 5880 O O . ALA B 1 348 ? -2.877 -40.562 -25.344 1 90.19 348 ALA B O 1
ATOM 5881 N N . ALA B 1 349 ? -1.769 -42.5 -25.875 1 90.38 349 ALA B N 1
AT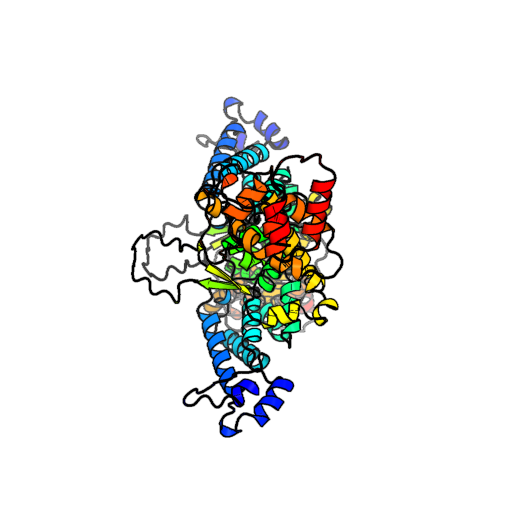OM 5882 C CA . ALA B 1 349 ? -2.994 -43.25 -26.094 1 90.38 349 ALA B CA 1
ATOM 5883 C C . ALA B 1 349 ? -3.744 -43.469 -24.781 1 90.38 349 ALA B C 1
ATOM 5885 O O . ALA B 1 349 ? -4.969 -43.344 -24.719 1 90.38 349 ALA B O 1
ATOM 5886 N N . LEU B 1 350 ? -2.98 -43.844 -23.781 1 92.38 350 LEU B N 1
ATOM 5887 C CA . LEU B 1 350 ? -3.561 -44.094 -22.469 1 92.38 350 LEU B CA 1
ATOM 5888 C C . LEU B 1 350 ? -4.316 -42.875 -21.984 1 92.38 350 LEU B C 1
ATOM 5890 O O . LEU B 1 350 ? -5.371 -42.969 -21.344 1 92.38 350 LEU B O 1
ATOM 5894 N N . LEU B 1 351 ? -3.846 -41.656 -22.266 1 91.44 351 LEU B N 1
ATOM 5895 C CA . LEU B 1 351 ? -4.418 -40.406 -21.781 1 91.44 351 LEU B CA 1
ATOM 5896 C C . LEU B 1 351 ? -5.449 -39.875 -22.766 1 91.44 351 LEU B C 1
ATOM 5898 O O . LEU B 1 351 ? -6.016 -38.812 -22.547 1 91.44 351 LEU B O 1
ATOM 5902 N N . GLY B 1 352 ? -5.629 -40.531 -23.844 1 86.31 352 GLY B N 1
ATOM 5903 C CA . GLY B 1 352 ? -6.652 -40.156 -24.812 1 86.31 352 GLY B CA 1
ATOM 5904 C C . GLY B 1 352 ? -6.273 -38.938 -25.625 1 86.31 352 GLY B C 1
ATOM 5905 O O . GLY B 1 352 ? -7.141 -38.125 -26.016 1 86.31 352 GLY B O 1
ATOM 5906 N N . LEU B 1 353 ? -4.949 -38.781 -25.922 1 88.25 353 LEU B N 1
ATOM 5907 C CA . LEU B 1 353 ? -4.473 -37.625 -26.672 1 88.25 353 LEU B CA 1
ATOM 5908 C C . LEU B 1 353 ? -4.383 -37.969 -28.156 1 88.25 353 LEU B C 1
ATOM 5910 O O . LEU B 1 353 ? -3.287 -38.156 -28.688 1 88.25 353 LEU B O 1
ATOM 5914 N N . LYS B 1 354 ? -5.457 -37.844 -28.797 1 85.81 354 LYS B N 1
ATOM 5915 C CA . LYS B 1 354 ? -5.578 -38.312 -30.188 1 85.81 354 LYS B CA 1
ATOM 5916 C C . LYS B 1 354 ? -4.641 -37.531 -31.109 1 85.81 354 LYS B C 1
ATOM 5918 O O . LYS B 1 354 ? -3.957 -38.125 -31.938 1 85.81 354 LYS B O 1
ATOM 5923 N N . ASP B 1 355 ? -4.594 -36.312 -30.922 1 84.81 355 ASP B N 1
ATOM 5924 C CA . ASP B 1 355 ? -3.777 -35.469 -31.797 1 84.81 355 ASP B CA 1
ATOM 5925 C C . ASP B 1 355 ? -2.291 -35.75 -31.594 1 84.81 355 ASP B C 1
ATOM 5927 O O . ASP B 1 355 ? -1.518 -35.75 -32.562 1 84.81 355 ASP B O 1
ATOM 5931 N N . VAL B 1 356 ? -1.955 -35.969 -30.422 1 87.12 356 VAL B N 1
ATOM 5932 C CA . VAL B 1 356 ? -0.56 -36.25 -30.125 1 87.12 356 VAL B CA 1
ATOM 5933 C C . VAL B 1 356 ? -0.175 -37.625 -30.719 1 87.12 356 VAL B C 1
ATOM 5935 O O . VAL B 1 356 ? 0.917 -37.781 -31.266 1 87.12 356 VAL B O 1
ATOM 5938 N N . VAL B 1 357 ? -1.066 -38.594 -30.625 1 88.5 357 VAL B N 1
ATOM 5939 C CA . VAL B 1 357 ? -0.833 -39.906 -31.172 1 88.5 357 VAL B CA 1
ATOM 5940 C C . VAL B 1 357 ? -0.596 -39.812 -32.688 1 88.5 357 VAL B C 1
ATOM 5942 O O . VAL B 1 357 ? 0.337 -40.406 -33.219 1 88.5 357 VAL B O 1
ATOM 5945 N N . LYS B 1 358 ? -1.431 -39 -33.25 1 88.19 358 LYS B N 1
ATOM 5946 C CA . LYS B 1 358 ? -1.287 -38.812 -34.688 1 88.19 358 LYS B CA 1
ATOM 5947 C C . LYS B 1 358 ? 0.072 -38.188 -35.031 1 88.19 358 LYS B C 1
ATOM 5949 O O . LYS B 1 358 ? 0.731 -38.625 -35.969 1 88.19 358 LYS B O 1
ATOM 5954 N N . LEU B 1 359 ? 0.471 -37.281 -34.312 1 87 359 LEU B N 1
ATOM 5955 C CA . LEU B 1 359 ? 1.745 -36.625 -34.531 1 87 359 LEU B CA 1
ATOM 5956 C C . LEU B 1 359 ? 2.912 -37.562 -34.312 1 87 359 LEU B C 1
ATOM 5958 O O . LEU B 1 359 ? 3.875 -37.562 -35.094 1 87 359 LEU B O 1
ATOM 5962 N N . LEU B 1 360 ? 2.814 -38.344 -33.312 1 86.31 360 LEU B N 1
ATOM 5963 C CA . LEU B 1 360 ? 3.875 -39.281 -33 1 86.31 360 LEU B CA 1
ATOM 5964 C C . LEU B 1 360 ? 3.965 -40.375 -34.062 1 86.31 360 LEU B C 1
ATOM 5966 O O . LEU B 1 360 ? 5.059 -40.844 -34.406 1 86.31 360 LEU B O 1
ATOM 5970 N N . GLN B 1 361 ? 2.846 -40.75 -34.594 1 86.56 361 GLN B N 1
ATOM 5971 C CA . GLN B 1 361 ? 2.809 -41.75 -35.656 1 86.56 361 GLN B CA 1
ATOM 5972 C C . GLN B 1 361 ? 3.436 -41.219 -36.938 1 86.56 361 GLN B C 1
ATOM 5974 O O . GLN B 1 361 ? 4.152 -41.938 -37.625 1 86.56 361 GLN B O 1
ATOM 5979 N N . GLN B 1 362 ? 3.158 -40 -37.156 1 83.75 362 GLN B N 1
ATOM 5980 C CA . GLN B 1 362 ? 3.732 -39.375 -38.344 1 83.75 362 GLN B CA 1
ATOM 5981 C C . GLN B 1 362 ? 5.25 -39.25 -38.219 1 83.75 362 GLN B C 1
ATOM 5983 O O . GLN B 1 362 ? 5.969 -39.438 -39.219 1 83.75 362 GLN B O 1
ATOM 5988 N N . GLU B 1 363 ? 5.707 -38.938 -37.156 1 78.25 363 GLU B N 1
ATOM 5989 C CA . GLU B 1 363 ? 7.145 -38.844 -36.938 1 78.25 363 GLU B CA 1
ATOM 5990 C C . GLU B 1 363 ? 7.82 -40.219 -37.094 1 78.25 363 GLU B C 1
ATOM 5992 O O . GLU B 1 363 ? 8.938 -40.312 -37.594 1 78.25 363 GLU B O 1
ATOM 5997 N N . CYS B 1 364 ? 7.191 -41.188 -36.5 1 72.06 364 CYS B N 1
ATOM 5998 C CA . CYS B 1 364 ? 7.719 -42.531 -36.625 1 72.06 364 CYS B CA 1
ATOM 5999 C C . CYS B 1 364 ? 7.738 -43 -38.062 1 72.06 364 CYS B C 1
ATOM 6001 O O . CYS B 1 364 ? 8.664 -43.688 -38.5 1 72.06 364 CYS B O 1
ATOM 6003 N N . ALA B 1 365 ? 6.742 -42.594 -38.75 1 68.12 365 ALA B N 1
ATOM 6004 C CA . ALA B 1 365 ? 6.664 -42.969 -40.156 1 68.12 365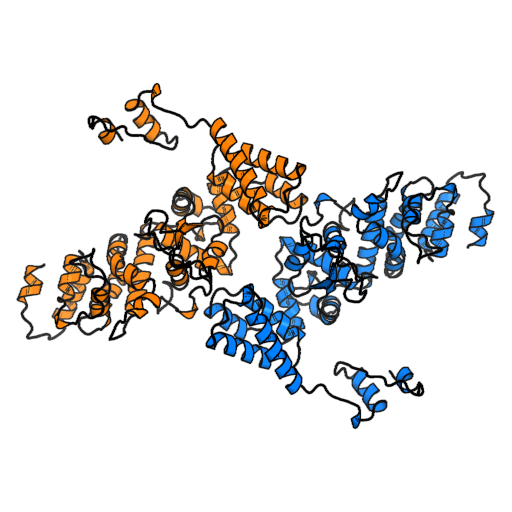 ALA B CA 1
ATOM 6005 C C . ALA B 1 365 ? 7.762 -42.281 -40.969 1 68.12 365 ALA B C 1
ATOM 6007 O O . ALA B 1 365 ? 8.305 -42.875 -41.906 1 68.12 365 ALA B O 1
ATOM 6008 N N . GLN B 1 366 ? 7.98 -41.031 -40.719 1 61.09 366 GLN B N 1
ATOM 6009 C CA . GLN B 1 366 ? 9.008 -40.312 -41.469 1 61.09 366 GLN B CA 1
ATOM 6010 C C . GLN B 1 366 ? 10.406 -40.781 -41.062 1 61.09 366 GLN B C 1
ATOM 6012 O O . GLN B 1 366 ? 11.352 -40.656 -41.844 1 61.09 366 GLN B O 1
ATOM 6017 N N . GLY B 1 367 ? 10.672 -41 -39.844 1 55.28 367 GLY B N 1
ATOM 6018 C CA . GLY B 1 367 ? 11.961 -41.5 -39.406 1 55.28 367 GLY B CA 1
ATOM 6019 C C . GLY B 1 367 ? 12.117 -42.969 -39.625 1 55.28 367 GLY B C 1
ATOM 6020 O O . GLY B 1 367 ? 11.133 -43.719 -39.719 1 55.28 367 GLY B O 1
ATOM 6021 N N . SER B 1 368 ? 13.258 -43.344 -40.312 1 44.25 368 SER B N 1
ATOM 6022 C CA . SER B 1 368 ? 13.742 -44.688 -40.625 1 44.25 368 SER B CA 1
ATOM 6023 C C . SER B 1 368 ? 13.719 -45.594 -39.375 1 44.25 368 SER B C 1
ATOM 6025 O O . SER B 1 368 ? 14.773 -46 -38.875 1 44.25 368 SER B O 1
ATOM 6027 N N . TYR B 1 369 ? 13.055 -45.281 -38.344 1 41.75 369 TYR B N 1
ATOM 6028 C CA . TYR B 1 369 ? 13.234 -46.188 -37.219 1 41.75 369 TYR B CA 1
ATOM 6029 C C . TYR B 1 369 ? 12.805 -47.594 -37.594 1 41.75 369 TYR B C 1
ATOM 6031 O O . TYR B 1 369 ? 11.609 -47.875 -37.688 1 41.75 369 TYR B O 1
ATOM 6039 N N . LYS B 1 370 ? 13.656 -48.344 -38.375 1 39.66 370 LYS B N 1
ATOM 6040 C CA . LYS B 1 370 ? 13.664 -49.75 -38.781 1 39.66 370 LYS B CA 1
ATOM 6041 C C . LYS B 1 370 ? 13.156 -50.656 -37.656 1 39.66 370 LYS B C 1
ATOM 6043 O O . LYS B 1 370 ? 12.352 -51.562 -37.875 1 39.66 370 LYS B O 1
ATOM 6048 N N . ASN B 1 371 ? 14.062 -51 -36.562 1 35.59 371 ASN B N 1
ATOM 6049 C CA . ASN B 1 371 ? 14.195 -52.312 -35.938 1 35.59 371 ASN B CA 1
ATOM 6050 C C . ASN B 1 371 ? 13.242 -52.469 -34.75 1 35.59 371 ASN B C 1
ATOM 6052 O O . ASN B 1 371 ? 13.398 -53.375 -33.938 1 35.59 371 ASN B O 1
ATOM 6056 N N . ARG B 1 372 ? 12.758 -51.375 -34 1 41.44 372 ARG B N 1
ATOM 6057 C CA . ARG B 1 372 ? 12.258 -51.906 -32.75 1 41.44 372 ARG B CA 1
ATOM 6058 C C . ARG B 1 372 ? 10.852 -52.469 -32.906 1 41.44 372 ARG B C 1
ATOM 6060 O O . ARG B 1 372 ? 10.086 -52 -33.75 1 41.44 372 ARG B O 1
ATOM 6067 N N . PRO B 1 373 ? 10.422 -53.594 -32.156 1 38.34 373 PRO B N 1
ATOM 6068 C CA . PRO B 1 373 ? 9.227 -54.438 -32.281 1 38.34 373 PRO B CA 1
ATOM 6069 C C . PRO B 1 373 ? 7.93 -53.625 -32.219 1 38.34 373 PRO B C 1
ATOM 6071 O O . PRO B 1 373 ? 7.734 -52.812 -31.312 1 38.34 373 PRO B O 1
ATOM 6074 N N . ARG B 1 374 ? 7.203 -53.219 -33.281 1 41.91 374 ARG B N 1
ATOM 6075 C CA . ARG B 1 374 ? 5.875 -52.781 -33.656 1 41.91 374 ARG B CA 1
ATOM 6076 C C . ARG B 1 374 ? 4.812 -53.281 -32.719 1 41.91 374 ARG B C 1
ATOM 6078 O O . ARG B 1 374 ? 3.652 -52.875 -32.781 1 41.91 374 ARG B O 1
ATOM 6085 N N . ALA B 1 375 ? 5.043 -54.344 -32.031 1 37.5 375 ALA B N 1
ATOM 6086 C CA . ALA B 1 375 ? 3.996 -55.125 -31.406 1 37.5 375 ALA B CA 1
ATOM 6087 C C . ALA B 1 375 ? 3.328 -54.344 -30.281 1 37.5 375 ALA B C 1
ATOM 6089 O O . ALA B 1 375 ? 2.107 -54.406 -30.109 1 37.5 375 ALA B O 1
ATOM 6090 N N . SER B 1 376 ? 4.125 -53.781 -29.281 1 38.84 376 SER B N 1
ATOM 6091 C CA . SER B 1 376 ? 3.457 -53.281 -28.078 1 38.84 376 SER B CA 1
ATOM 6092 C C . SER B 1 376 ? 2.668 -52 -28.375 1 38.84 376 SER B C 1
ATOM 6094 O O . SER B 1 376 ? 1.809 -51.594 -27.578 1 38.84 376 SER B O 1
ATOM 6096 N N . VAL B 1 377 ? 3.004 -51.188 -29.344 1 42.06 377 VAL B N 1
ATOM 6097 C CA . VAL B 1 377 ? 2.32 -49.938 -29.719 1 42.06 377 VAL B CA 1
ATOM 6098 C C . VAL B 1 377 ? 0.929 -50.281 -30.266 1 42.06 377 VAL B C 1
ATOM 6100 O O . VAL B 1 377 ? -0.032 -49.531 -30 1 42.06 377 VAL B O 1
ATOM 6103 N N . GLN B 1 378 ? 0.823 -51.25 -31.25 1 39.56 378 GLN B N 1
ATOM 6104 C CA . GLN B 1 378 ? -0.415 -51.656 -31.922 1 39.56 378 GLN B CA 1
ATOM 6105 C C . GLN B 1 378 ? -1.446 -52.156 -30.922 1 39.56 378 GLN B C 1
ATOM 6107 O O . GLN B 1 378 ? -2.652 -52 -31.125 1 39.56 378 GLN B O 1
ATOM 6112 N N . ALA B 1 379 ? -1.026 -52.938 -29.938 1 41.19 379 ALA B N 1
ATOM 6113 C CA . ALA B 1 379 ? -1.977 -53.531 -29 1 41.19 379 ALA B CA 1
ATOM 6114 C C . ALA B 1 379 ? -2.709 -52.469 -28.203 1 41.19 379 ALA B C 1
ATOM 6116 O O . ALA B 1 379 ? -3.912 -52.562 -27.953 1 41.19 379 ALA B O 1
ATOM 6117 N N . THR B 1 380 ? -2.059 -51.5 -27.688 1 41.97 380 THR B N 1
ATOM 6118 C CA . THR B 1 380 ? -2.701 -50.5 -26.859 1 41.97 380 THR B CA 1
ATOM 6119 C C . THR B 1 380 ? -3.549 -49.562 -27.703 1 41.97 380 THR B C 1
ATOM 6121 O O . THR B 1 380 ? -4.52 -48.969 -27.203 1 41.97 380 THR B O 1
ATOM 6124 N N . ALA B 1 381 ? -3.252 -49.312 -29.031 1 40.94 381 ALA B N 1
ATOM 6125 C CA . ALA B 1 381 ? -4.125 -48.5 -29.891 1 40.94 381 ALA B CA 1
ATOM 6126 C C . ALA B 1 381 ? -5.426 -49.25 -30.188 1 40.94 381 ALA B C 1
ATOM 6128 O O . ALA B 1 381 ? -5.41 -50.438 -30.516 1 40.94 381 ALA B O 1
#